Protein AF-0000000073558460 (afdb_homodimer)

Secondary structure (DSSP, 8-state):
-TTGGGSGGGGGS----B-TT---B-SHHHHHHHHHHHHHHHHHHSEEESSSEEEPP-TT--HHHHHHHHHHHHHHHHHH----TTB-HHHHHHHHH-GGG--HHHHHHHHHHHS-HHHHHHHHHHHHS---HHHHHHHHHHHHHTT--S---GGGHHHHHHHHHIIIIIITTHHHHHHHHHHHHHHHHTT--SHHHHHHHHHHHS--HHHHHHHEE----SHHHHHHHHHHHHHHHH--HHHHHHHHHHHHS-SS--SS-EEEEEE---GGG---EEETTTTEEEEES--SSHHHHHHHHHHHHHS--------/-TTGGGSGGGGGS----EESSS--BSSHHHHHHHHHHHHHHHHHHSEEESSSEEEPP-TT--HHHHHHHHHHHHHHHHHH----TTB-HHHHHHHHH-GGG--HHHHHHHHHHHS-HHHHHHHHHHHHS---HHHHHHHHHHHHHTT--S---GGGHHHHHHHHHIIIIIITTHHHHHHHHHHHHHHHHTT--SHHHHHHHHHHHS--HHHHHHHEE----SHHHHHHHHHHHHHHHH--HHHHHHHHHHHHS-SS--SS-EEEEEE---GGG---EEETTTTEEEEES--SSHHHHHHHHHHHHH-----EE--

Sequence (630 aa):
MIVQFKDPLILNYPLKYSLIDERGRDEDGVARDVYTAFWNEFLDRAAEGAELRVPCLSPKWQEEEWRAVGRILAKGFLDQGYFPLRLAPAYTTALLFGEHAVPTDMLFESLQYYLSQSERDLIATALQEDLDKDAQEDFLDMLDRLGVKAIPKRENIKATLIQVAHKQIIQEPKYALDNMSEVAAECLKTAIKTPQDLLVIYSDKKPTCRKVLKMIEASPVSPAEKQAHQYLQQYVRGLDEIGLRKFLRFITGSDIISVPRIAISFNNLEGLSRRPVAHTCGAVLELPCTYNSFPELRMEMEHVLGSSYLNMDIVMIVQFKDPLILNYPLKYSLIDERGRDEDGVARDVYTAFWNEFLDRAAEGAELRVPCLSPKWQEEEWRAVGRILAKGFLDQGYFPLRLAPAYTTALLFGEHAVPTDMLFESLQYYLSQSERDLIATALQEDLDKDAQEDFLDMLDRLGVKAIPKRENIKATLIQVAHKQIIQEPKYALDNMSEVAAECLKTAIKTPQDLLVIYSDKKPTCRKVLKMIEASPVSPAEKQAHQYLQQYVRGLDEIGLRKFLRFITGSDIISVPRIAISFNNLEGLSRRPVAHTCGAVLELPCTYNSFPELRMEMEHVLGSSYLNMDIV

Nearest PDB structures (foldseek):
  4lcd-assembly1_A  TM=6.277E-01  e=1.277E-06  Saccharomyces cerevisiae S288C
  5c7j-assembly2_B  TM=4.584E-01  e=1.394E-07  Homo sapiens
  5c7j-assembly1_A  TM=4.583E-01  e=1.466E-07  Homo sapiens
  4be8-assembly1_A  TM=4.145E-01  e=3.959E-08  Homo sapiens
  3tug-assembly1_A  TM=3.320E-01  e=9.440E-07  Homo sapiens

Solvent-accessible surface area (backbone atoms only — not comparable to full-atom values): 32946 Å² total; per-residue (Å²): 104,55,77,70,34,53,44,79,64,55,78,77,49,89,80,72,51,41,43,56,90,41,85,54,69,42,63,68,10,46,46,32,30,48,51,41,50,48,48,54,49,43,53,50,52,39,18,43,60,51,69,19,27,39,62,47,84,46,94,86,54,53,66,58,49,30,28,6,50,16,38,49,50,32,43,31,31,74,75,54,54,43,72,72,74,38,47,24,62,35,41,52,32,24,31,55,65,31,68,87,64,43,51,68,66,48,34,40,52,33,39,47,35,26,37,23,68,60,54,36,50,49,49,57,42,45,68,74,44,85,60,53,74,69,53,42,53,51,49,50,52,52,36,46,75,64,69,44,89,66,87,64,56,61,90,41,41,63,62,52,48,39,53,41,22,46,41,66,50,44,58,68,26,34,69,50,37,52,36,15,21,75,61,14,19,72,67,43,40,74,80,39,79,45,67,66,49,47,52,46,48,52,57,68,24,48,71,44,52,68,59,53,56,70,24,51,43,70,79,62,82,48,71,46,37,44,50,36,51,50,39,51,52,52,51,47,44,52,41,52,67,69,49,44,23,44,52,35,24,60,28,36,16,23,50,44,52,62,64,84,54,32,41,53,42,76,43,82,45,56,77,91,71,42,56,73,42,54,39,25,65,73,18,27,36,36,35,42,30,64,63,90,45,58,34,54,49,48,39,48,50,50,50,62,62,61,53,81,68,82,70,66,44,81,114,104,52,77,69,34,52,44,78,64,56,77,78,48,90,81,61,38,38,42,57,93,41,88,58,63,55,43,69,10,52,46,32,29,48,51,39,50,48,48,54,50,43,52,50,51,41,17,44,59,49,69,19,26,41,63,46,86,46,95,86,54,54,68,57,48,29,27,7,51,15,37,51,51,34,43,32,30,74,75,55,54,45,71,70,74,38,47,24,61,34,41,53,34,25,31,55,65,32,68,86,62,42,50,68,66,47,33,39,53,32,37,45,35,25,34,22,70,61,54,36,51,50,49,57,43,44,68,73,44,85,62,52,73,70,53,42,53,51,48,50,52,51,35,47,74,64,68,44,88,64,87,63,56,61,91,40,40,66,63,54,48,39,52,41,24,46,40,67,49,45,56,67,26,34,68,49,37,52,35,15,22,76,61,15,19,73,67,42,39,74,79,39,78,44,68,67,50,48,52,47,48,52,58,69,25,50,69,44,53,67,60,53,57,69,24,51,43,68,80,62,82,47,72,46,37,44,49,37,49,50,39,50,53,52,50,49,45,51,41,52,68,71,50,46,22,44,53,35,24,58,27,37,17,24,52,44,54,62,66,84,54,31,40,53,43,77,43,82,44,57,76,92,70,44,54,74,42,53,39,27,64,71,18,28,35,37,36,43,29,65,63,92,46,57,34,54,50,50,38,49,50,50,53,62,61,64,59,73,74,80,64,72,46,81,109

Radius of gyration: 25.77 Å; Cα contacts (8 Å, |Δi|>4): 972; chains: 2; bounding box: 66×72×57 Å

Organism: Merluccius polli (NCBI:txid89951)

Foldseek 3Di:
DLVVLLDLCVLVDDDFFDFDPPPPSDDLQRLLLVLQVVLVVCCVPQWAFAQATAGADDPVDDLSSLQSVLSSQQSCCVPQVAHDLSHQLQLVQCLQPNNVQRDLVSLLVSLLRRYDPLLNVLLVCLLPDDDPPVSVVVNVVVCVVLVNDDDDDSVCSSVVSSVSSCCRRDVRCVNSSHSSSVSRNVSVCVVVVGSVSSVVSSVQFQDDLVQQLVQEDEDDDDPLSVVQNVLVNVLSNPDDRQRQLLVQCQAAVGSTRRDRHAYEAEDADDDPRAAWHHDNNRSYIYHYSPDPDSVVNNVRSCVSSVCPDGPGDGD/DLVVLLDLCVLVDDFWFDFDPDPPTRFLQRLQLVLQVVLVVCCVPQWAFAQATAGADDPVDDLSSLQSVLSSQQSCCVPQVAHDLSHQLLLVQCLQPNNVQRDLVSLLVSLLRRYDPLLNVLLVDLLPDDDPPVSVVVNVVVCVVLVNDDDDHSVCSSVVSSVSSCCRRDVRCVNSSHSSSVSRNVSVCVVVVGSVSSVVSSVQFQDDLVQQLVQEDEDDDDPLSVVQNVLVNVLSNPDDRQRQLLVQCQAAVGSTRRDRHAYEAEDADDDPRAAWHHDNSRSYIYHYSPDPDSVVNNVRSCVSSVPPPGPTDRD

Structure (mmCIF, N/CA/C/O backbone):
data_AF-0000000073558460-model_v1
#
loop_
_entity.id
_entity.type
_entity.pdbx_description
1 polymer 'HECT domain-containing protein'
#
loop_
_atom_site.group_PDB
_atom_site.id
_atom_site.type_symbol
_atom_site.label_atom_id
_atom_site.label_alt_id
_atom_site.label_comp_id
_atom_site.label_asym_id
_atom_site.label_entity_id
_atom_site.label_seq_id
_atom_site.pdbx_PDB_ins_code
_atom_site.Cartn_x
_atom_site.Cartn_y
_atom_site.Cartn_z
_atom_site.occupancy
_atom_site.B_iso_or_equiv
_atom_site.auth_seq_id
_atom_site.auth_comp_id
_atom_site.auth_asym_id
_atom_site.auth_atom_id
_atom_site.pdbx_PDB_model_num
ATOM 1 N N . MET A 1 1 ? -3.732 -13.383 -23.609 1 88.31 1 MET A N 1
ATOM 2 C CA . MET A 1 1 ? -2.721 -14.398 -23.328 1 88.31 1 MET A CA 1
ATOM 3 C C . MET A 1 1 ? -3.359 -15.773 -23.188 1 88.31 1 MET A C 1
ATOM 5 O O . MET A 1 1 ? -2.908 -16.734 -23.812 1 88.31 1 MET A O 1
ATOM 9 N N . ILE A 1 2 ? -4.543 -15.836 -22.547 1 92.25 2 ILE A N 1
ATOM 10 C CA . ILE A 1 2 ? -5.18 -17.125 -22.297 1 92.25 2 ILE A CA 1
ATOM 11 C C . ILE A 1 2 ? -5.516 -17.812 -23.625 1 92.25 2 ILE A C 1
ATOM 13 O O . ILE A 1 2 ? -5.27 -19 -23.797 1 92.25 2 ILE A O 1
ATOM 17 N N . VAL A 1 3 ? -5.961 -17.016 -24.578 1 90.88 3 VAL A N 1
ATOM 18 C CA . VAL A 1 3 ? -6.375 -17.578 -25.875 1 90.88 3 VAL A CA 1
ATOM 19 C C . VAL A 1 3 ? -5.168 -18.188 -26.578 1 90.88 3 VAL A C 1
ATOM 21 O O . VAL A 1 3 ? -5.246 -19.297 -27.094 1 90.88 3 VAL A O 1
ATOM 24 N N . GLN A 1 4 ? -4.027 -17.547 -26.594 1 90.19 4 GLN A N 1
ATOM 25 C CA . GLN A 1 4 ? -2.824 -18 -27.281 1 90.19 4 GLN A CA 1
ATOM 26 C C . GLN A 1 4 ? -2.238 -19.234 -26.578 1 90.19 4 GLN A C 1
ATOM 28 O O . GLN A 1 4 ? -1.666 -20.109 -27.234 1 90.19 4 GLN A O 1
ATOM 33 N N . PHE A 1 5 ? -2.439 -19.375 -25.312 1 95.31 5 PHE A N 1
ATOM 34 C CA . PHE A 1 5 ? -1.797 -20.438 -24.531 1 95.31 5 PHE A CA 1
ATOM 35 C C . PHE A 1 5 ? -2.686 -21.672 -24.469 1 95.31 5 PHE A C 1
ATOM 37 O O . PHE A 1 5 ? -2.373 -22.625 -23.75 1 95.31 5 PHE A O 1
ATOM 44 N N . LYS A 1 6 ? -3.758 -21.594 -25.203 1 95.19 6 LYS A N 1
ATOM 45 C CA . LYS A 1 6 ? -4.578 -22.781 -25.328 1 95.19 6 LYS A CA 1
ATOM 46 C C . LYS A 1 6 ? -3.877 -23.844 -26.188 1 95.19 6 LYS A C 1
ATOM 48 O O . LYS A 1 6 ? -4.137 -25.031 -26.031 1 95.19 6 LYS A O 1
ATOM 53 N N . ASP A 1 7 ? -2.971 -23.422 -26.953 1 93.5 7 ASP A N 1
ATOM 54 C CA . ASP A 1 7 ? -2.182 -24.328 -27.766 1 93.5 7 ASP A CA 1
ATOM 55 C C . ASP A 1 7 ? -1.085 -25 -26.953 1 93.5 7 ASP A C 1
ATOM 57 O O . ASP A 1 7 ? -0.143 -24.344 -26.5 1 93.5 7 ASP A O 1
ATOM 61 N N . PRO A 1 8 ? -1.117 -26.328 -26.875 1 93.25 8 PRO A N 1
ATOM 62 C CA . PRO A 1 8 ? -0.113 -27.031 -26.078 1 93.25 8 PRO A CA 1
ATOM 63 C C . PRO A 1 8 ? 1.3 -26.891 -26.625 1 93.25 8 PRO A C 1
ATOM 65 O O . PRO A 1 8 ? 2.277 -26.984 -25.891 1 93.25 8 PRO A O 1
ATOM 68 N N . LEU A 1 9 ? 1.442 -26.562 -27.812 1 92.88 9 LEU A N 1
ATOM 69 C CA . LEU A 1 9 ? 2.748 -26.484 -28.453 1 92.88 9 LEU A CA 1
ATOM 70 C C . LEU A 1 9 ? 3.479 -25.203 -28.047 1 92.88 9 LEU A C 1
ATOM 72 O O . LEU A 1 9 ? 4.68 -25.078 -28.297 1 92.88 9 LEU A O 1
ATOM 76 N N . ILE A 1 10 ? 2.834 -24.344 -27.391 1 92.06 10 ILE A N 1
ATOM 77 C CA . ILE A 1 10 ? 3.385 -23.047 -27.047 1 92.06 10 ILE A CA 1
ATOM 78 C C . ILE A 1 10 ? 4.555 -23.219 -26.078 1 92.06 10 ILE A C 1
ATOM 80 O O . ILE A 1 10 ? 5.434 -22.359 -26 1 92.06 10 ILE A O 1
ATOM 84 N N . LEU A 1 11 ? 4.559 -24.328 -25.359 1 92.31 11 LEU A N 1
ATOM 85 C CA . LEU A 1 11 ? 5.617 -24.609 -24.391 1 92.31 11 LEU A CA 1
ATOM 86 C C . LEU A 1 11 ? 6.926 -24.938 -25.109 1 92.31 11 LEU A C 1
ATOM 88 O O . LEU A 1 11 ? 8 -24.844 -24.5 1 92.31 11 LEU A O 1
ATOM 92 N N . ASN A 1 12 ? 6.809 -25.219 -26.359 1 89.62 12 ASN A N 1
ATOM 93 C CA . ASN A 1 12 ? 7.98 -25.703 -27.078 1 89.62 12 ASN A CA 1
ATOM 94 C C . ASN A 1 12 ? 8.555 -24.641 -28.016 1 89.62 12 ASN A C 1
ATOM 96 O O . ASN A 1 12 ? 9.625 -24.828 -28.594 1 89.62 12 ASN A O 1
ATOM 100 N N . TYR A 1 13 ? 7.879 -23.516 -28.125 1 86.5 13 TYR A N 1
ATOM 101 C CA . TYR A 1 13 ? 8.328 -22.516 -29.078 1 86.5 13 TYR A CA 1
ATOM 102 C C . TYR A 1 13 ? 8.805 -21.266 -28.359 1 86.5 13 TYR A C 1
ATOM 104 O O . TYR A 1 13 ? 8.312 -20.922 -27.297 1 86.5 13 TYR A O 1
ATOM 112 N N . PRO A 1 14 ? 9.805 -20.672 -29.047 1 85.5 14 PRO A N 1
ATOM 113 C CA . PRO A 1 14 ? 10.148 -19.344 -28.562 1 85.5 14 PRO A CA 1
ATOM 114 C C . PRO A 1 14 ? 9.07 -18.312 -28.859 1 85.5 14 PRO A C 1
ATOM 116 O O . PRO A 1 14 ? 8.438 -18.344 -29.906 1 85.5 14 PRO A O 1
ATOM 119 N N . LEU A 1 15 ? 8.82 -17.516 -27.844 1 85.38 15 LEU A N 1
ATOM 120 C CA . LEU A 1 15 ? 7.762 -16.531 -28.016 1 85.38 15 LEU A CA 1
ATOM 121 C C . LEU A 1 15 ? 8.344 -15.125 -28.141 1 85.38 15 LEU A C 1
ATOM 123 O O . LEU A 1 15 ? 9.375 -14.812 -27.547 1 85.38 15 LEU A O 1
ATOM 127 N N . LYS A 1 16 ? 7.75 -14.375 -28.984 1 79.12 16 LYS A N 1
ATOM 128 C CA . LYS A 1 16 ? 8.039 -12.945 -29.094 1 79.12 16 LYS A CA 1
ATOM 129 C C . LYS A 1 16 ? 6.879 -12.109 -28.578 1 79.12 16 LYS A C 1
ATOM 131 O O . LYS A 1 16 ? 5.715 -12.43 -28.812 1 79.12 16 LYS A O 1
ATOM 136 N N . TYR A 1 17 ? 7.273 -11.172 -27.734 1 78.31 17 TYR A N 1
ATOM 137 C CA . TYR A 1 17 ? 6.27 -10.328 -27.094 1 78.31 17 TYR A CA 1
ATOM 138 C C . TYR A 1 17 ? 6.379 -8.883 -27.578 1 78.31 17 TYR A C 1
ATOM 140 O O . TYR A 1 17 ? 7.484 -8.375 -27.781 1 78.31 17 TYR A O 1
ATOM 148 N N . SER A 1 18 ? 5.324 -8.258 -27.938 1 68.25 18 SER A N 1
ATOM 149 C CA . SER A 1 18 ? 5.336 -6.848 -28.312 1 68.25 18 SER A CA 1
ATOM 150 C C . SER A 1 18 ? 4.234 -6.066 -27.609 1 68.25 18 SER A C 1
ATOM 152 O O . SER A 1 18 ? 3.178 -6.621 -27.297 1 68.25 18 SER A O 1
ATOM 154 N N . LEU A 1 19 ? 4.66 -4.805 -27.172 1 62.81 19 LEU A N 1
ATOM 155 C CA . LEU A 1 19 ? 3.662 -3.902 -26.594 1 62.81 19 LEU A CA 1
ATOM 156 C C . LEU A 1 19 ? 2.865 -3.215 -27.703 1 62.81 19 LEU A C 1
ATOM 158 O O . LEU A 1 19 ? 3.41 -2.898 -28.766 1 62.81 19 LEU A O 1
ATOM 162 N N . ILE A 1 20 ? 1.556 -3.133 -27.375 1 57.53 20 ILE A N 1
ATOM 163 C CA . ILE A 1 20 ? 0.719 -2.404 -28.312 1 57.53 20 ILE A CA 1
ATOM 164 C C . ILE A 1 20 ? 1.045 -0.914 -28.25 1 57.53 20 ILE A C 1
ATOM 166 O O . ILE A 1 20 ? 1.076 -0.324 -27.172 1 57.53 20 ILE A O 1
ATOM 170 N N . ASP A 1 21 ? 1.489 -0.32 -29.344 1 50.81 21 ASP A N 1
ATOM 171 C CA . ASP A 1 21 ? 1.717 1.102 -29.594 1 50.81 21 ASP A CA 1
ATOM 172 C C . ASP A 1 21 ? 3.102 1.524 -29.109 1 50.81 21 ASP A C 1
ATOM 174 O O . ASP A 1 21 ? 3.406 2.719 -29.047 1 50.81 21 ASP A O 1
ATOM 178 N N . GLU A 1 22 ? 3.645 0.793 -28.344 1 48.91 22 GLU A N 1
ATOM 179 C CA . GLU A 1 22 ? 5.031 1.165 -28.078 1 48.91 22 GLU A CA 1
ATOM 180 C C . GLU A 1 22 ? 5.996 0.291 -28.875 1 48.91 22 GLU A C 1
ATOM 182 O O . GLU A 1 22 ? 5.793 -0.92 -29 1 48.91 22 GLU A O 1
ATOM 187 N N . ARG A 1 23 ? 6.492 0.902 -29.922 1 44.5 23 ARG A N 1
ATOM 188 C CA . ARG A 1 23 ? 7.465 0.295 -30.828 1 44.5 23 ARG A CA 1
ATOM 189 C C . ARG A 1 23 ? 8.508 -0.511 -30.047 1 44.5 23 ARG A C 1
ATOM 191 O O . ARG A 1 23 ? 9.492 -0.971 -30.625 1 44.5 23 ARG A O 1
ATOM 198 N N . GLY A 1 24 ? 8.344 -0.654 -28.781 1 45.03 24 GLY A N 1
ATOM 199 C CA . GLY A 1 24 ? 9.508 -1.352 -28.234 1 45.03 24 GLY A CA 1
ATOM 200 C C . GLY A 1 24 ? 9.414 -2.859 -28.391 1 45.03 24 GLY A C 1
ATOM 201 O O . GLY A 1 24 ? 8.453 -3.479 -27.922 1 45.03 24 GLY A O 1
ATOM 202 N N . ARG A 1 25 ? 9.688 -3.447 -29.531 1 45.38 25 ARG A N 1
ATOM 203 C CA . ARG A 1 25 ? 9.828 -4.875 -29.812 1 45.38 25 ARG A CA 1
ATOM 204 C C . ARG A 1 25 ? 10.891 -5.496 -28.891 1 45.38 25 ARG A C 1
ATOM 206 O O . ARG A 1 25 ? 12.047 -5.066 -28.891 1 45.38 25 ARG A O 1
ATOM 213 N N . ASP A 1 26 ? 10.766 -5.23 -27.531 1 51.44 26 ASP A N 1
ATOM 214 C CA . ASP A 1 26 ? 12.039 -5.539 -26.891 1 51.44 26 ASP A CA 1
ATOM 215 C C . ASP A 1 26 ? 12.094 -7 -26.469 1 51.44 26 ASP A C 1
ATOM 217 O O . ASP A 1 26 ? 11.062 -7.664 -26.359 1 51.44 26 ASP A O 1
ATOM 221 N N . GLU A 1 27 ? 13.211 -7.531 -26.234 1 60.94 27 GLU A N 1
ATOM 222 C CA . GLU A 1 27 ? 13.992 -8.57 -25.562 1 60.94 27 GLU A CA 1
ATOM 223 C C . GLU A 1 27 ? 13.398 -8.93 -24.203 1 60.94 27 GLU A C 1
ATOM 225 O O . GLU A 1 27 ? 12.219 -8.688 -23.953 1 60.94 27 GLU A O 1
ATOM 230 N N . ASP A 1 28 ? 14.125 -9.359 -23.234 1 71.06 28 ASP A N 1
ATOM 231 C CA . ASP A 1 28 ? 13.922 -10 -21.938 1 71.06 28 ASP A CA 1
ATOM 232 C C . ASP A 1 28 ? 13.07 -9.133 -21.016 1 71.06 28 ASP A C 1
ATOM 234 O O . ASP A 1 28 ? 12.156 -9.625 -20.359 1 71.06 28 ASP A O 1
ATOM 238 N N . GLY A 1 29 ? 12.961 -7.867 -21.25 1 78.94 29 GLY A N 1
ATOM 239 C CA . GLY A 1 29 ? 12.227 -6.98 -20.375 1 78.94 29 GLY A CA 1
ATOM 240 C C . GLY A 1 29 ? 10.734 -6.938 -20.656 1 78.94 29 GLY A C 1
ATOM 241 O O . GLY A 1 29 ? 9.914 -6.977 -19.734 1 78.94 29 GLY A O 1
ATOM 242 N N . VAL A 1 30 ? 10.375 -6.977 -21.891 1 80.06 30 VAL A N 1
ATOM 243 C CA . VAL A 1 30 ? 8.977 -6.93 -22.312 1 80.06 30 VAL A CA 1
ATOM 244 C C . VAL A 1 30 ? 8.281 -8.234 -21.938 1 80.06 30 VAL A C 1
ATOM 246 O O . VAL A 1 30 ? 7.137 -8.234 -21.484 1 80.06 30 VAL A O 1
ATOM 249 N N . ALA A 1 31 ? 9.023 -9.273 -22.125 1 85.88 31 ALA A N 1
ATOM 250 C CA . ALA A 1 31 ? 8.461 -10.578 -21.781 1 85.88 31 ALA A CA 1
ATOM 251 C C . ALA A 1 31 ? 8.133 -10.656 -20.297 1 85.88 31 ALA A C 1
ATOM 253 O O . ALA A 1 31 ? 7.047 -11.094 -19.906 1 85.88 31 ALA A O 1
ATOM 254 N N . ARG A 1 32 ? 9.094 -10.25 -19.469 1 90.25 32 ARG A N 1
ATOM 255 C CA . ARG A 1 32 ? 8.859 -10.25 -18.031 1 90.25 32 ARG A CA 1
ATOM 256 C C . ARG A 1 32 ? 7.66 -9.383 -17.672 1 90.25 32 ARG A C 1
ATOM 258 O O . ARG A 1 32 ? 6.855 -9.766 -16.812 1 90.25 32 ARG A O 1
ATOM 265 N N . ASP A 1 33 ? 7.535 -8.32 -18.344 1 88.62 33 ASP A N 1
ATOM 266 C CA . ASP A 1 33 ? 6.434 -7.398 -18.078 1 88.62 33 ASP A CA 1
ATOM 267 C C . ASP A 1 33 ? 5.094 -8.031 -18.438 1 88.62 33 ASP A C 1
ATOM 269 O O . ASP A 1 33 ? 4.094 -7.816 -17.75 1 88.62 33 ASP A O 1
ATOM 273 N N . VAL A 1 34 ? 5.121 -8.75 -19.516 1 88.69 34 VAL A N 1
ATOM 274 C CA . VAL A 1 34 ? 3.896 -9.391 -19.969 1 88.69 34 VAL A CA 1
ATOM 275 C C . VAL A 1 34 ? 3.438 -10.43 -18.953 1 88.69 34 VAL A C 1
ATOM 277 O O . VAL A 1 34 ? 2.268 -10.453 -18.562 1 88.69 34 VAL A O 1
ATOM 280 N N . TYR A 1 35 ? 4.32 -11.266 -18.5 1 92.88 35 TYR A N 1
ATOM 281 C CA . TYR A 1 35 ? 3.965 -12.273 -17.516 1 92.88 35 TYR A CA 1
ATOM 282 C C . TYR A 1 35 ? 3.549 -11.633 -16.203 1 92.88 35 TYR A C 1
ATOM 284 O O . TYR A 1 35 ? 2.592 -12.07 -15.562 1 92.88 35 TYR A O 1
ATOM 292 N N . THR A 1 36 ? 4.285 -10.555 -15.836 1 93.19 36 THR A N 1
ATOM 293 C CA . THR A 1 36 ? 3.93 -9.82 -14.625 1 93.19 36 THR A CA 1
ATOM 294 C C . THR A 1 36 ? 2.523 -9.242 -14.742 1 93.19 36 THR A C 1
ATOM 296 O O . THR A 1 36 ? 1.712 -9.391 -13.82 1 93.19 36 THR A O 1
ATOM 299 N N . ALA A 1 37 ? 2.271 -8.641 -15.852 1 90 37 ALA A N 1
ATOM 300 C CA . ALA A 1 37 ? 0.966 -8.023 -16.078 1 90 37 ALA A CA 1
ATOM 301 C C . ALA A 1 37 ? -0.143 -9.07 -16.062 1 90 37 ALA A C 1
ATOM 303 O O . ALA A 1 37 ? -1.195 -8.859 -15.453 1 90 37 ALA A O 1
ATOM 304 N N . PHE A 1 38 ? 0.071 -10.172 -16.703 1 92.81 38 PHE A N 1
ATOM 305 C CA . PHE A 1 38 ? -0.93 -11.234 -16.75 1 92.81 38 PHE A CA 1
ATOM 306 C C . PHE A 1 38 ? -1.278 -11.703 -15.344 1 92.81 38 PHE A C 1
ATOM 308 O O . PHE A 1 38 ? -2.451 -11.742 -14.969 1 92.81 38 PHE A O 1
ATOM 315 N N . TRP A 1 39 ? -0.275 -12.055 -14.633 1 96 39 TRP A N 1
ATOM 316 C CA . TRP A 1 39 ? -0.523 -12.695 -13.344 1 96 39 TRP A CA 1
ATOM 317 C C . TRP A 1 39 ? -1.115 -11.703 -12.352 1 96 39 TRP A C 1
ATOM 319 O O . TRP A 1 39 ? -1.954 -12.07 -11.523 1 96 39 TRP A O 1
ATOM 329 N N . ASN A 1 40 ? -0.636 -10.453 -12.398 1 92.06 40 ASN A N 1
ATOM 330 C CA . ASN A 1 40 ? -1.266 -9.445 -11.547 1 92.06 40 ASN A CA 1
ATOM 331 C C . ASN A 1 40 ? -2.752 -9.297 -11.859 1 92.06 40 ASN A C 1
ATOM 333 O O . ASN A 1 40 ? -3.584 -9.289 -10.953 1 92.06 40 ASN A O 1
ATOM 337 N N . GLU A 1 41 ? -3.055 -9.273 -13.117 1 88.88 41 GLU A N 1
ATOM 338 C CA . GLU A 1 41 ? -4.453 -9.148 -13.523 1 88.88 41 GLU A CA 1
ATOM 339 C C . GLU A 1 41 ? -5.242 -10.406 -13.164 1 88.88 41 GLU A C 1
ATOM 341 O O . GLU A 1 41 ? -6.367 -10.312 -12.656 1 88.88 41 GLU A O 1
ATOM 346 N N . PHE A 1 42 ? -4.688 -11.531 -13.477 1 94.44 42 PHE A N 1
ATOM 347 C CA . PHE A 1 42 ? -5.34 -12.805 -13.188 1 94.44 42 PHE A CA 1
ATOM 348 C C . PHE A 1 42 ? -5.652 -12.93 -11.703 1 94.44 42 PHE A C 1
ATOM 350 O O . PHE A 1 42 ? -6.777 -13.258 -11.32 1 94.44 42 PHE A O 1
ATOM 357 N N . LEU A 1 43 ? -4.664 -12.633 -10.859 1 95.12 43 LEU A N 1
ATOM 358 C CA . LEU A 1 43 ? -4.816 -12.82 -9.422 1 95.12 43 LEU A CA 1
ATOM 359 C C . LEU A 1 43 ? -5.734 -11.758 -8.828 1 95.12 43 LEU A C 1
ATOM 361 O O . LEU A 1 43 ? -6.371 -11.984 -7.797 1 95.12 43 LEU A O 1
ATOM 365 N N . ASP A 1 44 ? -5.84 -10.68 -9.508 1 88.19 44 ASP A N 1
ATOM 366 C CA . ASP A 1 44 ? -6.738 -9.633 -9.023 1 88.19 44 ASP A CA 1
ATOM 367 C C . ASP A 1 44 ? -8.18 -9.914 -9.445 1 88.19 44 ASP A C 1
ATOM 369 O O . ASP A 1 44 ? -9.125 -9.57 -8.727 1 88.19 44 ASP A O 1
ATOM 373 N N . ARG A 1 45 ? -8.336 -10.641 -10.555 1 86.69 45 ARG A N 1
ATOM 374 C CA . ARG A 1 45 ? -9.664 -10.727 -11.148 1 86.69 45 ARG A CA 1
ATOM 375 C C . ARG A 1 45 ? -10.242 -12.133 -11 1 86.69 45 ARG A C 1
ATOM 377 O O . ARG A 1 45 ? -11.461 -12.312 -10.945 1 86.69 45 ARG A O 1
ATOM 384 N N . ALA A 1 46 ? -9.352 -13.047 -11.008 1 92.69 46 ALA A N 1
ATOM 385 C CA . ALA A 1 46 ? -9.828 -14.43 -11.109 1 92.69 46 ALA A CA 1
ATOM 386 C C . ALA A 1 46 ? -9.328 -15.273 -9.945 1 92.69 46 ALA A C 1
ATOM 388 O O . ALA A 1 46 ? -9.219 -16.5 -10.055 1 92.69 46 ALA A O 1
ATOM 389 N N . ALA A 1 47 ? -8.922 -14.633 -8.875 1 95.19 47 ALA A N 1
ATOM 390 C CA . ALA A 1 47 ? -8.445 -15.359 -7.703 1 95.19 47 ALA A CA 1
ATOM 391 C C . ALA A 1 47 ? -9.031 -14.781 -6.422 1 95.19 47 ALA A C 1
ATOM 393 O O . ALA A 1 47 ? -9.586 -13.68 -6.43 1 95.19 47 ALA A O 1
ATOM 394 N N . GLU A 1 48 ? -9.008 -15.562 -5.434 1 92.94 48 GLU A N 1
ATOM 395 C CA . GLU A 1 48 ? -9.492 -15.172 -4.117 1 92.94 48 GLU A CA 1
ATOM 396 C C . GLU A 1 48 ? -8.367 -15.18 -3.088 1 92.94 48 GLU A C 1
ATOM 398 O O . GLU A 1 48 ? -7.398 -15.93 -3.223 1 92.94 48 GLU A O 1
ATOM 403 N N . GLY A 1 49 ? -8.594 -14.305 -2.098 1 93.81 49 GLY A N 1
ATOM 404 C CA . GLY A 1 49 ? -7.598 -14.172 -1.049 1 93.81 49 GLY A CA 1
ATOM 405 C C . GLY A 1 49 ? -7.074 -12.758 -0.891 1 93.81 49 GLY A C 1
ATOM 406 O O . GLY A 1 49 ? -7.496 -11.852 -1.613 1 93.81 49 GLY A O 1
ATOM 407 N N . ALA A 1 50 ? -6.137 -12.594 0.059 1 92.38 50 ALA A N 1
ATOM 408 C CA . ALA A 1 50 ? -5.551 -11.289 0.347 1 92.38 50 ALA A CA 1
ATOM 409 C C . ALA A 1 50 ? -4.133 -11.188 -0.206 1 92.38 50 ALA A C 1
ATOM 411 O O . ALA A 1 50 ? -3.939 -11.016 -1.411 1 92.38 50 ALA A O 1
ATOM 412 N N . GLU A 1 51 ? -3.139 -11.438 0.616 1 93 51 GLU A N 1
ATOM 413 C CA . GLU A 1 51 ? -1.757 -11.406 0.148 1 93 51 GLU A CA 1
ATOM 414 C C . GLU A 1 51 ? -1.449 -12.609 -0.743 1 93 51 GLU A C 1
ATOM 416 O O . GLU A 1 51 ? -0.783 -12.469 -1.771 1 93 51 GLU A O 1
ATOM 421 N N . LEU A 1 52 ? -1.93 -13.734 -0.242 1 96.94 52 LEU A N 1
ATOM 422 C CA . LEU A 1 52 ? -1.862 -14.945 -1.051 1 96.94 52 LEU A CA 1
ATOM 423 C C . LEU A 1 52 ? -3.232 -15.297 -1.619 1 96.94 52 LEU A C 1
ATOM 425 O O . LEU A 1 52 ? -4.25 -15.141 -0.94 1 96.94 52 LEU A O 1
ATOM 429 N N . ARG A 1 53 ? -3.18 -15.734 -2.85 1 97.38 53 ARG A N 1
ATOM 430 C CA . ARG A 1 53 ? -4.449 -15.961 -3.527 1 97.38 53 ARG A CA 1
ATOM 431 C C . ARG A 1 53 ? -4.473 -17.328 -4.207 1 97.38 53 ARG A C 1
ATOM 433 O O . ARG A 1 53 ? -3.426 -17.953 -4.387 1 97.38 53 ARG A O 1
ATOM 440 N N . VAL A 1 54 ? -5.672 -17.812 -4.473 1 98.12 54 VAL A N 1
ATOM 441 C CA . VAL A 1 54 ? -5.902 -19.031 -5.238 1 98.12 54 VAL A CA 1
ATOM 442 C C . VAL A 1 54 ? -6.973 -18.781 -6.297 1 98.12 54 VAL A C 1
ATOM 444 O O . VAL A 1 54 ? -7.852 -17.938 -6.117 1 98.12 54 VAL A O 1
ATOM 447 N N . PRO A 1 55 ? -6.867 -19.5 -7.41 1 97.31 55 PRO A N 1
ATOM 448 C CA . PRO A 1 55 ? -7.844 -19.281 -8.477 1 97.31 55 PRO A CA 1
ATOM 449 C C . PRO A 1 55 ? -9.289 -19.438 -8 1 97.31 55 PRO A C 1
ATOM 451 O O . PRO A 1 55 ? -9.578 -20.297 -7.172 1 97.31 55 PRO A O 1
ATOM 454 N N . CYS A 1 56 ? -10.102 -18.594 -8.469 1 95 56 CYS A N 1
ATOM 455 C CA . CYS A 1 56 ? -11.547 -18.672 -8.25 1 95 56 CYS A CA 1
ATOM 456 C C . CYS A 1 56 ? -12.258 -19.219 -9.477 1 95 56 CYS A C 1
ATOM 458 O O . CYS A 1 56 ? -12.125 -18.672 -10.578 1 95 56 CYS A O 1
ATOM 460 N N . LEU A 1 57 ? -13.016 -20.281 -9.273 1 93.75 57 LEU A N 1
ATOM 461 C CA . LEU A 1 57 ? -13.688 -20.891 -10.406 1 93.75 57 LEU A CA 1
ATOM 462 C C . LEU A 1 57 ? -14.789 -19.984 -10.945 1 93.75 57 LEU A C 1
ATOM 464 O O . LEU A 1 57 ? -15.453 -19.281 -10.188 1 93.75 57 LEU A O 1
ATOM 468 N N . SER A 1 58 ? -14.836 -19.922 -12.203 1 87.62 58 SER A N 1
ATOM 469 C CA . SER A 1 58 ? -15.859 -19.156 -12.906 1 87.62 58 SER A CA 1
ATOM 470 C C . SER A 1 58 ? -16.562 -20 -13.953 1 87.62 58 SER A C 1
ATOM 472 O O . SER A 1 58 ? -15.953 -20.859 -14.578 1 87.62 58 SER A O 1
ATOM 474 N N . PRO A 1 59 ? -17.828 -19.688 -14.125 1 85.88 59 PRO A N 1
ATOM 475 C CA . PRO A 1 59 ? -18.547 -20.438 -15.172 1 85.88 59 PRO A CA 1
ATOM 476 C C . PRO A 1 59 ? -18 -20.156 -16.562 1 85.88 59 PRO A C 1
ATOM 478 O O . PRO A 1 59 ? -18.219 -20.938 -17.484 1 85.88 59 PRO A O 1
ATOM 481 N N . LYS A 1 60 ? -17.297 -19.109 -16.656 1 86.06 60 LYS A N 1
ATOM 482 C CA . LYS A 1 60 ? -16.781 -18.688 -17.953 1 86.06 60 LYS A CA 1
ATOM 483 C C . LYS A 1 60 ? -15.562 -19.5 -18.359 1 86.06 60 LYS A C 1
ATOM 485 O O . LYS A 1 60 ? -15.219 -19.562 -19.547 1 86.06 60 LYS A O 1
ATOM 490 N N . TRP A 1 61 ? -14.852 -20.047 -17.422 1 92.62 61 TRP A N 1
ATOM 491 C CA . TRP A 1 61 ? -13.617 -20.766 -17.703 1 92.62 61 TRP A CA 1
ATOM 492 C C . TRP A 1 61 ? -13.805 -22.266 -17.547 1 92.62 61 TRP A C 1
ATOM 494 O O . TRP A 1 61 ? -14.297 -22.719 -16.516 1 92.62 61 TRP A O 1
ATOM 504 N N . GLN A 1 62 ? -13.461 -22.906 -18.578 1 94.12 62 GLN A N 1
ATOM 505 C CA . GLN A 1 62 ? -13.516 -24.359 -18.578 1 94.12 62 GLN A CA 1
ATOM 506 C C . GLN A 1 62 ? -12.117 -24.953 -18.609 1 94.12 62 GLN A C 1
ATOM 508 O O . GLN A 1 62 ? -11.141 -24.312 -18.219 1 94.12 62 GLN A O 1
ATOM 513 N N . GLU A 1 63 ? -12.055 -26.125 -19.047 1 96.56 63 GLU A N 1
ATOM 514 C CA . GLU A 1 63 ? -10.82 -26.906 -19 1 96.56 63 GLU A CA 1
ATOM 515 C C . GLU A 1 63 ? -9.695 -26.203 -19.766 1 96.56 63 GLU A C 1
ATOM 517 O O . GLU A 1 63 ? -8.594 -26.047 -19.234 1 96.56 63 GLU A O 1
ATOM 522 N N . GLU A 1 64 ? -9.953 -25.719 -20.875 1 96.81 64 GLU A N 1
ATOM 523 C CA . GLU A 1 64 ? -8.906 -25.188 -21.75 1 96.81 64 GLU A CA 1
ATOM 524 C C . GLU A 1 64 ? -8.344 -23.875 -21.203 1 96.81 64 GLU A C 1
ATOM 526 O O . GLU A 1 64 ? -7.156 -23.594 -21.359 1 96.81 64 GLU A O 1
ATOM 531 N N . GLU A 1 65 ? -9.172 -23.062 -20.594 1 97 65 GLU A N 1
ATOM 532 C CA . GLU A 1 65 ? -8.688 -21.812 -19.984 1 97 65 GLU A CA 1
ATOM 533 C C . GLU A 1 65 ? -7.73 -22.094 -18.844 1 97 65 GLU A C 1
ATOM 535 O O . GLU A 1 65 ? -6.676 -21.469 -18.734 1 97 65 GLU A O 1
ATOM 540 N N . TRP A 1 66 ? -8.078 -23.062 -18.047 1 98.19 66 TRP A N 1
ATOM 541 C CA . TRP A 1 66 ? -7.238 -23.375 -16.891 1 98.19 66 TRP A CA 1
ATOM 542 C C . TRP A 1 66 ? -5.934 -24.031 -17.344 1 98.19 66 TRP A C 1
ATOM 544 O O . TRP A 1 66 ? -4.879 -23.797 -16.75 1 98.19 66 TRP A O 1
ATOM 554 N N . ARG A 1 67 ? -6.047 -24.875 -18.359 1 98.19 67 ARG A N 1
ATOM 555 C CA . ARG A 1 67 ? -4.828 -25.438 -18.938 1 98.19 67 ARG A CA 1
ATOM 556 C C . ARG A 1 67 ? -3.922 -24.344 -19.484 1 98.19 67 ARG A C 1
ATOM 558 O O . ARG A 1 67 ? -2.701 -24.406 -19.328 1 98.19 67 ARG A O 1
ATOM 565 N N . ALA A 1 68 ? -4.539 -23.375 -20.109 1 97.69 68 ALA A N 1
ATOM 566 C CA . ALA A 1 68 ? -3.779 -22.25 -20.625 1 97.69 68 ALA A CA 1
ATOM 567 C C . ALA A 1 68 ? -3.066 -21.5 -19.5 1 97.69 68 ALA A C 1
ATOM 569 O O . ALA A 1 68 ? -1.901 -21.125 -19.641 1 97.69 68 ALA A O 1
ATOM 570 N N . VAL A 1 69 ? -3.725 -21.312 -18.375 1 98.06 69 VAL A N 1
ATOM 571 C CA . VAL A 1 69 ? -3.127 -20.656 -17.219 1 98.06 69 VAL A CA 1
ATOM 572 C C . VAL A 1 69 ? -1.936 -21.453 -16.719 1 98.06 69 VAL A C 1
ATOM 574 O O . VAL A 1 69 ? -0.897 -20.891 -16.375 1 98.06 69 VAL A O 1
ATOM 577 N N . GLY A 1 70 ? -2.146 -22.781 -16.719 1 98.5 70 GLY A N 1
ATOM 578 C CA . GLY A 1 70 ? -1.035 -23.656 -16.359 1 98.5 70 GLY A CA 1
ATOM 579 C C . GLY A 1 70 ? 0.166 -23.5 -17.281 1 98.5 70 GLY A C 1
ATOM 580 O O . GLY A 1 70 ? 1.305 -23.438 -16.812 1 98.5 70 GLY A O 1
ATOM 581 N N . ARG A 1 71 ? -0.083 -23.406 -18.531 1 97.81 71 ARG A N 1
ATOM 582 C CA . ARG A 1 71 ? 1.002 -23.234 -19.5 1 97.81 71 ARG A CA 1
ATOM 583 C C . ARG A 1 71 ? 1.682 -21.875 -19.328 1 97.81 71 ARG A C 1
ATOM 585 O O . ARG A 1 71 ? 2.896 -21.766 -19.516 1 97.81 71 ARG A O 1
ATOM 592 N N . ILE A 1 72 ? 0.954 -20.828 -18.984 1 97 72 ILE A N 1
ATOM 593 C CA . ILE A 1 72 ? 1.508 -19.5 -18.75 1 97 72 ILE A CA 1
ATOM 594 C C . ILE A 1 72 ? 2.447 -19.531 -17.547 1 97 72 ILE A C 1
ATOM 596 O O . ILE A 1 72 ? 3.525 -18.922 -17.578 1 97 72 ILE A O 1
ATOM 600 N N . LEU A 1 73 ? 2.014 -20.281 -16.531 1 98.19 73 LEU A N 1
ATOM 601 C CA . LEU A 1 73 ? 2.848 -20.438 -15.352 1 98.19 73 LEU A CA 1
ATOM 602 C C . LEU A 1 73 ? 4.172 -21.109 -15.703 1 98.19 73 LEU A C 1
ATOM 604 O O . LEU A 1 73 ? 5.242 -20.609 -15.352 1 98.19 73 LEU A O 1
ATOM 608 N N . ALA A 1 74 ? 4.059 -22.203 -16.406 1 97.44 74 ALA A N 1
ATOM 609 C CA . ALA A 1 74 ? 5.238 -22.984 -16.75 1 97.44 74 ALA A CA 1
ATOM 610 C C . ALA A 1 74 ? 6.168 -22.188 -17.672 1 97.44 74 ALA A C 1
ATOM 612 O O . ALA A 1 74 ? 7.371 -22.094 -17.406 1 97.44 74 ALA A O 1
ATOM 613 N N . LYS A 1 75 ? 5.625 -21.641 -18.672 1 95.38 75 LYS A N 1
ATOM 614 C CA . LYS A 1 75 ? 6.426 -20.922 -19.672 1 95.38 75 LYS A CA 1
ATOM 615 C C . LYS A 1 75 ? 7.082 -19.688 -19.062 1 95.38 75 LYS A C 1
ATOM 617 O O . LYS A 1 75 ? 8.25 -19.391 -19.344 1 95.38 75 LYS A O 1
ATOM 622 N N . GLY A 1 76 ? 6.324 -18.938 -18.266 1 94.75 76 GLY A N 1
ATOM 623 C CA . GLY A 1 76 ? 6.871 -17.766 -17.594 1 94.75 76 GLY A CA 1
ATOM 624 C C . GLY A 1 76 ? 8.07 -18.094 -16.719 1 94.75 76 GLY A C 1
ATOM 625 O O . GLY A 1 76 ? 9.055 -17.344 -16.719 1 94.75 76 GLY A O 1
ATOM 626 N N . PHE A 1 77 ? 7.93 -19.172 -16.031 1 96.19 77 PHE A N 1
ATOM 627 C CA . PHE A 1 77 ? 9.016 -19.562 -15.133 1 96.19 77 PHE A CA 1
ATOM 628 C C . PHE A 1 77 ? 10.211 -20.078 -15.93 1 96.19 77 PHE A C 1
ATOM 630 O O . PHE A 1 77 ? 11.352 -19.672 -15.688 1 96.19 77 PHE A O 1
ATOM 637 N N . LEU A 1 78 ? 9.977 -20.906 -16.844 1 93.75 78 LEU A N 1
ATOM 638 C CA . LEU A 1 78 ? 11.055 -21.578 -17.562 1 93.75 78 LEU A CA 1
ATOM 639 C C . LEU A 1 78 ? 11.805 -20.609 -18.469 1 93.75 78 LEU A C 1
ATOM 641 O O . LEU A 1 78 ? 13.031 -20.672 -18.578 1 93.75 78 LEU A O 1
ATOM 645 N N . ASP A 1 79 ? 11.078 -19.719 -19.094 1 90.75 79 ASP A N 1
ATOM 646 C CA . ASP A 1 79 ? 11.695 -18.812 -20.078 1 90.75 79 ASP A CA 1
ATOM 647 C C . ASP A 1 79 ? 12.242 -17.562 -19.406 1 90.75 79 ASP A C 1
ATOM 649 O O . ASP A 1 79 ? 13.281 -17.031 -19.812 1 90.75 79 ASP A O 1
ATOM 653 N N . GLN A 1 80 ? 11.539 -17.031 -18.359 1 90.44 80 GLN A N 1
ATOM 654 C CA . GLN A 1 80 ? 11.859 -15.695 -17.875 1 90.44 80 GLN A CA 1
ATOM 655 C C . GLN A 1 80 ? 12.203 -15.727 -16.391 1 90.44 80 GLN A C 1
ATOM 657 O O . GLN A 1 80 ? 12.578 -14.703 -15.812 1 90.44 80 GLN A O 1
ATOM 662 N N . GLY A 1 81 ? 12.023 -16.875 -15.766 1 92.75 81 GLY A N 1
ATOM 663 C CA . GLY A 1 81 ? 12.25 -16.969 -14.328 1 92.75 81 GLY A CA 1
ATOM 664 C C . GLY A 1 81 ? 11.172 -16.281 -13.508 1 92.75 81 GLY A C 1
ATOM 665 O O . GLY A 1 81 ? 11.367 -16.016 -12.32 1 92.75 81 GLY A O 1
ATOM 666 N N . TYR A 1 82 ? 10.039 -15.984 -14.148 1 95.62 82 TYR A N 1
ATOM 667 C CA . TYR A 1 82 ? 8.953 -15.312 -13.445 1 95.62 82 TYR A CA 1
ATOM 668 C C . TYR A 1 82 ? 8.055 -16.312 -12.734 1 95.62 82 TYR A C 1
ATOM 670 O O . TYR A 1 82 ? 7.691 -17.344 -13.305 1 95.62 82 TYR A O 1
ATOM 678 N N . PHE A 1 83 ? 7.742 -16.047 -11.531 1 97.69 83 PHE A N 1
ATOM 679 C CA . PHE A 1 83 ? 6.855 -16.875 -10.719 1 97.69 83 PHE A CA 1
ATOM 680 C C . PHE A 1 83 ? 5.871 -16.016 -9.938 1 97.69 83 PHE A C 1
ATOM 682 O O . PHE A 1 83 ? 6.277 -15.062 -9.258 1 97.69 83 PHE A O 1
ATOM 689 N N . PRO A 1 84 ? 4.59 -16.219 -10.047 1 98 84 PRO A N 1
ATOM 690 C CA . PRO A 1 84 ? 3.617 -15.422 -9.305 1 98 84 PRO A CA 1
ATOM 691 C C . PRO A 1 84 ? 3.627 -15.734 -7.805 1 98 84 PRO A C 1
ATOM 693 O O . PRO A 1 84 ? 2.936 -16.656 -7.355 1 98 84 PRO A O 1
ATOM 696 N N . LEU A 1 85 ? 4.238 -14.906 -7.059 1 97.94 85 LEU A N 1
ATOM 697 C CA . LEU A 1 85 ? 4.48 -15.172 -5.645 1 97.94 85 LEU A CA 1
ATOM 698 C C . LEU A 1 85 ? 3.211 -14.969 -4.824 1 97.94 85 LEU A C 1
ATOM 700 O O . LEU A 1 85 ? 3.156 -15.352 -3.654 1 97.94 85 LEU A O 1
ATOM 704 N N . ARG A 1 86 ? 2.184 -14.422 -5.434 1 97.38 86 ARG A N 1
ATOM 705 C CA . ARG A 1 86 ? 0.929 -14.234 -4.715 1 97.38 86 ARG A CA 1
ATOM 706 C C . ARG A 1 86 ? 0.07 -15.492 -4.773 1 97.38 86 ARG A C 1
ATOM 708 O O . ARG A 1 86 ? -0.953 -15.586 -4.09 1 97.38 86 ARG A O 1
ATOM 715 N N . LEU A 1 87 ? 0.45 -16.469 -5.656 1 98.38 87 LEU A N 1
ATOM 716 C CA . LEU A 1 87 ? -0.165 -17.781 -5.566 1 98.38 87 LEU A CA 1
ATOM 717 C C . LEU A 1 87 ? 0.242 -18.484 -4.277 1 98.38 87 LEU A C 1
ATOM 719 O O . LEU A 1 87 ? 1.43 -18.562 -3.953 1 98.38 87 LEU A O 1
ATOM 723 N N . ALA A 1 88 ? -0.711 -18.953 -3.58 1 98.62 88 ALA A N 1
ATOM 724 C CA . ALA A 1 88 ? -0.419 -19.547 -2.285 1 98.62 88 ALA A CA 1
ATOM 725 C C . ALA A 1 88 ? 0.537 -20.734 -2.434 1 98.62 88 ALA A C 1
ATOM 727 O O . ALA A 1 88 ? 0.303 -21.625 -3.246 1 98.62 88 ALA A O 1
ATOM 728 N N . PRO A 1 89 ? 1.561 -20.781 -1.629 1 98.56 89 PRO A N 1
ATOM 729 C CA . PRO A 1 89 ? 2.525 -21.875 -1.718 1 98.56 89 PRO A CA 1
ATOM 730 C C . PRO A 1 89 ? 1.872 -23.25 -1.583 1 98.56 89 PRO A C 1
ATOM 732 O O . PRO A 1 89 ? 2.256 -24.188 -2.283 1 98.56 89 PRO A O 1
ATOM 735 N N . ALA A 1 90 ? 0.91 -23.359 -0.714 1 98.75 90 ALA A N 1
ATOM 736 C CA . ALA A 1 90 ? 0.215 -24.641 -0.555 1 98.75 90 ALA A CA 1
ATOM 737 C C . ALA A 1 90 ? -0.477 -25.047 -1.851 1 98.75 90 ALA A C 1
ATOM 739 O O . ALA A 1 90 ? -0.449 -26.219 -2.23 1 98.75 90 ALA A O 1
ATOM 740 N N . TYR A 1 91 ? -1.085 -24.109 -2.537 1 98.75 91 TYR A N 1
ATOM 741 C CA . TYR A 1 91 ? -1.752 -24.375 -3.809 1 98.75 91 TYR A CA 1
ATOM 742 C C . TYR A 1 91 ? -0.752 -24.828 -4.867 1 98.75 91 TYR A C 1
ATOM 744 O O . TYR A 1 91 ? -0.985 -25.812 -5.57 1 98.75 91 TYR A O 1
ATOM 752 N N . THR A 1 92 ? 0.38 -24.109 -4.949 1 98.69 92 THR A N 1
ATOM 753 C CA . THR A 1 92 ? 1.385 -24.406 -5.961 1 98.69 92 THR A CA 1
ATOM 754 C C . THR A 1 92 ? 2.055 -25.75 -5.672 1 98.69 92 THR A C 1
ATOM 756 O O . THR A 1 92 ? 2.396 -26.484 -6.598 1 98.69 92 THR A O 1
ATOM 759 N N . THR A 1 93 ? 2.236 -26.031 -4.395 1 98.75 93 THR A N 1
ATOM 760 C CA . THR A 1 93 ? 2.775 -27.328 -4.023 1 98.75 93 THR A CA 1
ATOM 761 C C . THR A 1 93 ? 1.835 -28.453 -4.465 1 98.75 93 THR A C 1
ATOM 763 O O . THR A 1 93 ? 2.277 -29.453 -5.035 1 98.75 93 THR A O 1
ATOM 766 N N . ALA A 1 94 ? 0.571 -28.25 -4.188 1 98.75 94 ALA A N 1
ATOM 767 C CA . ALA A 1 94 ? -0.42 -29.234 -4.613 1 98.75 94 ALA A CA 1
ATOM 768 C C . ALA A 1 94 ? -0.448 -29.359 -6.137 1 98.75 94 ALA A C 1
ATOM 770 O O . ALA A 1 94 ? -0.628 -30.453 -6.668 1 98.75 94 ALA A O 1
ATOM 771 N N . LEU A 1 95 ? -0.287 -28.25 -6.793 1 98.69 95 LEU A N 1
ATOM 772 C CA . LEU A 1 95 ? -0.3 -28.203 -8.25 1 98.69 95 LEU A CA 1
ATOM 773 C C . LEU A 1 95 ? 0.856 -29.016 -8.828 1 98.69 95 LEU A C 1
ATOM 775 O O . LEU A 1 95 ? 0.673 -29.766 -9.789 1 98.69 95 LEU A O 1
ATOM 779 N N . LEU A 1 96 ? 2.004 -28.938 -8.227 1 98.56 96 LEU A N 1
ATOM 780 C CA . LEU A 1 96 ? 3.211 -29.547 -8.781 1 98.56 96 LEU A CA 1
ATOM 781 C C . LEU A 1 96 ? 3.355 -30.984 -8.32 1 98.56 96 LEU A C 1
ATOM 783 O O . LEU A 1 96 ? 3.775 -31.844 -9.094 1 98.56 96 LEU A O 1
ATOM 787 N N . PHE A 1 97 ? 2.992 -31.266 -7.039 1 98.38 97 PHE A N 1
ATOM 788 C CA . PHE A 1 97 ? 3.402 -32.531 -6.445 1 98.38 97 PHE A CA 1
ATOM 789 C C . PHE A 1 97 ? 2.193 -33.312 -5.945 1 98.38 97 PHE A C 1
ATOM 791 O O . PHE A 1 97 ? 2.328 -34.438 -5.477 1 98.38 97 PHE A O 1
ATOM 798 N N . GLY A 1 98 ? 1.047 -32.719 -6.047 1 97.62 98 GLY A N 1
ATOM 799 C CA . GLY A 1 98 ? -0.153 -33.375 -5.539 1 97.62 98 GLY A CA 1
ATOM 800 C C . GLY A 1 98 ? -0.524 -32.938 -4.137 1 97.62 98 GLY A C 1
ATOM 801 O O . GLY A 1 98 ? 0.32 -32.406 -3.398 1 97.62 98 GLY A O 1
ATOM 802 N N . GLU A 1 99 ? -1.771 -33.094 -3.844 1 97.06 99 GLU A N 1
ATOM 803 C CA . GLU A 1 99 ? -2.338 -32.656 -2.572 1 97.06 99 GLU A CA 1
ATOM 804 C C . GLU A 1 99 ? -1.616 -33.312 -1.395 1 97.06 99 GLU A C 1
ATOM 806 O O . GLU A 1 99 ? -1.426 -32.688 -0.352 1 97.06 99 GLU A O 1
ATOM 811 N N . HIS A 1 100 ? -1.191 -34.5 -1.545 1 96.38 100 HIS A N 1
ATOM 812 C CA . HIS A 1 100 ? -0.571 -35.25 -0.47 1 96.38 100 HIS A CA 1
ATOM 813 C C . HIS A 1 100 ? 0.774 -34.656 -0.072 1 96.38 100 HIS A C 1
ATOM 815 O O . HIS A 1 100 ? 1.268 -34.906 1.029 1 96.38 100 HIS A O 1
ATOM 821 N N . ALA A 1 101 ? 1.337 -33.875 -0.909 1 97.31 101 ALA A N 1
ATOM 822 C CA . ALA A 1 101 ? 2.68 -33.344 -0.69 1 97.31 101 ALA A CA 1
ATOM 823 C C . ALA A 1 101 ? 2.627 -32.031 0.09 1 97.31 101 ALA A C 1
ATOM 825 O O . ALA A 1 101 ? 3.668 -31.484 0.469 1 97.31 101 ALA A O 1
ATOM 826 N N . VAL A 1 102 ? 1.458 -31.5 0.418 1 97.94 102 VAL A N 1
ATOM 827 C CA . VAL A 1 102 ? 1.314 -30.219 1.1 1 97.94 102 VAL A CA 1
ATOM 828 C C . VAL A 1 102 ? 1.44 -30.406 2.607 1 97.94 102 VAL A C 1
ATOM 830 O O . VAL A 1 102 ? 0.558 -31 3.24 1 97.94 102 VAL A O 1
ATOM 833 N N . PRO A 1 103 ? 2.521 -29.906 3.17 1 96.75 103 PRO A N 1
ATOM 834 C CA . PRO A 1 103 ? 2.625 -29.984 4.629 1 96.75 103 PRO A CA 1
ATOM 835 C C . PRO A 1 103 ? 1.548 -29.172 5.344 1 96.75 103 PRO A C 1
ATOM 837 O O . PRO A 1 103 ? 1.165 -28.094 4.875 1 96.75 103 PRO A O 1
ATOM 840 N N . THR A 1 104 ? 1.168 -29.641 6.488 1 96.38 104 THR A N 1
ATOM 841 C CA . THR A 1 104 ? 0.11 -29 7.266 1 96.38 104 THR A CA 1
ATOM 842 C C . THR A 1 104 ? 0.498 -27.578 7.645 1 96.38 104 THR A C 1
ATOM 844 O O . THR A 1 104 ? -0.341 -26.672 7.625 1 96.38 104 THR A O 1
ATOM 847 N N . ASP A 1 105 ? 1.718 -27.422 7.961 1 95.81 105 ASP A N 1
ATOM 848 C CA . ASP A 1 105 ? 2.176 -26.094 8.352 1 95.81 105 ASP A CA 1
ATOM 849 C C . ASP A 1 105 ? 2.115 -25.125 7.18 1 95.81 105 ASP A C 1
ATOM 851 O O . ASP A 1 105 ? 1.772 -23.953 7.352 1 95.81 105 ASP A O 1
ATOM 855 N N . MET A 1 106 ? 2.465 -25.594 6.055 1 96.62 106 MET A N 1
ATOM 856 C CA . MET A 1 106 ? 2.398 -24.766 4.852 1 96.62 106 MET A CA 1
ATOM 857 C C . MET A 1 106 ? 0.958 -24.375 4.535 1 96.62 106 MET A C 1
ATOM 859 O O . MET A 1 106 ? 0.689 -23.234 4.141 1 96.62 106 MET A O 1
ATOM 863 N N . LEU A 1 107 ? 0.14 -25.312 4.727 1 97.69 107 LEU A N 1
ATOM 864 C CA . LEU A 1 107 ? -1.282 -25.094 4.492 1 97.69 107 LEU A CA 1
ATOM 865 C C . LEU A 1 107 ? -1.829 -24.031 5.445 1 97.69 107 LEU A C 1
ATOM 867 O O . LEU A 1 107 ? -2.531 -23.109 5.023 1 97.69 107 LEU A O 1
ATOM 871 N N . PHE A 1 108 ? -1.481 -24.156 6.641 1 97 108 PHE A N 1
ATOM 872 C CA . PHE A 1 108 ? -1.926 -23.219 7.66 1 97 108 PHE A CA 1
ATOM 873 C C . PHE A 1 108 ? -1.377 -21.828 7.387 1 97 108 PHE A C 1
ATOM 875 O O . PHE A 1 108 ? -2.109 -20.828 7.469 1 97 108 PHE A O 1
ATOM 882 N N . GLU A 1 109 ? -0.163 -21.734 7.066 1 96.12 109 GLU A N 1
ATOM 883 C CA . GLU A 1 109 ? 0.457 -20.438 6.77 1 96.12 109 GLU A CA 1
ATOM 884 C C . GLU A 1 109 ? -0.168 -19.797 5.535 1 96.12 109 GLU A C 1
ATOM 886 O O . GLU A 1 109 ? -0.378 -18.594 5.5 1 96.12 109 GLU A O 1
ATOM 891 N N . SER A 1 110 ? -0.412 -20.594 4.535 1 97.56 110 SER A N 1
ATOM 892 C CA . SER A 1 110 ? -1.059 -20.078 3.332 1 97.56 110 SER A CA 1
ATOM 893 C C . SER A 1 110 ? -2.428 -19.484 3.648 1 97.56 110 SER A C 1
ATOM 895 O O . SER A 1 110 ? -2.814 -18.469 3.076 1 97.56 110 SER A O 1
ATOM 897 N N . LEU A 1 111 ? -3.137 -20.125 4.578 1 97.56 111 LEU A N 1
ATOM 898 C CA . LEU A 1 111 ? -4.441 -19.594 4.973 1 97.56 111 LEU A CA 1
ATOM 899 C C . LEU A 1 111 ? -4.305 -18.25 5.668 1 97.56 111 LEU A C 1
ATOM 901 O O . LEU A 1 111 ? -5.109 -17.344 5.441 1 97.56 111 LEU A O 1
ATOM 905 N N . GLN A 1 112 ? -3.326 -18.188 6.484 1 95.62 112 GLN A N 1
ATOM 906 C CA . GLN A 1 112 ? -3.117 -16.938 7.219 1 95.62 112 GLN A CA 1
ATOM 907 C C . GLN A 1 112 ? -2.949 -15.758 6.266 1 95.62 112 GLN A C 1
ATOM 909 O O . GLN A 1 112 ? -3.482 -14.672 6.512 1 95.62 112 GLN A O 1
ATOM 914 N N . TYR A 1 113 ? -2.271 -15.984 5.176 1 95.5 113 TYR A N 1
ATOM 915 C CA . TYR A 1 113 ? -2.018 -14.883 4.25 1 95.5 113 TYR A CA 1
ATOM 916 C C . TYR A 1 113 ? -3.1 -14.812 3.18 1 95.5 113 TYR A C 1
ATOM 918 O O . TYR A 1 113 ? -3.154 -13.852 2.408 1 95.5 113 TYR A O 1
ATOM 926 N N . TYR A 1 114 ? -3.885 -15.859 3.178 1 96.25 114 TYR A N 1
ATOM 927 C CA . TYR A 1 114 ? -5.105 -15.844 2.381 1 96.25 114 TYR A CA 1
ATOM 928 C C . TYR A 1 114 ? -6.152 -14.93 3.002 1 96.25 114 TYR A C 1
ATOM 930 O O . TYR A 1 114 ? -6.949 -14.312 2.289 1 96.25 114 TYR A O 1
ATOM 938 N N . LEU A 1 115 ? -6.078 -14.812 4.238 1 94.31 115 LEU A N 1
ATOM 939 C 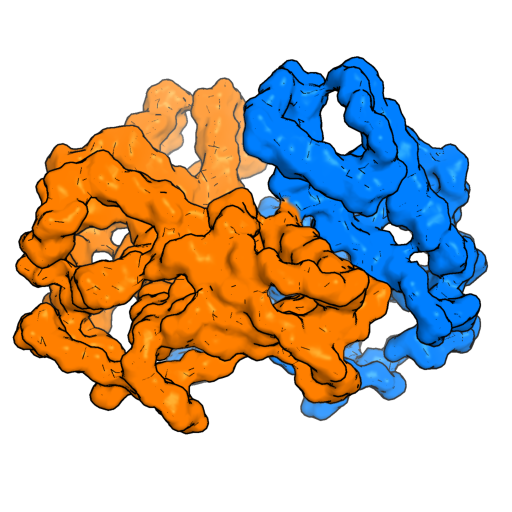CA . LEU A 1 115 ? -6.98 -13.945 4.992 1 94.31 115 LEU A CA 1
ATOM 940 C C . LEU A 1 115 ? -6.402 -12.539 5.117 1 94.31 115 LEU A C 1
ATOM 942 O O . LEU A 1 115 ? -5.211 -12.328 4.887 1 94.31 115 LEU A O 1
ATOM 946 N N . SER A 1 116 ? -7.27 -11.617 5.422 1 90.38 116 SER A N 1
ATOM 947 C CA . SER A 1 116 ? -6.82 -10.25 5.633 1 90.38 116 SER A CA 1
ATOM 948 C C . SER A 1 116 ? -5.957 -10.133 6.883 1 90.38 116 SER A C 1
ATOM 950 O O . SER A 1 116 ? -5.988 -11.008 7.746 1 90.38 116 SER A O 1
ATOM 952 N N . GLN A 1 117 ? -5.199 -9.062 6.945 1 88.5 117 GLN A N 1
ATOM 953 C CA . GLN A 1 117 ? -4.363 -8.828 8.117 1 88.5 117 GLN A CA 1
ATOM 954 C C . GLN A 1 117 ? -5.207 -8.773 9.391 1 88.5 117 GLN A C 1
ATOM 956 O O . GLN A 1 117 ? -4.805 -9.305 10.43 1 88.5 117 GLN A O 1
ATOM 961 N N . SER A 1 118 ? -6.293 -8.156 9.328 1 87.12 118 SER A N 1
ATOM 962 C CA . SER A 1 118 ? -7.184 -8.047 10.477 1 87.12 118 SER A CA 1
ATOM 963 C C . SER A 1 118 ? -7.656 -9.422 10.945 1 87.12 118 SER A C 1
ATOM 965 O O . SER A 1 118 ? -7.75 -9.68 12.148 1 87.12 118 SER A O 1
ATOM 967 N N . GLU A 1 119 ? -7.945 -10.211 10.039 1 90.69 119 GLU A N 1
ATOM 968 C CA . GLU A 1 119 ? -8.398 -11.562 10.359 1 90.69 119 GLU A CA 1
ATOM 969 C C . GLU A 1 119 ? -7.262 -12.406 10.914 1 90.69 119 GLU A C 1
ATOM 971 O O . GLU A 1 119 ? -7.465 -13.211 11.828 1 90.69 119 GLU A O 1
ATOM 976 N N . ARG A 1 120 ? -6.129 -12.211 10.352 1 92.62 120 ARG A N 1
ATOM 977 C CA . ARG A 1 120 ? -4.949 -12.898 10.867 1 92.62 120 ARG A CA 1
ATOM 978 C C . ARG A 1 120 ? -4.688 -12.523 12.32 1 92.62 120 ARG A C 1
ATOM 980 O O . ARG A 1 120 ? -4.371 -13.383 13.148 1 92.62 120 ARG A O 1
ATOM 987 N N . ASP A 1 121 ? -4.797 -11.25 12.609 1 90.25 121 ASP A N 1
ATOM 988 C CA . ASP A 1 121 ? -4.613 -10.766 13.969 1 90.25 121 ASP A CA 1
ATOM 989 C C . ASP A 1 121 ? -5.656 -11.359 14.914 1 90.25 121 ASP A C 1
ATOM 991 O O . ASP A 1 121 ? -5.352 -11.688 16.062 1 90.25 121 ASP A O 1
ATOM 995 N N . LEU A 1 122 ? -6.828 -11.422 14.406 1 90.19 122 LEU A N 1
ATOM 996 C CA . LEU A 1 122 ? -7.914 -12.016 15.188 1 90.19 122 LEU A CA 1
ATOM 997 C C . LEU A 1 122 ? -7.602 -13.469 15.531 1 90.19 122 LEU A C 1
ATOM 999 O O . LEU A 1 122 ? -7.816 -13.898 16.672 1 90.19 122 LEU A O 1
ATOM 1003 N N . ILE A 1 123 ? -7.141 -14.172 14.594 1 92.5 123 ILE A N 1
ATOM 1004 C CA . ILE A 1 123 ? -6.789 -15.578 14.789 1 92.5 123 ILE A CA 1
ATOM 1005 C C . ILE A 1 123 ? -5.645 -15.688 15.797 1 92.5 123 ILE A C 1
ATOM 1007 O O . ILE A 1 123 ? -5.691 -16.516 16.703 1 92.5 123 ILE A O 1
ATOM 1011 N N . ALA A 1 124 ? -4.629 -14.875 15.602 1 92.31 124 ALA A N 1
ATOM 1012 C CA . ALA A 1 124 ? -3.48 -14.891 16.5 1 92.31 124 ALA A CA 1
ATOM 1013 C C . ALA A 1 124 ? -3.91 -14.641 17.938 1 92.31 124 ALA A C 1
ATOM 1015 O O . ALA A 1 124 ? -3.424 -15.297 18.859 1 92.31 124 ALA A O 1
ATOM 1016 N N . THR A 1 125 ? -4.793 -13.688 18.078 1 92.38 125 THR A N 1
ATOM 1017 C CA . THR A 1 125 ? -5.297 -13.367 19.406 1 92.38 125 THR A CA 1
ATOM 1018 C C . THR A 1 125 ? -6.137 -14.516 19.953 1 92.38 125 THR A C 1
ATOM 1020 O O . THR A 1 125 ? -5.992 -14.898 21.125 1 92.38 125 THR A O 1
ATOM 1023 N N . ALA A 1 126 ? -6.973 -15.07 19.141 1 90.81 126 ALA A N 1
ATOM 1024 C CA . ALA A 1 126 ? -7.875 -16.141 19.547 1 90.81 126 ALA A CA 1
ATOM 1025 C C . ALA A 1 126 ? -7.098 -17.391 19.969 1 90.81 126 ALA A C 1
ATOM 1027 O O . ALA A 1 126 ? -7.562 -18.172 20.797 1 90.81 126 ALA A O 1
ATOM 1028 N N . LEU A 1 127 ? -5.949 -17.578 19.375 1 91.38 127 LEU A N 1
ATOM 1029 C CA . LEU A 1 127 ? -5.117 -18.734 19.688 1 91.38 127 LEU A CA 1
ATOM 1030 C C . LEU A 1 127 ? -4.43 -18.562 21.031 1 91.38 127 LEU A C 1
ATOM 1032 O O . LEU A 1 127 ? -4.027 -19.531 21.672 1 91.38 127 LEU A O 1
ATOM 1036 N N . GLN A 1 128 ? -4.32 -17.297 21.5 1 90.56 128 GLN A N 1
ATOM 1037 C CA . GLN A 1 128 ? -3.533 -17.031 22.703 1 90.56 128 GLN A CA 1
ATOM 1038 C C . GLN A 1 128 ? -4.43 -16.672 23.875 1 90.56 128 GLN A C 1
ATOM 1040 O O . GLN A 1 128 ? -4.137 -17.031 25.016 1 90.56 128 GLN A O 1
ATOM 1045 N N . GLU A 1 129 ? -5.461 -15.828 23.594 1 89.88 129 GLU A N 1
ATOM 1046 C CA . GLU A 1 129 ? -6.309 -15.336 24.688 1 89.88 129 GLU A CA 1
ATOM 1047 C C . GLU A 1 129 ? -7.762 -15.203 24.234 1 89.88 129 GLU A C 1
ATOM 1049 O O . GLU A 1 129 ? -8.07 -15.391 23.047 1 89.88 129 GLU A O 1
ATOM 1054 N N . ASP A 1 130 ? -8.57 -14.906 25.25 1 87.62 130 ASP A N 1
ATOM 1055 C CA . ASP A 1 130 ? -9.984 -14.68 24.969 1 87.62 130 ASP A CA 1
ATOM 1056 C C . ASP 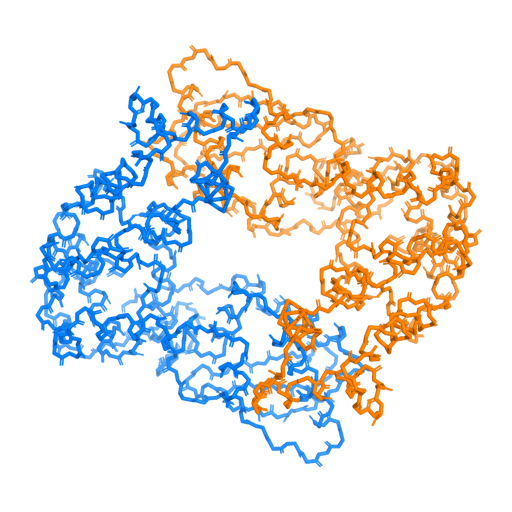A 1 130 ? -10.195 -13.359 24.234 1 87.62 130 ASP A C 1
ATOM 1058 O O . ASP A 1 130 ? -9.547 -12.359 24.547 1 87.62 130 ASP A O 1
ATOM 1062 N N . LEU A 1 131 ? -11.023 -13.492 23.234 1 88 131 LEU A N 1
ATOM 1063 C CA . LEU A 1 131 ? -11.359 -12.297 22.469 1 88 131 LEU A CA 1
ATOM 1064 C C . LEU A 1 131 ? -12.352 -11.422 23.219 1 88 131 LEU A C 1
ATOM 1066 O O . LEU A 1 131 ? -13.203 -11.93 23.969 1 88 131 LEU A O 1
ATOM 1070 N N . ASP A 1 132 ? -12.156 -10.156 23.109 1 88.5 132 ASP A N 1
ATOM 1071 C CA . ASP A 1 132 ? -13.195 -9.281 23.641 1 88.5 132 ASP A CA 1
ATOM 1072 C C . ASP A 1 132 ? -14.477 -9.391 22.812 1 88.5 132 ASP A C 1
ATOM 1074 O O . ASP A 1 132 ? -14.523 -10.125 21.828 1 88.5 132 ASP A O 1
ATOM 1078 N N . LYS A 1 133 ? -15.492 -8.727 23.297 1 86.44 133 LYS A N 1
ATOM 1079 C CA . LYS A 1 133 ? -16.812 -8.891 22.703 1 86.44 133 LYS A CA 1
ATOM 1080 C C . LYS A 1 133 ? -16.812 -8.523 21.234 1 86.44 133 LYS A C 1
ATOM 1082 O O . LYS A 1 133 ? -17.328 -9.266 20.391 1 86.44 133 LYS A O 1
ATOM 1087 N N . ASP A 1 134 ? -16.219 -7.449 20.891 1 84.12 134 ASP A N 1
ATOM 1088 C CA . ASP A 1 134 ? -16.188 -6.98 19.5 1 84.12 134 ASP A CA 1
ATOM 1089 C C . ASP A 1 134 ? -15.367 -7.922 18.625 1 84.12 134 ASP A C 1
ATOM 1091 O O . ASP A 1 134 ? -15.766 -8.242 17.5 1 84.12 134 ASP A O 1
ATOM 1095 N N . ALA A 1 135 ? -14.258 -8.336 19.156 1 86.44 135 ALA A N 1
ATOM 1096 C CA . ALA A 1 135 ? -13.375 -9.25 18.438 1 86.44 135 ALA A CA 1
ATOM 1097 C C . ALA A 1 135 ? -14.031 -10.609 18.234 1 86.44 135 ALA A C 1
ATOM 1099 O O . ALA A 1 135 ? -13.828 -11.266 17.219 1 86.44 135 ALA A O 1
ATOM 1100 N N . GLN A 1 136 ? -14.805 -10.977 19.219 1 87.94 136 GLN A N 1
ATOM 1101 C CA . GLN A 1 136 ? -15.508 -12.258 19.125 1 87.94 136 GLN A CA 1
ATOM 1102 C C . GLN A 1 136 ? -16.531 -12.234 17.984 1 87.94 136 GLN A C 1
ATOM 1104 O O . GLN A 1 136 ? -16.688 -13.219 17.266 1 87.94 136 GLN A O 1
ATOM 1109 N N . GLU A 1 137 ? -17.203 -11.156 17.891 1 85.25 137 GLU A N 1
ATOM 1110 C CA . GLU A 1 137 ? -18.172 -11.016 16.812 1 85.25 137 GLU A CA 1
ATOM 1111 C C . GLU A 1 137 ? -17.5 -11.07 15.445 1 85.25 137 GLU A C 1
ATOM 1113 O O . GLU A 1 137 ? -18 -11.727 14.531 1 85.25 137 GLU A O 1
ATOM 1118 N N . ASP A 1 138 ? -16.406 -10.422 15.375 1 84.94 138 ASP A N 1
ATOM 1119 C CA . ASP A 1 138 ? -15.648 -10.422 14.125 1 84.94 138 ASP A CA 1
ATOM 1120 C C . ASP A 1 138 ? -15.148 -11.828 13.789 1 84.94 138 ASP A C 1
ATOM 1122 O O . ASP A 1 138 ? -15.148 -12.227 12.617 1 84.94 138 ASP A O 1
ATOM 1126 N N . PHE A 1 139 ? -14.734 -12.43 14.812 1 88.88 139 PHE A N 1
ATOM 1127 C CA . PHE A 1 139 ? -14.211 -13.781 14.641 1 88.88 139 PHE A CA 1
ATOM 1128 C C . PHE A 1 139 ? -15.297 -14.727 14.164 1 88.88 139 PHE A C 1
ATOM 1130 O O . PHE A 1 139 ? -15.07 -15.523 13.25 1 88.88 139 PHE A O 1
ATOM 1137 N N . LEU A 1 140 ? -16.453 -14.586 14.703 1 87.88 140 LEU A N 1
ATOM 1138 C CA . LEU A 1 140 ? -17.594 -15.422 14.32 1 87.88 140 LEU A CA 1
ATOM 1139 C C . LEU A 1 140 ? -18 -15.148 12.875 1 87.88 140 LEU A C 1
ATOM 1141 O O . LEU A 1 140 ? -18.328 -16.078 12.133 1 87.88 140 LEU A O 1
ATOM 1145 N N . ASP A 1 141 ? -17.969 -13.945 12.523 1 84.44 141 ASP A N 1
ATOM 1146 C CA . ASP A 1 141 ? -18.281 -13.57 11.148 1 84.44 141 ASP A CA 1
ATOM 1147 C C . ASP A 1 141 ? -17.297 -14.188 10.164 1 84.44 141 ASP A C 1
ATOM 1149 O O . ASP A 1 141 ? -17.688 -14.648 9.086 1 84.44 141 ASP A O 1
ATOM 1153 N N . MET A 1 142 ? -16.078 -14.109 10.539 1 88.88 142 MET A N 1
ATOM 1154 C CA . MET A 1 142 ? -15.031 -14.688 9.703 1 88.88 142 MET A CA 1
ATOM 1155 C C . MET A 1 142 ? -15.234 -16.188 9.539 1 88.88 142 MET A C 1
ATOM 1157 O O . MET A 1 142 ? -15.164 -16.703 8.422 1 88.88 142 MET A O 1
ATOM 1161 N N . LEU A 1 143 ? -15.516 -16.859 10.641 1 90.69 143 LEU A N 1
ATOM 1162 C CA . LEU A 1 143 ? -15.711 -18.312 10.602 1 90.69 143 LEU A CA 1
ATOM 1163 C C . LEU A 1 143 ? -16.938 -18.672 9.758 1 90.69 143 LEU A C 1
ATOM 1165 O O . LEU A 1 143 ? -16.891 -19.625 8.977 1 90.69 143 LEU A O 1
ATOM 1169 N N . ASP A 1 144 ? -17.891 -17.875 9.898 1 87.75 144 ASP A N 1
ATOM 1170 C CA . ASP A 1 144 ? -19.109 -18.109 9.125 1 87.75 144 ASP A CA 1
ATOM 1171 C C . ASP A 1 144 ? -18.828 -17.969 7.629 1 87.75 144 ASP A C 1
ATOM 1173 O O . ASP A 1 144 ? -19.281 -18.797 6.828 1 87.75 144 ASP A O 1
ATOM 1177 N N . ARG A 1 145 ? -18.141 -16.984 7.277 1 85.5 145 ARG A N 1
ATOM 1178 C CA . ARG A 1 145 ? -17.797 -16.75 5.879 1 85.5 145 ARG A CA 1
ATOM 1179 C C . ARG A 1 145 ? -16.938 -17.891 5.328 1 85.5 145 ARG A C 1
ATOM 1181 O O . ARG A 1 145 ? -17.062 -18.25 4.152 1 85.5 145 ARG A O 1
ATOM 1188 N N . LEU A 1 146 ? -16.172 -18.469 6.219 1 89.62 146 LEU A N 1
ATOM 1189 C CA . LEU A 1 146 ? -15.266 -19.547 5.812 1 89.62 146 LEU A CA 1
ATOM 1190 C C . LEU A 1 146 ? -15.969 -20.891 5.848 1 89.62 146 LEU A C 1
ATOM 1192 O O . LEU A 1 146 ? -15.352 -21.922 5.59 1 89.62 146 LEU A O 1
ATOM 1196 N N . GLY A 1 147 ? -17.234 -20.891 6.258 1 87.56 147 GLY A N 1
ATOM 1197 C CA . GLY A 1 147 ? -18.047 -22.094 6.227 1 87.56 147 GLY A CA 1
ATOM 1198 C C . GLY A 1 147 ? -17.953 -22.906 7.504 1 87.56 147 GLY A C 1
ATOM 1199 O O . GLY A 1 147 ? -18.266 -24.094 7.516 1 87.56 147 GLY A O 1
ATOM 1200 N N . VAL A 1 148 ? -17.422 -22.203 8.516 1 90.19 148 VAL A N 1
ATOM 1201 C CA . VAL A 1 148 ? -17.344 -22.906 9.797 1 90.19 148 VAL A CA 1
ATOM 1202 C C . VAL A 1 148 ? -18.625 -22.672 10.594 1 90.19 148 VAL A C 1
ATOM 1204 O O . VAL A 1 148 ? -18.969 -21.531 10.914 1 90.19 148 VAL A O 1
ATOM 1207 N N . LYS A 1 149 ? -19.312 -23.625 10.938 1 81.25 149 LYS A N 1
ATOM 1208 C CA . LYS A 1 149 ? -20.656 -23.531 11.5 1 81.25 149 LYS A CA 1
ATOM 1209 C C . LYS A 1 149 ? -20.594 -23.469 13.023 1 81.25 149 LYS A C 1
ATOM 1211 O O . LYS A 1 149 ? -21.547 -22.984 13.656 1 81.25 149 LYS A O 1
ATOM 1216 N N . ALA A 1 150 ? -19.531 -24.016 13.672 1 79.69 150 ALA A N 1
ATOM 1217 C CA . ALA A 1 150 ? -19.469 -24 15.125 1 79.69 150 ALA A CA 1
ATOM 1218 C C . ALA A 1 150 ? -18.188 -23.297 15.602 1 79.69 150 ALA A C 1
ATOM 1220 O O . ALA A 1 150 ? -17.141 -23.438 14.977 1 79.69 150 ALA A O 1
ATOM 1221 N N . ILE A 1 151 ? -18.453 -22.516 16.625 1 78.12 151 ILE A N 1
ATOM 1222 C CA . ILE A 1 151 ? -17.281 -21.859 17.219 1 78.12 151 ILE A CA 1
ATOM 1223 C C . ILE A 1 151 ? -16.406 -22.891 17.922 1 78.12 151 ILE A C 1
ATOM 1225 O O . ILE A 1 151 ? -16.844 -23.5 18.906 1 78.12 151 ILE A O 1
ATOM 1229 N N . PRO A 1 152 ? -15.266 -23.016 17.406 1 85 152 PRO A N 1
ATOM 1230 C CA . PRO A 1 152 ? -14.391 -23.984 18.062 1 85 152 PRO A CA 1
ATOM 1231 C C . PRO A 1 152 ? -13.867 -23.5 19.406 1 85 152 PRO A C 1
ATOM 1233 O O . PRO A 1 152 ? -13.82 -22.281 19.656 1 85 152 PRO A O 1
ATOM 1236 N N . LYS A 1 153 ? -13.586 -24.516 20.344 1 84.94 153 LYS A N 1
ATOM 1237 C CA . LYS A 1 153 ? -12.828 -24.172 21.547 1 84.94 153 LYS A CA 1
ATOM 1238 C C . LYS A 1 153 ? -11.414 -23.719 21.188 1 84.94 153 LYS A C 1
ATOM 1240 O O . LYS A 1 153 ? -10.922 -24 20.094 1 84.94 153 LYS A O 1
ATOM 1245 N N . ARG A 1 154 ? -10.781 -23.047 21.969 1 85.81 154 ARG A N 1
ATOM 1246 C CA . ARG A 1 154 ? -9.461 -22.469 21.734 1 85.81 154 ARG A CA 1
ATOM 1247 C C . ARG A 1 154 ? -8.477 -23.547 21.281 1 85.81 154 ARG A C 1
ATOM 1249 O O . ARG A 1 154 ? -7.676 -23.328 20.375 1 85.81 154 ARG A O 1
ATOM 1256 N N . GLU A 1 155 ? -8.586 -24.719 21.938 1 88.19 155 GLU A N 1
ATOM 1257 C CA . GLU A 1 155 ? -7.637 -25.797 21.656 1 88.19 155 GLU A CA 1
ATOM 1258 C C . GLU A 1 155 ? -7.859 -26.375 20.266 1 88.19 155 GLU A C 1
ATOM 1260 O O . GLU A 1 155 ? -6.961 -27 19.703 1 88.19 155 GLU A O 1
ATOM 1265 N N . ASN A 1 156 ? -8.969 -26.078 19.719 1 91.25 156 ASN A N 1
ATOM 1266 C CA . ASN A 1 156 ? -9.32 -26.688 18.438 1 91.25 156 ASN A CA 1
ATOM 1267 C C . ASN A 1 156 ? -9.312 -25.672 17.312 1 91.25 156 ASN A C 1
ATOM 1269 O O . ASN A 1 156 ? -9.609 -26 16.156 1 91.25 156 ASN A O 1
ATOM 1273 N N . ILE A 1 157 ? -8.969 -24.469 17.609 1 92.5 157 ILE A N 1
ATOM 1274 C CA . ILE A 1 157 ? -9.016 -23.391 16.625 1 92.5 157 ILE A CA 1
ATOM 1275 C C . ILE A 1 157 ? -8.055 -23.719 15.477 1 92.5 157 ILE A C 1
ATOM 1277 O O . ILE A 1 157 ? -8.43 -23.641 14.305 1 92.5 157 ILE A O 1
ATOM 1281 N N . LYS A 1 158 ? -6.891 -24.141 15.797 1 93.12 158 LYS A N 1
ATOM 1282 C CA . LYS A 1 158 ? -5.887 -24.391 14.773 1 93.12 158 LYS A CA 1
ATOM 1283 C C . LYS A 1 158 ? -6.312 -25.547 13.859 1 93.12 158 LYS A C 1
ATOM 1285 O O . LYS A 1 158 ? -6.195 -25.453 12.641 1 93.12 158 LYS A O 1
ATOM 1290 N N . ALA A 1 159 ? -6.789 -26.609 14.461 1 93.94 159 ALA A N 1
ATOM 1291 C CA . ALA A 1 159 ? -7.242 -27.766 13.688 1 93.94 159 ALA A CA 1
ATOM 1292 C C . ALA A 1 159 ? -8.391 -27.375 12.758 1 93.94 159 ALA A C 1
ATOM 1294 O O . ALA A 1 159 ? -8.438 -27.797 11.602 1 93.94 159 ALA A O 1
ATOM 1295 N N . THR A 1 160 ? -9.297 -26.609 13.289 1 94.75 160 THR A N 1
ATOM 1296 C CA . THR A 1 160 ? -10.422 -26.141 12.492 1 94.75 160 THR A CA 1
ATOM 1297 C C . THR A 1 160 ? -9.945 -25.281 11.32 1 94.75 160 THR A C 1
ATOM 1299 O O . THR A 1 160 ? -10.422 -25.438 10.195 1 94.75 160 THR A O 1
ATOM 1302 N N . LEU A 1 161 ? -8.992 -24.453 11.586 1 95 161 LEU A N 1
ATOM 1303 C CA . LEU A 1 161 ? -8.484 -23.547 10.555 1 95 161 LEU A CA 1
ATOM 1304 C C . LEU A 1 161 ? -7.715 -24.328 9.484 1 95 161 LEU A C 1
ATOM 1306 O O . LEU A 1 161 ? -7.727 -23.938 8.312 1 95 161 LEU A O 1
ATOM 1310 N N . ILE A 1 162 ? -7.094 -25.391 9.867 1 96.12 162 ILE A N 1
ATOM 1311 C CA . ILE A 1 162 ? -6.398 -26.234 8.906 1 96.12 162 ILE A CA 1
ATOM 1312 C C . ILE A 1 162 ? -7.414 -26.891 7.969 1 96.12 162 ILE A C 1
ATOM 1314 O O . ILE A 1 162 ? -7.176 -27 6.762 1 96.12 162 ILE A O 1
ATOM 1318 N N . GLN A 1 163 ? -8.523 -27.25 8.5 1 95.38 163 GLN A N 1
ATOM 1319 C CA . GLN A 1 163 ? -9.586 -27.797 7.672 1 95.38 163 GLN A CA 1
ATOM 1320 C C . GLN A 1 163 ? -10.125 -26.734 6.703 1 95.38 163 GLN A C 1
ATOM 1322 O O . GLN A 1 163 ? -10.383 -27.031 5.535 1 95.38 163 GLN A O 1
ATOM 1327 N N . VAL A 1 164 ? -10.25 -25.594 7.23 1 95.94 164 VAL A N 1
ATOM 1328 C CA . VAL A 1 164 ? -10.688 -24.469 6.402 1 95.94 164 VAL A CA 1
ATOM 1329 C C . VAL A 1 164 ? -9.664 -24.219 5.293 1 95.94 164 VAL A C 1
ATOM 1331 O O . VAL A 1 164 ? -10.039 -23.984 4.141 1 95.94 164 VAL A O 1
ATOM 1334 N N . ALA A 1 165 ? -8.414 -24.266 5.66 1 97.5 165 ALA A N 1
ATOM 1335 C CA . ALA A 1 165 ? -7.332 -24.047 4.703 1 97.5 165 ALA A CA 1
ATOM 1336 C C . ALA A 1 165 ? -7.395 -25.078 3.568 1 97.5 165 ALA A C 1
ATOM 1338 O O . ALA A 1 165 ? -7.25 -24.719 2.396 1 97.5 165 ALA A O 1
ATOM 1339 N N . HIS A 1 166 ? -7.594 -26.281 3.965 1 97.88 166 HIS A N 1
ATOM 1340 C CA . HIS A 1 166 ? -7.68 -27.359 2.973 1 97.88 166 HIS A CA 1
ATOM 1341 C C . HIS A 1 166 ? -8.844 -27.125 2.016 1 97.88 166 HIS A C 1
ATOM 1343 O O . HIS A 1 166 ? -8.695 -27.297 0.802 1 97.88 166 HIS A O 1
ATOM 1349 N N . LYS A 1 167 ? -9.898 -26.734 2.533 1 96.75 167 LYS A N 1
ATOM 1350 C CA . LYS A 1 167 ? -11.094 -26.5 1.73 1 96.75 167 LYS A CA 1
ATOM 1351 C C . LYS A 1 167 ? -10.891 -25.312 0.794 1 96.75 167 LYS A C 1
ATOM 1353 O O . LYS A 1 167 ? -11.117 -25.422 -0.413 1 96.75 167 LYS A O 1
ATOM 1358 N N . GLN A 1 168 ? -10.438 -24.156 1.327 1 96.44 168 GLN A N 1
ATOM 1359 C CA . GLN A 1 168 ? -10.359 -22.891 0.593 1 96.44 168 GLN A CA 1
ATOM 1360 C C . GLN A 1 168 ? -9.219 -22.922 -0.424 1 96.44 168 GLN A C 1
ATOM 1362 O O . GLN A 1 168 ? -9.344 -22.359 -1.516 1 96.44 168 GLN A O 1
ATOM 1367 N N . ILE A 1 169 ? -8.102 -23.609 -0.073 1 98.19 169 ILE A N 1
ATOM 1368 C CA . ILE A 1 169 ? -6.875 -23.453 -0.843 1 98.19 169 ILE A CA 1
ATOM 1369 C C . ILE A 1 169 ? -6.734 -24.625 -1.821 1 98.19 169 ILE A C 1
ATOM 1371 O O . ILE A 1 169 ? -6.148 -24.469 -2.895 1 98.19 169 ILE A O 1
ATOM 1375 N N . ILE A 1 170 ? -7.332 -25.75 -1.453 1 98 170 ILE A N 1
ATOM 1376 C CA . ILE A 1 170 ? -7.094 -26.953 -2.254 1 98 170 ILE A CA 1
ATOM 1377 C C . ILE A 1 170 ? -8.398 -27.422 -2.887 1 98 170 ILE A C 1
ATOM 1379 O O . ILE A 1 170 ? -8.5 -27.531 -4.109 1 98 170 ILE A O 1
ATOM 1383 N N . GLN A 1 171 ? -9.469 -27.578 -2.141 1 97.12 171 GLN A N 1
ATOM 1384 C CA . GLN A 1 171 ? -10.688 -28.234 -2.617 1 97.12 171 GLN A CA 1
ATOM 1385 C C . GLN A 1 171 ? -11.484 -27.312 -3.535 1 97.12 171 GLN A C 1
ATOM 1387 O O . GLN A 1 171 ? -11.891 -27.719 -4.625 1 97.12 171 GLN A O 1
ATOM 1392 N N . GLU A 1 172 ? -11.68 -26.156 -3.113 1 95.94 172 GLU A N 1
ATOM 1393 C CA . GLU A 1 172 ? -12.516 -25.234 -3.881 1 95.94 172 GLU A CA 1
ATOM 1394 C C . GLU A 1 172 ? -11.898 -24.938 -5.242 1 95.94 172 GLU A C 1
ATOM 1396 O O . GLU A 1 172 ? -12.586 -24.953 -6.262 1 95.94 172 GLU A O 1
ATOM 1401 N N . PRO A 1 173 ? -10.594 -24.703 -5.301 1 97.62 173 PRO A N 1
ATOM 1402 C CA . PRO A 1 173 ? -10 -24.438 -6.613 1 97.62 173 PRO A CA 1
ATOM 1403 C C . PRO A 1 173 ? -9.469 -25.688 -7.289 1 97.62 173 PRO A C 1
ATOM 1405 O O . PRO A 1 173 ? -8.602 -25.609 -8.172 1 97.62 173 PRO A O 1
ATOM 1408 N N . LYS A 1 174 ? -9.961 -26.859 -6.922 1 97.94 174 LYS A N 1
ATOM 1409 C CA . LYS A 1 174 ? -9.398 -28.141 -7.332 1 97.94 174 LYS A CA 1
ATOM 1410 C C . LYS A 1 174 ? -9.469 -28.312 -8.852 1 97.94 174 LYS A C 1
ATOM 1412 O O . LYS A 1 174 ? -8.531 -28.844 -9.461 1 97.94 174 LYS A O 1
ATOM 1417 N N . TYR A 1 175 ? -10.594 -27.891 -9.438 1 97.94 175 TYR A N 1
ATOM 1418 C CA . TYR A 1 175 ? -10.75 -28.031 -10.875 1 97.94 175 TYR A CA 1
ATOM 1419 C C . TYR A 1 175 ? -9.664 -27.266 -11.625 1 97.94 175 TYR A C 1
ATOM 1421 O O . TYR A 1 175 ? -9.055 -27.797 -12.562 1 97.94 175 TYR A O 1
ATOM 1429 N N . ALA A 1 176 ? -9.43 -26.047 -11.227 1 98.25 176 ALA A N 1
ATOM 1430 C CA . ALA A 1 176 ? -8.344 -25.25 -11.805 1 98.25 176 ALA A CA 1
ATOM 1431 C C . ALA A 1 176 ? -6.988 -25.875 -11.516 1 98.25 176 ALA A C 1
ATOM 1433 O O . ALA A 1 176 ? -6.148 -25.984 -12.414 1 98.25 176 ALA A O 1
ATOM 1434 N N . LEU A 1 177 ? -6.816 -26.312 -10.32 1 98.62 177 LEU A N 1
ATOM 1435 C CA . LEU A 1 177 ? -5.578 -26.938 -9.875 1 98.62 177 LEU A CA 1
ATOM 1436 C C . LEU A 1 177 ? -5.23 -28.141 -10.742 1 98.62 177 LEU A C 1
ATOM 1438 O O . LEU A 1 177 ? -4.109 -28.234 -11.25 1 98.62 177 LEU A O 1
ATOM 1442 N N . ASP A 1 178 ? -6.16 -29.016 -10.953 1 98.5 178 ASP A N 1
ATOM 1443 C CA . ASP A 1 178 ? -5.938 -30.25 -11.695 1 98.5 178 ASP A CA 1
ATOM 1444 C C . ASP A 1 178 ? -5.613 -29.953 -13.156 1 98.5 178 ASP A C 1
ATOM 1446 O O . ASP A 1 178 ? -4.703 -30.562 -13.727 1 98.5 178 ASP A O 1
ATOM 1450 N N . ASN A 1 179 ? -6.375 -29.078 -13.695 1 98.38 179 ASN A N 1
ATOM 1451 C CA . ASN A 1 179 ? -6.16 -28.75 -15.102 1 98.38 179 ASN A CA 1
ATOM 1452 C C . ASN A 1 179 ? -4.824 -28.047 -15.32 1 98.38 179 ASN A C 1
ATOM 1454 O O . ASN A 1 179 ? -4.133 -28.312 -16.312 1 98.38 179 ASN A O 1
ATOM 1458 N N . MET A 1 180 ? -4.41 -27.156 -14.469 1 98.62 180 MET A N 1
ATOM 1459 C CA . MET A 1 180 ? -3.109 -26.5 -14.555 1 98.62 180 MET A CA 1
ATOM 1460 C C . MET A 1 180 ? -1.98 -27.5 -14.359 1 98.62 180 MET A C 1
ATOM 1462 O O . MET A 1 180 ? -0.978 -27.469 -15.07 1 98.62 180 MET A O 1
ATOM 1466 N N . SER A 1 181 ? -2.209 -28.375 -13.422 1 98.62 181 SER A N 1
ATOM 1467 C CA . SER A 1 181 ? -1.204 -29.375 -13.086 1 98.62 181 SER A CA 1
ATOM 1468 C C . SER A 1 181 ? -0.903 -30.281 -14.273 1 98.62 181 SER A C 1
ATOM 1470 O O . SER A 1 181 ? 0.256 -30.609 -14.531 1 98.62 181 SER A O 1
ATOM 1472 N N . GLU A 1 182 ? -1.86 -30.672 -14.922 1 98 182 GLU A N 1
ATOM 1473 C CA . GLU A 1 182 ? -1.741 -31.609 -16.031 1 98 182 GLU A CA 1
ATOM 1474 C C . GLU A 1 182 ? -0.751 -31.109 -17.078 1 98 182 GLU A C 1
ATOM 1476 O O . GLU A 1 182 ? -0.044 -31.891 -17.703 1 98 182 GLU A O 1
ATOM 1481 N N . VAL A 1 183 ? -0.669 -29.797 -17.219 1 97.62 183 VAL A N 1
ATOM 1482 C CA . VAL A 1 183 ? 0.113 -29.281 -18.328 1 97.62 183 VAL A CA 1
ATOM 1483 C C . VAL A 1 183 ? 1.382 -28.609 -17.812 1 97.62 183 VAL A C 1
ATOM 1485 O O . VAL A 1 183 ? 2.334 -28.391 -18.562 1 97.62 183 VAL A O 1
ATOM 1488 N N . ALA A 1 184 ? 1.461 -28.25 -16.547 1 97.75 184 ALA A N 1
ATOM 1489 C CA . ALA A 1 184 ? 2.553 -27.406 -16.047 1 97.75 184 ALA A CA 1
ATOM 1490 C C . ALA A 1 184 ? 3.49 -28.219 -15.148 1 97.75 184 ALA A C 1
ATOM 1492 O O . ALA A 1 184 ? 4.691 -27.938 -15.086 1 97.75 184 ALA A O 1
ATOM 1493 N N . ALA A 1 185 ? 2.955 -29.203 -14.453 1 97.75 185 ALA A N 1
ATOM 1494 C CA . ALA A 1 185 ? 3.676 -29.859 -13.359 1 97.75 185 ALA A CA 1
ATOM 1495 C C . ALA A 1 185 ? 4.965 -30.5 -13.859 1 97.75 185 ALA A C 1
ATOM 1497 O O . ALA A 1 185 ? 6.043 -30.266 -13.312 1 97.75 185 ALA A O 1
ATOM 1498 N N . GLU A 1 186 ? 4.855 -31.281 -14.867 1 95.88 186 GLU A N 1
ATOM 1499 C CA . GLU A 1 186 ? 6.02 -32 -15.367 1 95.88 186 GLU A CA 1
ATOM 1500 C C . GLU A 1 186 ? 7.125 -31.047 -15.805 1 95.88 186 GLU A C 1
ATOM 1502 O O . GLU A 1 186 ? 8.297 -31.266 -15.508 1 95.88 186 GLU A O 1
ATOM 1507 N N . CYS A 1 187 ? 6.773 -30 -16.484 1 95.06 187 CYS A N 1
ATOM 1508 C CA . CYS A 1 187 ? 7.73 -29 -16.953 1 95.06 187 CYS A CA 1
ATOM 1509 C C . CYS A 1 187 ? 8.406 -28.297 -15.789 1 95.06 187 CYS A C 1
ATOM 1511 O O . CYS A 1 187 ? 9.625 -28.141 -15.773 1 95.06 187 CYS A O 1
ATOM 1513 N N . LEU A 1 188 ? 7.637 -27.938 -14.82 1 97.25 188 LEU A N 1
ATOM 1514 C CA . LEU A 1 188 ? 8.148 -27.141 -13.695 1 97.25 188 LEU A CA 1
ATOM 1515 C C . LEU A 1 188 ? 9 -28 -12.773 1 97.25 188 LEU A C 1
ATOM 1517 O O . LEU A 1 188 ? 9.953 -27.516 -12.164 1 97.25 188 LEU A O 1
ATOM 1521 N N . LYS A 1 189 ? 8.703 -29.297 -12.734 1 96.62 189 LYS A N 1
ATOM 1522 C CA . LYS A 1 189 ? 9.438 -30.219 -11.867 1 96.62 189 LYS A CA 1
ATOM 1523 C C . LYS A 1 189 ? 10.852 -30.438 -12.383 1 96.62 189 LYS A C 1
ATOM 1525 O O . LYS A 1 189 ? 11.703 -30.953 -11.656 1 96.62 189 LYS A O 1
ATOM 1530 N N . THR A 1 190 ? 11.07 -30.062 -13.547 1 94.81 190 THR A N 1
ATOM 1531 C CA . THR A 1 190 ? 12.445 -30.125 -14.047 1 94.81 190 THR A CA 1
ATOM 1532 C C . THR A 1 190 ? 13.336 -29.156 -13.281 1 94.81 190 THR A C 1
ATOM 1534 O O . THR A 1 190 ? 14.531 -29.406 -13.117 1 94.81 190 THR A O 1
ATOM 1537 N N . ALA A 1 191 ? 12.789 -28.094 -12.766 1 94.06 191 ALA A N 1
ATOM 1538 C CA . ALA A 1 191 ? 13.547 -27.078 -12.047 1 94.06 191 ALA A CA 1
ATOM 1539 C C . ALA A 1 191 ? 13.211 -27.078 -10.562 1 94.06 191 ALA A C 1
ATOM 1541 O O . ALA A 1 191 ? 14.031 -26.672 -9.734 1 94.06 191 ALA A O 1
ATOM 1542 N N . ILE A 1 192 ? 12 -27.484 -10.266 1 97.31 192 ILE A N 1
ATOM 1543 C CA . ILE A 1 192 ? 11.523 -27.547 -8.891 1 97.31 192 ILE A CA 1
ATOM 1544 C C . ILE A 1 192 ? 11.297 -29 -8.477 1 97.31 192 ILE A C 1
ATOM 1546 O O . ILE A 1 192 ? 10.242 -29.578 -8.758 1 97.31 192 ILE A O 1
ATOM 1550 N N . LYS A 1 193 ? 12.102 -29.516 -7.742 1 97 193 LYS A N 1
ATOM 1551 C CA . LYS A 1 193 ? 12.109 -30.969 -7.547 1 97 193 LYS A CA 1
ATOM 1552 C C . LYS A 1 193 ? 11.359 -31.359 -6.277 1 97 193 LYS A C 1
ATOM 1554 O O . LYS A 1 193 ? 10.836 -32.469 -6.172 1 97 193 LYS A O 1
ATOM 1559 N N . THR A 1 194 ? 11.383 -30.438 -5.301 1 96.69 194 THR A N 1
ATOM 1560 C CA . THR A 1 194 ? 10.727 -30.734 -4.035 1 96.69 194 THR A CA 1
ATOM 1561 C C . THR A 1 194 ? 9.906 -29.531 -3.562 1 96.69 194 THR A C 1
ATOM 1563 O O . THR A 1 194 ? 10.125 -28.406 -4.012 1 96.69 194 THR A O 1
ATOM 1566 N N . PRO A 1 195 ? 8.953 -29.75 -2.695 1 96.38 195 PRO A N 1
ATOM 1567 C CA . PRO A 1 195 ? 8.227 -28.625 -2.098 1 96.38 195 PRO A CA 1
ATOM 1568 C C . PRO A 1 195 ? 9.156 -27.609 -1.445 1 96.38 195 PRO A C 1
ATOM 1570 O O . PRO A 1 195 ? 8.867 -26.406 -1.45 1 96.38 195 PRO A O 1
ATOM 1573 N N . GLN A 1 196 ? 10.242 -28.094 -0.928 1 96.25 196 GLN A N 1
ATOM 1574 C CA . GLN A 1 196 ? 11.211 -27.188 -0.306 1 96.25 196 GLN A CA 1
ATOM 1575 C C . GLN A 1 196 ? 11.859 -26.281 -1.342 1 96.25 196 GLN A C 1
ATOM 1577 O O . GLN A 1 196 ? 12.117 -25.109 -1.067 1 96.25 196 GLN A O 1
ATOM 1582 N N . ASP A 1 197 ? 12.141 -26.844 -2.533 1 97 197 ASP A N 1
ATOM 1583 C CA . ASP A 1 197 ? 12.664 -26.016 -3.623 1 97 197 ASP A CA 1
ATOM 1584 C C . ASP A 1 197 ? 11.711 -24.875 -3.959 1 97 197 ASP A C 1
ATOM 1586 O O . ASP A 1 197 ? 12.148 -23.766 -4.254 1 97 197 ASP A O 1
ATOM 1590 N N . LEU A 1 198 ? 10.461 -25.203 -3.914 1 97.19 198 LEU A N 1
ATOM 1591 C CA . LEU A 1 198 ? 9.438 -24.203 -4.219 1 97.19 198 LEU A CA 1
ATOM 1592 C C . LEU A 1 198 ? 9.453 -23.078 -3.197 1 97.19 198 LEU A C 1
ATOM 1594 O O . LEU A 1 198 ? 9.375 -21.906 -3.564 1 97.19 198 LEU A O 1
ATOM 1598 N N . LEU A 1 199 ? 9.547 -23.422 -1.937 1 97.25 199 LEU A N 1
ATOM 1599 C CA . LEU A 1 199 ? 9.586 -22.406 -0.88 1 97.25 199 LEU A CA 1
ATOM 1600 C C . LEU A 1 199 ? 10.812 -21.516 -1.021 1 97.25 199 LEU A C 1
ATOM 1602 O O . LEU A 1 199 ? 10.758 -20.328 -0.714 1 97.25 199 LEU A O 1
ATOM 1606 N N . VAL A 1 200 ? 11.852 -22.109 -1.48 1 96.88 200 VAL A N 1
ATOM 1607 C CA . VAL A 1 200 ? 13.07 -21.344 -1.717 1 96.88 200 VAL A CA 1
ATOM 1608 C C . VAL A 1 200 ? 12.836 -20.328 -2.83 1 96.88 200 VAL A C 1
ATOM 1610 O O . VAL A 1 200 ? 13.297 -19.188 -2.742 1 96.88 200 VAL A O 1
ATOM 1613 N N . ILE A 1 201 ? 12.133 -20.734 -3.822 1 96.88 201 ILE A N 1
ATOM 1614 C CA . ILE A 1 201 ? 11.805 -19.828 -4.918 1 96.88 201 ILE A CA 1
ATOM 1615 C C . ILE A 1 201 ? 10.969 -18.656 -4.395 1 96.88 201 ILE A C 1
ATOM 1617 O O . ILE A 1 201 ? 11.25 -17.5 -4.691 1 96.88 201 ILE A O 1
ATOM 1621 N N . TYR A 1 202 ? 9.953 -18.938 -3.545 1 97.62 202 TYR A N 1
ATOM 1622 C CA . TYR A 1 202 ? 9.125 -17.906 -2.949 1 97.62 202 TYR A CA 1
ATOM 1623 C C . TYR A 1 202 ? 9.977 -16.922 -2.141 1 97.62 202 TYR A C 1
ATOM 1625 O O . TYR A 1 202 ? 9.773 -15.711 -2.209 1 97.62 202 TYR A O 1
ATOM 1633 N N . SER A 1 203 ? 10.898 -17.5 -1.421 1 96.62 203 SER A N 1
ATOM 1634 C CA . SER A 1 203 ? 11.742 -16.672 -0.559 1 96.62 203 SER A CA 1
ATOM 1635 C C . SER A 1 203 ? 12.758 -15.875 -1.373 1 96.62 203 SER A C 1
ATOM 1637 O O . SER A 1 203 ? 12.922 -14.672 -1.165 1 96.62 203 SER A O 1
ATOM 1639 N N . ASP A 1 204 ? 13.391 -16.531 -2.305 1 96.12 204 ASP A N 1
ATOM 1640 C CA . ASP A 1 204 ? 14.477 -15.93 -3.066 1 96.12 204 ASP A CA 1
ATOM 1641 C C . ASP A 1 204 ? 13.961 -14.836 -4 1 96.12 204 ASP A C 1
ATOM 1643 O O . ASP A 1 204 ? 14.625 -13.82 -4.207 1 96.12 204 ASP A O 1
ATOM 1647 N N . LYS A 1 205 ? 12.828 -15.023 -4.516 1 97.62 205 LYS A N 1
ATOM 1648 C CA . LYS A 1 205 ? 12.344 -14.117 -5.555 1 97.62 205 LYS A CA 1
ATOM 1649 C C . LYS A 1 205 ? 11.523 -12.984 -4.953 1 97.62 205 LYS A C 1
ATOM 1651 O O . LYS A 1 205 ? 11.211 -12.008 -5.637 1 97.62 205 LYS A O 1
ATOM 1656 N N . LYS A 1 206 ? 11.172 -13.109 -3.678 1 97.19 206 LYS A N 1
ATOM 1657 C CA . LYS A 1 206 ? 10.453 -12.039 -2.992 1 97.19 206 LYS A CA 1
ATOM 1658 C C . LYS A 1 206 ? 11.359 -10.836 -2.744 1 97.19 206 LYS A C 1
ATOM 1660 O O . LYS A 1 206 ? 12.406 -10.969 -2.105 1 97.19 206 LYS A O 1
ATOM 1665 N N . PRO A 1 207 ? 10.977 -9.695 -3.225 1 96.25 207 PRO A N 1
ATOM 1666 C CA . PRO A 1 207 ? 11.828 -8.531 -2.992 1 96.25 207 PRO A CA 1
ATOM 1667 C C . PRO A 1 207 ? 11.773 -8.039 -1.547 1 96.25 207 PRO A C 1
ATOM 1669 O O . PRO A 1 207 ? 10.703 -8.008 -0.941 1 96.25 207 PRO A O 1
ATOM 1672 N N . THR A 1 208 ? 12.852 -7.805 -0.958 1 92.81 208 THR A N 1
ATOM 1673 C CA . THR A 1 208 ? 13.031 -7.043 0.274 1 92.81 208 THR A CA 1
ATOM 1674 C C . THR A 1 208 ? 13.945 -5.844 0.039 1 92.81 208 THR A C 1
ATOM 1676 O O . THR A 1 208 ? 14.688 -5.801 -0.947 1 92.81 208 THR A O 1
ATOM 1679 N N . CYS A 1 209 ? 13.859 -4.938 0.865 1 90.38 209 CYS A N 1
ATOM 1680 C CA . CYS A 1 209 ? 14.703 -3.754 0.728 1 90.38 209 CYS A CA 1
ATOM 1681 C C . CYS A 1 209 ? 16.172 -4.137 0.642 1 90.38 209 CYS A C 1
ATOM 1683 O O . CYS A 1 209 ? 16.906 -3.639 -0.219 1 90.38 209 CYS A O 1
ATOM 1685 N N . ARG A 1 210 ? 16.562 -5.039 1.467 1 88.44 210 ARG A N 1
ATOM 1686 C CA . ARG A 1 210 ? 17.953 -5.469 1.525 1 88.44 210 ARG A CA 1
ATOM 1687 C C . ARG A 1 210 ? 18.375 -6.129 0.219 1 88.44 210 ARG A C 1
ATOM 1689 O O . ARG A 1 210 ? 19.438 -5.824 -0.32 1 88.44 210 ARG A O 1
ATOM 1696 N N . LYS A 1 211 ? 17.609 -7.035 -0.285 1 93.81 211 LYS A N 1
ATOM 1697 C CA . LYS A 1 211 ? 17.922 -7.73 -1.525 1 93.81 211 LYS A CA 1
ATOM 1698 C C . LYS A 1 211 ? 18.031 -6.758 -2.695 1 93.81 211 LYS A C 1
ATOM 1700 O O . LYS A 1 211 ? 18.969 -6.832 -3.494 1 93.81 211 LYS A O 1
ATOM 1705 N N . VAL A 1 212 ? 17.047 -5.82 -2.777 1 96.12 212 VAL A N 1
ATOM 1706 C CA . VAL A 1 212 ? 17 -4.875 -3.889 1 96.12 212 VAL A CA 1
ATOM 1707 C C . VAL A 1 212 ? 18.203 -3.943 -3.83 1 96.12 212 VAL A C 1
ATOM 1709 O O . VAL A 1 212 ? 18.828 -3.662 -4.855 1 96.12 212 VAL A O 1
ATOM 1712 N N . LEU A 1 213 ? 18.578 -3.49 -2.652 1 93.81 213 LEU A N 1
ATOM 1713 C CA . LEU A 1 213 ? 19.734 -2.621 -2.498 1 93.81 213 LEU A CA 1
ATOM 1714 C C . LEU A 1 213 ? 21.016 -3.338 -2.918 1 93.81 213 LEU A C 1
ATOM 1716 O O . LEU A 1 213 ? 21.906 -2.736 -3.531 1 93.81 213 LEU A O 1
ATOM 1720 N N . LYS A 1 214 ? 21.094 -4.609 -2.59 1 93.62 214 LYS A N 1
ATOM 1721 C CA . LYS A 1 214 ? 22.266 -5.398 -2.955 1 93.62 214 LYS A CA 1
ATOM 1722 C C . LYS A 1 214 ? 22.359 -5.582 -4.465 1 93.62 214 LYS A C 1
ATOM 1724 O O . LYS A 1 214 ? 23.453 -5.727 -5.016 1 93.62 214 LYS A O 1
ATOM 1729 N N . MET A 1 215 ? 21.234 -5.594 -5.102 1 96.62 215 MET A N 1
ATOM 1730 C CA . MET A 1 215 ? 21.188 -5.77 -6.551 1 96.62 215 MET A CA 1
ATOM 1731 C C . MET A 1 215 ? 21.656 -4.512 -7.27 1 96.62 215 MET A C 1
ATOM 1733 O O . MET A 1 215 ? 22.078 -4.574 -8.43 1 96.62 215 MET A O 1
ATOM 1737 N N . ILE A 1 216 ? 21.547 -3.332 -6.605 1 97 216 ILE A N 1
ATOM 1738 C CA . ILE A 1 216 ? 21.844 -2.055 -7.246 1 97 216 ILE A CA 1
ATOM 1739 C C . ILE A 1 216 ? 23.359 -1.877 -7.371 1 97 216 ILE A C 1
ATOM 1741 O O . ILE A 1 216 ? 24.078 -1.911 -6.367 1 97 216 ILE A O 1
ATOM 1745 N N . GLU A 1 217 ? 23.766 -1.802 -8.539 1 96.94 217 GLU A N 1
ATOM 1746 C CA . GLU A 1 217 ? 25.172 -1.516 -8.852 1 96.94 217 GLU A CA 1
ATOM 1747 C C . GLU A 1 217 ? 25.328 -0.107 -9.422 1 96.94 217 GLU A C 1
ATOM 1749 O O . GLU A 1 217 ? 24.781 0.207 -10.477 1 96.94 217 GLU A O 1
ATOM 1754 N N . ALA A 1 218 ? 26.016 0.691 -8.742 1 96.06 218 ALA A N 1
ATOM 1755 C CA . ALA A 1 218 ? 26.281 2.07 -9.148 1 96.06 218 ALA A CA 1
ATOM 1756 C C . ALA A 1 218 ? 27.734 2.439 -8.914 1 96.06 218 ALA A C 1
ATOM 1758 O O . ALA A 1 218 ? 28.375 1.933 -7.992 1 96.06 218 ALA A O 1
ATOM 1759 N N . SER A 1 219 ? 28.328 3.225 -9.812 1 95.69 219 SER A N 1
ATOM 1760 C CA . SER A 1 219 ? 29.688 3.762 -9.68 1 95.69 219 SER A CA 1
ATOM 1761 C C . SER A 1 219 ? 29.688 5.281 -9.812 1 95.69 219 SER A C 1
ATOM 1763 O O . SER A 1 219 ? 30.234 5.82 -10.781 1 95.69 219 SER A O 1
ATOM 1765 N N . PRO A 1 220 ? 29.109 5.887 -8.82 1 95.94 220 PRO A N 1
ATOM 1766 C CA . PRO A 1 220 ? 29.094 7.352 -8.891 1 95.94 220 PRO A CA 1
ATOM 1767 C C . PRO A 1 220 ? 30.484 7.965 -8.828 1 95.94 220 PRO A C 1
ATOM 1769 O O . PRO A 1 220 ? 31.312 7.547 -8.023 1 95.94 220 PRO A O 1
ATOM 1772 N N . VAL A 1 221 ? 30.75 8.922 -9.648 1 95.06 221 VAL A N 1
ATOM 1773 C CA . VAL A 1 221 ? 32.062 9.531 -9.742 1 95.06 221 VAL A CA 1
ATOM 1774 C C . VAL A 1 221 ? 32.031 10.953 -9.195 1 95.06 221 VAL A C 1
ATOM 1776 O O . VAL A 1 221 ? 32.969 11.406 -8.555 1 95.06 221 VAL A O 1
ATOM 1779 N N . SER A 1 222 ? 31 11.672 -9.359 1 96 222 SER A N 1
ATOM 1780 C CA . SER A 1 222 ? 30.859 13.047 -8.898 1 96 222 SER A CA 1
ATOM 1781 C C . SER A 1 222 ? 30.062 13.109 -7.598 1 96 222 SER A C 1
ATOM 1783 O O . SER A 1 222 ? 29.344 12.164 -7.254 1 96 222 SER A O 1
ATOM 1785 N N . PRO A 1 223 ? 30.203 14.203 -6.91 1 95.44 223 PRO A N 1
ATOM 1786 C CA . PRO A 1 223 ? 29.406 14.391 -5.699 1 95.44 223 PRO A CA 1
ATOM 1787 C C . PRO A 1 223 ? 27.906 14.352 -5.98 1 95.44 223 PRO A C 1
ATOM 1789 O O . PRO A 1 223 ? 27.125 13.82 -5.18 1 95.44 223 PRO A O 1
ATOM 1792 N N . ALA A 1 224 ? 27.531 14.891 -7.074 1 95.31 224 ALA A N 1
ATOM 1793 C CA . ALA A 1 224 ? 26.125 14.906 -7.453 1 95.31 224 ALA A CA 1
ATOM 1794 C C . ALA A 1 224 ? 25.609 13.484 -7.68 1 95.31 224 ALA A C 1
ATOM 1796 O O . ALA A 1 224 ? 24.5 13.148 -7.254 1 95.31 224 ALA A O 1
ATOM 1797 N N . GLU A 1 225 ? 26.438 12.688 -8.328 1 96.56 225 GLU A N 1
ATOM 1798 C CA . GLU A 1 225 ? 26.078 11.289 -8.562 1 96.56 225 GLU A CA 1
ATOM 1799 C C . GLU A 1 225 ? 25.984 10.516 -7.258 1 96.56 225 GLU A C 1
ATOM 1801 O O . GLU A 1 225 ? 25.078 9.703 -7.07 1 96.56 225 GLU A O 1
ATOM 1806 N N . LYS A 1 226 ? 26.906 10.82 -6.414 1 95.5 226 LYS A N 1
ATOM 1807 C CA . LYS A 1 226 ? 26.906 10.164 -5.109 1 95.5 226 LYS A CA 1
ATOM 1808 C C . LYS A 1 226 ? 25.641 10.508 -4.316 1 95.5 226 LYS A C 1
ATOM 1810 O O . LYS A 1 226 ? 25.031 9.633 -3.701 1 95.5 226 LYS A O 1
ATOM 1815 N N . GLN A 1 227 ? 25.281 11.758 -4.395 1 94.38 227 GLN A N 1
ATOM 1816 C CA . GLN A 1 227 ? 24.094 12.211 -3.682 1 94.38 227 GLN A CA 1
ATOM 1817 C C . GLN A 1 227 ? 22.828 11.57 -4.254 1 94.38 227 GLN A C 1
ATOM 1819 O O . GLN A 1 227 ? 21.969 11.109 -3.508 1 94.38 227 GLN A O 1
ATOM 1824 N N . ALA A 1 228 ? 22.703 11.539 -5.543 1 95.75 228 ALA A N 1
ATOM 1825 C CA . ALA A 1 228 ? 21.547 10.922 -6.195 1 95.75 228 ALA A CA 1
ATOM 1826 C C . ALA A 1 228 ? 21.453 9.438 -5.844 1 95.75 228 ALA A C 1
ATOM 1828 O O . ALA A 1 228 ? 20.359 8.914 -5.625 1 95.75 228 ALA A O 1
ATOM 1829 N N . HIS A 1 229 ? 22.609 8.805 -5.809 1 96 229 HIS A N 1
ATOM 1830 C CA . HIS A 1 229 ? 22.641 7.395 -5.441 1 96 229 HIS A CA 1
ATOM 1831 C C . HIS A 1 229 ? 22.172 7.18 -4.008 1 96 229 HIS A C 1
ATOM 1833 O O . HIS A 1 229 ? 21.422 6.242 -3.73 1 96 229 HIS A O 1
ATOM 1839 N N . GLN A 1 230 ? 22.594 8.07 -3.16 1 91.94 230 GLN A N 1
ATOM 1840 C CA . GLN A 1 230 ? 22.156 7.996 -1.768 1 91.94 230 GLN A CA 1
ATOM 1841 C C . GLN A 1 230 ? 20.656 8.195 -1.648 1 91.94 230 GLN A C 1
ATOM 1843 O O . GLN A 1 230 ? 19.984 7.512 -0.867 1 91.94 230 GLN A O 1
ATOM 1848 N N . TYR A 1 231 ? 20.125 9.156 -2.402 1 93.44 231 TYR A N 1
ATOM 1849 C CA . TYR A 1 231 ? 18.688 9.383 -2.4 1 93.44 231 TYR A CA 1
ATOM 1850 C C . TYR A 1 231 ? 17.938 8.148 -2.887 1 93.44 231 TYR A C 1
ATOM 1852 O O . TYR A 1 231 ? 16.891 7.789 -2.336 1 93.44 231 TYR A O 1
ATOM 1860 N N . LEU A 1 232 ? 18.469 7.5 -3.887 1 96 232 LEU A N 1
ATOM 1861 C CA . LEU A 1 232 ? 17.828 6.301 -4.418 1 96 232 LEU A CA 1
ATOM 1862 C C . LEU A 1 232 ? 17.797 5.191 -3.373 1 96 232 LEU A C 1
ATOM 1864 O O . LEU A 1 232 ? 16.781 4.512 -3.209 1 96 232 LEU A O 1
ATOM 1868 N N . GLN A 1 233 ? 18.922 5.043 -2.703 1 92.88 233 GLN A N 1
ATOM 1869 C CA . GLN A 1 233 ? 18.984 4.031 -1.653 1 92.88 233 GLN A CA 1
ATOM 1870 C C . GLN A 1 233 ? 17.984 4.332 -0.536 1 92.88 233 GLN A C 1
ATOM 1872 O O . GLN A 1 233 ? 17.312 3.43 -0.039 1 92.88 233 GLN A O 1
ATOM 1877 N N . GLN A 1 234 ? 17.922 5.586 -0.195 1 90.12 234 GLN A N 1
ATOM 1878 C CA . GLN A 1 234 ? 16.969 6.012 0.819 1 90.12 234 GLN A CA 1
ATOM 1879 C C . GLN A 1 234 ? 15.531 5.723 0.378 1 90.12 234 GLN A C 1
ATOM 1881 O O . GLN A 1 234 ? 14.703 5.293 1.183 1 90.12 234 GLN A O 1
ATOM 1886 N N . TYR A 1 235 ? 15.281 5.984 -0.88 1 94 235 TYR A N 1
ATOM 1887 C CA . TYR A 1 235 ? 13.953 5.73 -1.432 1 94 235 TYR A CA 1
ATOM 1888 C C . TYR A 1 235 ? 13.594 4.25 -1.34 1 94 235 TYR A C 1
ATOM 1890 O O . TYR A 1 235 ? 12.508 3.895 -0.885 1 94 235 TYR A O 1
ATOM 1898 N N . VAL A 1 236 ? 14.5 3.418 -1.705 1 94.88 236 VAL A N 1
ATOM 1899 C CA . VAL A 1 236 ? 14.273 1.976 -1.702 1 94.88 236 VAL A CA 1
ATOM 1900 C C . VAL A 1 236 ? 14.055 1.489 -0.271 1 94.88 236 VAL A C 1
ATOM 1902 O O . VAL A 1 236 ? 13.18 0.662 -0.017 1 94.88 236 VAL A O 1
ATOM 1905 N N . ARG A 1 237 ? 14.773 2.047 0.639 1 89.75 237 ARG A N 1
ATOM 1906 C CA . ARG A 1 237 ? 14.633 1.669 2.043 1 89.75 237 ARG A CA 1
ATOM 1907 C C . ARG A 1 237 ? 13.25 2.031 2.576 1 89.75 237 ARG A C 1
ATOM 1909 O O . ARG A 1 237 ? 12.75 1.391 3.502 1 89.75 237 ARG A O 1
ATOM 1916 N N . GLY A 1 238 ? 12.719 3.008 1.973 1 88.69 238 GLY A N 1
ATOM 1917 C CA . GLY A 1 238 ? 11.43 3.496 2.455 1 88.69 238 GLY A CA 1
ATOM 1918 C C . GLY A 1 238 ? 10.25 2.771 1.841 1 88.69 238 GLY A C 1
ATOM 1919 O O . GLY A 1 238 ? 9.109 2.951 2.275 1 88.69 238 GLY A O 1
ATOM 1920 N N . LEU A 1 239 ? 10.492 1.904 0.899 1 90.94 239 LEU A N 1
ATOM 1921 C CA . LEU A 1 239 ? 9.406 1.229 0.191 1 90.94 239 LEU A CA 1
ATOM 1922 C C . LEU A 1 239 ? 8.883 0.047 1.001 1 90.94 239 LEU A C 1
ATOM 1924 O O . LEU A 1 239 ? 9.664 -0.679 1.623 1 90.94 239 LEU A O 1
ATOM 1928 N N . ASP A 1 240 ? 7.566 -0.085 1.011 1 86.88 240 ASP A N 1
ATOM 1929 C CA . ASP A 1 240 ? 6.98 -1.316 1.529 1 86.88 240 ASP A CA 1
ATOM 1930 C C . ASP A 1 240 ? 6.988 -2.416 0.47 1 86.88 240 ASP A C 1
ATOM 1932 O O . ASP A 1 240 ? 7.602 -2.262 -0.588 1 86.88 240 ASP A O 1
ATOM 1936 N N . GLU A 1 241 ? 6.332 -3.441 0.755 1 88.25 241 GLU A N 1
ATOM 1937 C CA . GLU A 1 241 ? 6.348 -4.586 -0.15 1 88.25 241 GLU A CA 1
ATOM 1938 C C . GLU A 1 241 ? 5.766 -4.223 -1.512 1 88.25 241 GLU A C 1
ATOM 1940 O O . GLU A 1 241 ? 6.332 -4.57 -2.549 1 88.25 241 GLU A O 1
ATOM 1945 N N . ILE A 1 242 ? 4.637 -3.543 -1.519 1 88.12 242 ILE A N 1
ATOM 1946 C CA . ILE A 1 242 ? 3.98 -3.156 -2.762 1 88.12 242 ILE A CA 1
ATOM 1947 C C . ILE A 1 242 ? 4.867 -2.178 -3.531 1 88.12 242 ILE A C 1
ATOM 1949 O O . ILE A 1 242 ? 5.016 -2.289 -4.75 1 88.12 242 ILE A O 1
ATOM 1953 N N . GLY A 1 243 ? 5.484 -1.267 -2.834 1 90.69 243 GLY A N 1
ATOM 1954 C CA . GLY A 1 243 ? 6.387 -0.313 -3.455 1 90.69 243 GLY A CA 1
ATOM 1955 C C . GLY A 1 243 ? 7.598 -0.969 -4.094 1 90.69 243 GLY A C 1
ATOM 1956 O O . GLY A 1 243 ? 8.016 -0.582 -5.188 1 90.69 243 GLY A O 1
ATOM 1957 N N . LEU A 1 244 ? 8.109 -1.94 -3.432 1 94.69 244 LEU A N 1
ATOM 1958 C CA . LEU A 1 244 ? 9.266 -2.658 -3.955 1 94.69 244 LEU A CA 1
ATOM 1959 C C . LEU A 1 244 ? 8.906 -3.406 -5.234 1 94.69 244 LEU A C 1
ATOM 1961 O O . LEU A 1 244 ? 9.695 -3.432 -6.184 1 94.69 244 LEU A O 1
ATOM 1965 N N . ARG A 1 245 ? 7.738 -3.99 -5.188 1 94.81 245 ARG A N 1
ATOM 1966 C CA . ARG A 1 245 ? 7.281 -4.707 -6.371 1 94.81 245 ARG A CA 1
ATOM 1967 C C . ARG A 1 245 ? 7.129 -3.766 -7.559 1 94.81 245 ARG A C 1
ATOM 1969 O O . ARG A 1 245 ? 7.551 -4.09 -8.672 1 94.81 245 ARG A O 1
ATOM 1976 N N . LYS A 1 246 ? 6.578 -2.615 -7.355 1 92.31 246 LYS A N 1
ATOM 1977 C CA . LYS A 1 246 ? 6.406 -1.616 -8.406 1 92.31 246 LYS A CA 1
ATOM 1978 C C . LYS A 1 246 ? 7.758 -1.114 -8.906 1 92.31 246 LYS A C 1
ATOM 1980 O O . LYS A 1 246 ? 7.945 -0.928 -10.109 1 92.31 246 LYS A O 1
ATOM 1985 N N . PHE A 1 247 ? 8.641 -0.894 -7.969 1 95.38 247 PHE A N 1
ATOM 1986 C CA . PHE A 1 247 ? 9.984 -0.417 -8.289 1 95.38 247 PHE A CA 1
ATOM 1987 C C . PHE A 1 247 ? 10.711 -1.41 -9.18 1 95.38 247 PHE A C 1
ATOM 1989 O O . PHE A 1 247 ? 11.273 -1.029 -10.211 1 95.38 247 PHE A O 1
ATOM 1996 N N . LEU A 1 248 ? 10.602 -2.689 -8.844 1 96.12 248 LEU A N 1
ATOM 1997 C CA . LEU A 1 248 ? 11.266 -3.73 -9.625 1 96.12 248 LEU A CA 1
ATOM 1998 C C . LEU A 1 248 ? 10.633 -3.865 -11.008 1 96.12 248 LEU A C 1
ATOM 2000 O O . LEU A 1 248 ? 11.344 -4.043 -12 1 96.12 248 LEU A O 1
ATOM 2004 N N . ARG A 1 249 ? 9.344 -3.779 -10.977 1 93.81 249 ARG A N 1
ATOM 2005 C CA . ARG A 1 249 ? 8.672 -3.916 -12.266 1 93.81 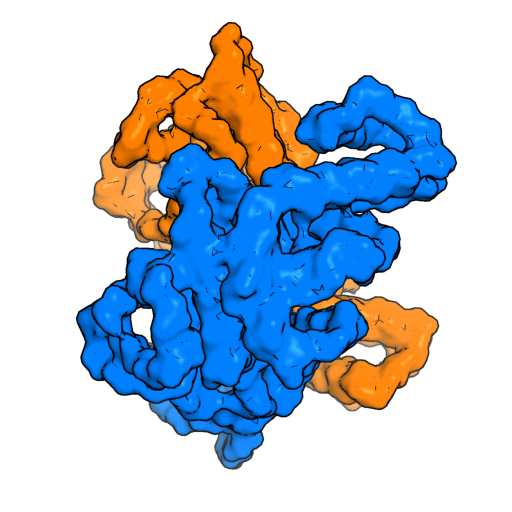249 ARG A CA 1
ATOM 2006 C C . ARG A 1 249 ? 9.062 -2.785 -13.211 1 93.81 249 ARG A C 1
ATOM 2008 O O . ARG A 1 249 ? 9.266 -3.008 -14.406 1 93.81 249 ARG A O 1
ATOM 2015 N N . PHE A 1 250 ? 9.164 -1.6 -12.664 1 92.56 250 PHE A N 1
ATOM 2016 C CA . PHE A 1 250 ? 9.539 -0.431 -13.445 1 92.56 250 PHE A CA 1
ATOM 2017 C C . PHE A 1 250 ? 10.914 -0.622 -14.07 1 92.56 250 PHE A C 1
ATOM 2019 O O . PHE A 1 250 ? 11.125 -0.278 -15.234 1 92.56 250 PHE A O 1
ATOM 2026 N N . ILE A 1 251 ? 11.828 -1.26 -13.336 1 93.69 251 ILE A N 1
ATOM 2027 C CA . ILE A 1 251 ? 13.219 -1.29 -13.758 1 93.69 251 ILE A CA 1
ATOM 2028 C C . ILE A 1 251 ? 13.492 -2.572 -14.539 1 93.69 251 ILE A C 1
ATOM 2030 O O . ILE A 1 251 ? 14.312 -2.584 -15.461 1 93.69 251 ILE A O 1
ATOM 2034 N N . THR A 1 252 ? 12.789 -3.682 -14.203 1 93.25 252 THR A N 1
ATOM 2035 C CA . THR A 1 252 ? 13.195 -4.969 -14.766 1 93.25 252 THR A CA 1
ATOM 2036 C C . THR A 1 252 ? 12.055 -5.59 -15.562 1 93.25 252 THR A C 1
ATOM 2038 O O . THR A 1 252 ? 12.234 -6.609 -16.234 1 93.25 252 THR A O 1
ATOM 2041 N N . GLY A 1 253 ? 10.867 -5.059 -15.445 1 90.56 253 GLY A N 1
ATOM 2042 C CA . GLY A 1 253 ? 9.695 -5.656 -16.078 1 90.56 253 GLY A CA 1
ATOM 2043 C C . GLY A 1 253 ? 9.023 -6.699 -15.195 1 90.56 253 GLY A C 1
ATOM 2044 O O . GLY A 1 253 ? 7.973 -7.234 -15.562 1 90.56 253 GLY A O 1
ATOM 2045 N N . SER A 1 254 ? 9.641 -6.992 -14.031 1 94.81 254 SER A N 1
ATOM 2046 C CA . SER A 1 254 ? 9.125 -8 -13.109 1 94.81 254 SER A CA 1
ATOM 2047 C C . SER A 1 254 ? 8.93 -7.434 -11.711 1 94.81 254 SER A C 1
ATOM 2049 O O . SER A 1 254 ? 9.75 -6.645 -11.234 1 94.81 254 SER A O 1
ATOM 2051 N N . ASP A 1 255 ? 7.836 -7.801 -11.07 1 96.25 255 ASP A N 1
ATOM 2052 C CA . ASP A 1 255 ? 7.586 -7.324 -9.719 1 96.25 255 ASP A CA 1
ATOM 2053 C C . ASP A 1 255 ? 8.234 -8.25 -8.688 1 96.25 255 ASP A C 1
ATOM 2055 O O . ASP A 1 255 ? 8.016 -8.086 -7.48 1 96.25 255 ASP A O 1
ATOM 2059 N N . ILE A 1 256 ? 8.953 -9.273 -9.148 1 97.75 256 ILE A N 1
ATOM 2060 C CA . ILE A 1 256 ? 9.758 -10.148 -8.312 1 97.75 256 ILE A CA 1
ATOM 2061 C C . ILE A 1 256 ? 11.211 -10.109 -8.773 1 97.75 256 ILE A C 1
ATOM 2063 O O . ILE A 1 256 ? 11.523 -9.531 -9.812 1 97.75 256 ILE A O 1
ATOM 2067 N N . ILE A 1 257 ? 12.055 -10.664 -8 1 96.94 257 ILE A N 1
ATOM 2068 C CA . ILE A 1 257 ? 13.469 -10.703 -8.375 1 96.94 257 ILE A CA 1
ATOM 2069 C C . ILE A 1 257 ? 13.68 -11.711 -9.5 1 96.94 257 ILE A C 1
ATOM 2071 O O . ILE A 1 257 ? 13.5 -12.914 -9.305 1 96.94 257 ILE A O 1
ATOM 2075 N N . SER A 1 258 ? 14.016 -11.195 -10.648 1 94.12 258 SER A N 1
ATOM 2076 C CA . SER A 1 258 ? 14.203 -12.047 -11.82 1 94.12 258 SER A CA 1
ATOM 2077 C C . SER A 1 258 ? 15.531 -11.75 -12.516 1 94.12 258 SER A C 1
ATOM 2079 O O . SER A 1 258 ? 15.867 -12.383 -13.516 1 94.12 258 SER A O 1
ATOM 2081 N N . VAL A 1 259 ? 16.25 -10.773 -12.023 1 93.5 259 VAL A N 1
ATOM 2082 C CA . VAL A 1 259 ? 17.562 -10.414 -12.562 1 93.5 259 VAL A CA 1
ATOM 2083 C C . VAL A 1 259 ? 18.578 -10.359 -11.422 1 93.5 259 VAL A C 1
ATOM 2085 O O . VAL A 1 259 ? 18.219 -10.125 -10.266 1 93.5 259 VAL A O 1
ATOM 2088 N N . PRO A 1 260 ? 19.797 -10.555 -11.789 1 93.56 260 PRO A N 1
ATOM 2089 C CA . PRO A 1 260 ? 20.812 -10.609 -10.734 1 93.56 260 PRO A CA 1
ATOM 2090 C C . PRO A 1 260 ? 21.25 -9.219 -10.273 1 93.56 260 PRO A C 1
ATOM 2092 O O . PRO A 1 260 ? 21.719 -9.062 -9.148 1 93.56 260 PRO A O 1
ATOM 2095 N N . ARG A 1 261 ? 21.109 -8.273 -11.219 1 96.31 261 ARG A N 1
ATOM 2096 C CA . ARG A 1 261 ? 21.609 -6.941 -10.875 1 96.31 261 ARG A CA 1
ATOM 2097 C C . ARG A 1 261 ? 20.812 -5.855 -11.586 1 96.31 261 ARG A C 1
ATOM 2099 O O . ARG A 1 261 ? 20.172 -6.113 -12.609 1 96.31 261 ARG A O 1
ATOM 2106 N N . ILE A 1 262 ? 20.859 -4.656 -10.984 1 96.81 262 ILE A N 1
ATOM 2107 C CA . ILE A 1 262 ? 20.297 -3.43 -11.539 1 96.81 262 ILE A CA 1
ATOM 2108 C C . ILE A 1 262 ? 21.375 -2.369 -11.672 1 96.81 262 ILE A C 1
ATOM 2110 O O . ILE A 1 262 ? 21.984 -1.97 -10.672 1 96.81 262 ILE A O 1
ATOM 2114 N N . ALA A 1 263 ? 21.609 -1.977 -12.844 1 97.62 263 ALA A N 1
ATOM 2115 C CA . ALA A 1 263 ? 22.656 -0.971 -13.078 1 97.62 263 ALA A CA 1
ATOM 2116 C C . ALA A 1 263 ? 22.062 0.438 -13.039 1 97.62 263 ALA A C 1
ATOM 2118 O O . ALA A 1 263 ? 20.984 0.681 -13.562 1 97.62 263 ALA A O 1
ATOM 2119 N N . ILE A 1 264 ? 22.781 1.365 -12.359 1 97.81 264 ILE A N 1
ATOM 2120 C CA . ILE A 1 264 ? 22.375 2.766 -12.32 1 97.81 264 ILE A CA 1
ATOM 2121 C C . ILE A 1 264 ? 23.266 3.588 -13.242 1 97.81 264 ILE A C 1
ATOM 2123 O O . ILE A 1 264 ? 24.5 3.523 -13.141 1 97.81 264 ILE A O 1
ATOM 2127 N N . SER A 1 265 ? 22.688 4.211 -14.203 1 96.81 265 SER A N 1
ATOM 2128 C CA . SER A 1 265 ? 23.375 5.195 -15.039 1 96.81 265 SER A CA 1
ATOM 2129 C C . SER A 1 265 ? 22.922 6.613 -14.711 1 96.81 265 SER A C 1
ATOM 2131 O O . SER A 1 265 ? 21.719 6.902 -14.711 1 96.81 265 SER A O 1
ATOM 2133 N N . PHE A 1 266 ? 23.875 7.473 -14.469 1 97.19 266 PHE A N 1
ATOM 2134 C CA . PHE A 1 266 ? 23.547 8.828 -14.062 1 97.19 266 PHE A CA 1
ATOM 2135 C C . PHE A 1 266 ? 23.5 9.766 -15.266 1 97.19 266 PHE A C 1
ATOM 2137 O O . PHE A 1 266 ? 24.25 9.57 -16.234 1 97.19 266 PHE A O 1
ATOM 2144 N N . ASN A 1 267 ? 22.625 10.656 -15.25 1 94.56 267 ASN A N 1
ATOM 2145 C CA . ASN A 1 267 ? 22.578 11.711 -16.266 1 94.56 267 ASN A CA 1
ATOM 2146 C C . ASN A 1 267 ? 22.312 13.078 -15.641 1 94.56 267 ASN A C 1
ATOM 2148 O O . ASN A 1 267 ? 22.062 13.18 -14.438 1 94.56 267 ASN A O 1
ATOM 2152 N N . ASN A 1 268 ? 22.406 14.18 -16.453 1 93.19 268 ASN A N 1
ATOM 2153 C CA . ASN A 1 268 ? 22.297 15.539 -15.938 1 93.19 268 ASN A CA 1
ATOM 2154 C C . ASN A 1 268 ? 21.016 16.219 -16.422 1 93.19 268 ASN A C 1
ATOM 2156 O O . ASN A 1 268 ? 21 17.438 -16.625 1 93.19 268 ASN A O 1
ATOM 2160 N N . LEU A 1 269 ? 20 15.406 -16.625 1 89.38 269 LEU A N 1
ATOM 2161 C CA . LEU A 1 269 ? 18.75 15.992 -17.094 1 89.38 269 LEU A CA 1
ATOM 2162 C C . LEU A 1 269 ? 18.141 16.875 -16 1 89.38 269 LEU A C 1
ATOM 2164 O O . LEU A 1 269 ? 18.25 16.578 -14.812 1 89.38 269 LEU A O 1
ATOM 2168 N N . GLU A 1 270 ? 17.531 18.031 -16.438 1 86.88 270 GLU A N 1
ATOM 2169 C CA . GLU A 1 270 ? 16.922 19 -15.531 1 86.88 270 GLU A CA 1
ATOM 2170 C C . GLU A 1 270 ? 15.547 19.422 -16.016 1 86.88 270 GLU A C 1
ATOM 2172 O O . GLU A 1 270 ? 15.172 19.141 -17.156 1 86.88 270 GLU A O 1
ATOM 2177 N N . GLY A 1 271 ? 14.812 20.016 -15.156 1 79.31 271 GLY A N 1
ATOM 2178 C CA . GLY A 1 271 ? 13.531 20.578 -15.547 1 79.31 271 GLY A CA 1
ATOM 2179 C C . GLY A 1 271 ? 12.516 19.516 -15.938 1 79.31 271 GLY A C 1
ATOM 2180 O O . GLY A 1 271 ? 12.367 18.5 -15.258 1 79.31 271 GLY A O 1
ATOM 2181 N N . LEU A 1 272 ? 11.805 19.688 -16.984 1 77.31 272 LEU A N 1
ATOM 2182 C CA . LEU A 1 272 ? 10.688 18.859 -17.422 1 77.31 272 LEU A CA 1
ATOM 2183 C C . LEU A 1 272 ? 11.188 17.516 -17.953 1 77.31 272 LEU A C 1
ATOM 2185 O O . LEU A 1 272 ? 10.438 16.531 -17.969 1 77.31 272 LEU A O 1
ATOM 2189 N N . SER A 1 273 ? 12.43 17.609 -18.344 1 79.62 273 SER A N 1
ATOM 2190 C CA . SER A 1 273 ? 12.992 16.391 -18.922 1 79.62 273 SER A CA 1
ATOM 2191 C C . SER A 1 273 ? 13.539 15.461 -17.844 1 79.62 273 SER A C 1
ATOM 2193 O O . SER A 1 273 ? 13.836 14.297 -18.125 1 79.62 273 SER A O 1
ATOM 2195 N N . ARG A 1 274 ? 13.602 16.016 -16.609 1 86.12 274 ARG A N 1
ATOM 2196 C CA . ARG A 1 274 ? 14.195 15.227 -15.547 1 86.12 274 ARG A CA 1
ATOM 2197 C C . ARG A 1 274 ? 13.234 14.156 -15.047 1 86.12 274 ARG A C 1
ATOM 2199 O O . ARG A 1 274 ? 12.195 14.477 -14.453 1 86.12 274 ARG A O 1
ATOM 2206 N N . ARG A 1 275 ? 13.586 12.969 -15.359 1 87.5 275 ARG A N 1
ATOM 2207 C CA . ARG A 1 275 ? 12.828 11.836 -14.836 1 87.5 275 ARG A CA 1
ATOM 2208 C C . ARG A 1 275 ? 13.664 10.555 -14.883 1 87.5 275 ARG A C 1
ATOM 2210 O O . ARG A 1 275 ? 14.477 10.375 -15.789 1 87.5 275 ARG A O 1
ATOM 2217 N N . PRO A 1 276 ? 13.469 9.734 -13.898 1 91.44 276 PRO A N 1
ATOM 2218 C CA . PRO A 1 276 ? 14.102 8.422 -14.023 1 91.44 276 PRO A CA 1
ATOM 2219 C C . PRO A 1 276 ? 13.562 7.617 -15.203 1 91.44 276 PRO A C 1
ATOM 2221 O O . PRO A 1 276 ? 12.367 7.66 -15.484 1 91.44 276 PRO A O 1
ATOM 2224 N N . VAL A 1 277 ? 14.453 7.027 -15.945 1 89.12 277 VAL A N 1
ATOM 2225 C CA . VAL A 1 277 ? 14.078 6.195 -17.078 1 89.12 277 VAL A CA 1
ATOM 2226 C C . VAL A 1 277 ? 14.648 4.789 -16.906 1 89.12 277 VAL A C 1
ATOM 2228 O O . VAL A 1 277 ? 15.82 4.629 -16.547 1 89.12 277 VAL A O 1
ATOM 2231 N N . ALA A 1 278 ? 13.789 3.854 -17.109 1 90.38 278 ALA A N 1
ATOM 2232 C CA . ALA A 1 278 ? 14.234 2.471 -16.953 1 90.38 278 ALA A CA 1
ATOM 2233 C C . ALA A 1 278 ? 14.32 1.766 -18.312 1 90.38 278 ALA A C 1
ATOM 2235 O O . ALA A 1 278 ? 13.508 2.014 -19.188 1 90.38 278 ALA A O 1
ATOM 2236 N N . HIS A 1 279 ? 15.297 1.019 -18.453 1 88.06 279 HIS A N 1
ATOM 2237 C CA . HIS A 1 279 ? 15.461 0.089 -19.562 1 88.06 279 HIS A CA 1
ATOM 2238 C C . HIS A 1 279 ? 15.383 -1.357 -19.094 1 88.06 279 HIS A C 1
ATOM 2240 O O . HIS A 1 279 ? 16.375 -1.931 -18.641 1 88.06 279 HIS A O 1
ATOM 2246 N N . THR A 1 280 ? 14.289 -1.934 -19.234 1 85.44 280 THR A N 1
ATOM 2247 C CA . THR A 1 280 ? 13.969 -3.207 -18.594 1 85.44 280 THR A CA 1
ATOM 2248 C C . THR A 1 280 ? 14.797 -4.34 -19.203 1 85.44 280 THR A C 1
ATOM 2250 O O . THR A 1 280 ? 15.07 -5.336 -18.531 1 85.44 280 THR A O 1
ATOM 2253 N N . CYS A 1 281 ? 15.133 -4.219 -20.453 1 83.75 281 CYS A N 1
ATOM 2254 C CA . CYS A 1 281 ? 15.906 -5.27 -21.109 1 83.75 281 CYS A CA 1
ATOM 2255 C C . CYS A 1 281 ? 17.25 -5.469 -20.422 1 83.75 281 CYS A C 1
ATOM 2257 O O . CYS A 1 281 ? 17.672 -6.605 -20.172 1 83.75 281 CYS A O 1
ATOM 2259 N N . GLY A 1 282 ? 17.844 -4.367 -20.062 1 87.12 282 GLY A N 1
ATOM 2260 C CA . GLY A 1 282 ? 19.156 -4.434 -19.422 1 87.12 282 GLY A CA 1
ATOM 2261 C C . GLY A 1 282 ? 19.078 -4.18 -17.922 1 87.12 282 GLY A C 1
ATOM 2262 O O . GLY A 1 282 ? 20.109 -4.18 -17.234 1 87.12 282 GLY A O 1
ATOM 2263 N N . ALA A 1 283 ? 17.875 -4.051 -17.422 1 91.38 283 ALA A N 1
ATOM 2264 C CA . ALA A 1 283 ? 17.688 -3.705 -16.016 1 91.38 283 ALA A CA 1
ATOM 2265 C C . ALA A 1 283 ? 18.562 -2.518 -15.609 1 91.38 283 ALA A C 1
ATOM 2267 O O . ALA A 1 283 ? 19.359 -2.617 -14.688 1 91.38 283 ALA A O 1
ATOM 2268 N N . VAL A 1 284 ? 18.422 -1.433 -16.359 1 93.88 284 VAL A N 1
ATOM 2269 C CA . VAL A 1 284 ? 19.188 -0.212 -16.141 1 93.88 284 VAL A CA 1
ATOM 2270 C C . VAL A 1 284 ? 18.25 0.931 -15.758 1 93.88 284 VAL A C 1
ATOM 2272 O O . VAL A 1 284 ? 17.203 1.114 -16.375 1 93.88 284 VAL A O 1
ATOM 2275 N N . LEU A 1 285 ? 18.594 1.608 -14.727 1 95.88 285 LEU A N 1
ATOM 2276 C CA . LEU A 1 285 ? 17.891 2.824 -14.336 1 95.88 285 LEU A CA 1
ATOM 2277 C C . LEU A 1 285 ? 18.734 4.059 -14.617 1 95.88 285 LEU A C 1
ATOM 2279 O O . LEU A 1 285 ? 19.844 4.195 -14.078 1 95.88 285 LEU A O 1
ATOM 2283 N N . GLU A 1 286 ? 18.266 4.887 -15.531 1 95.25 286 GLU A N 1
ATOM 2284 C CA . GLU A 1 286 ? 18.859 6.207 -15.711 1 95.25 286 GLU A CA 1
ATOM 2285 C C . GLU A 1 286 ? 18.344 7.184 -14.648 1 95.25 286 GLU A C 1
ATOM 2287 O O . GLU A 1 286 ? 17.156 7.473 -14.586 1 95.25 286 GLU A O 1
ATOM 2292 N N . LEU A 1 287 ? 19.234 7.645 -13.875 1 96.88 287 LEU A N 1
ATOM 2293 C CA . LEU A 1 287 ? 18.891 8.469 -12.727 1 96.88 287 LEU A CA 1
ATOM 2294 C C . LEU A 1 287 ? 19.5 9.867 -12.852 1 96.88 287 LEU A C 1
ATOM 2296 O O . LEU A 1 287 ? 20.719 10.016 -12.875 1 96.88 287 LEU A O 1
ATOM 2300 N N . PRO A 1 288 ? 18.703 10.852 -12.992 1 95.5 288 PRO A N 1
ATOM 2301 C CA . PRO A 1 288 ? 19.25 12.203 -12.938 1 95.5 288 PRO A CA 1
ATOM 2302 C C . PRO A 1 288 ? 19.969 12.492 -11.625 1 95.5 288 PRO A C 1
ATOM 2304 O O . PRO A 1 288 ? 19.547 12.031 -10.562 1 95.5 288 PRO A O 1
ATOM 2307 N N . CYS A 1 289 ? 21.062 13.195 -11.703 1 96.12 289 CYS A N 1
ATOM 2308 C CA . CYS A 1 289 ? 21.812 13.516 -10.492 1 96.12 289 CYS A CA 1
ATOM 2309 C C . CYS A 1 289 ? 21.656 14.984 -10.125 1 96.12 289 CYS A C 1
ATOM 2311 O O . CYS A 1 289 ? 22.5 15.555 -9.438 1 96.12 289 CYS A O 1
ATOM 2313 N N . THR A 1 290 ? 20.531 15.57 -10.5 1 94.25 290 THR A N 1
ATOM 2314 C CA . THR A 1 290 ? 20.328 17 -10.32 1 94.25 290 THR A CA 1
ATOM 2315 C C . THR A 1 290 ? 19.266 17.266 -9.258 1 94.25 290 THR A C 1
ATOM 2317 O O . THR A 1 290 ? 18.641 18.344 -9.25 1 94.25 290 THR A O 1
ATOM 2320 N N . TYR A 1 291 ? 18.984 16.281 -8.484 1 91.31 291 TYR A N 1
ATOM 2321 C CA . TYR A 1 291 ? 18.031 16.484 -7.395 1 91.31 291 TYR A CA 1
ATOM 2322 C C . TYR A 1 291 ? 18.641 17.344 -6.293 1 91.31 291 TYR A C 1
ATOM 2324 O O . TYR A 1 291 ? 19.75 17.062 -5.812 1 91.31 291 TYR A O 1
ATOM 2332 N N . ASN A 1 292 ? 17.875 18.312 -5.871 1 86.12 292 ASN A N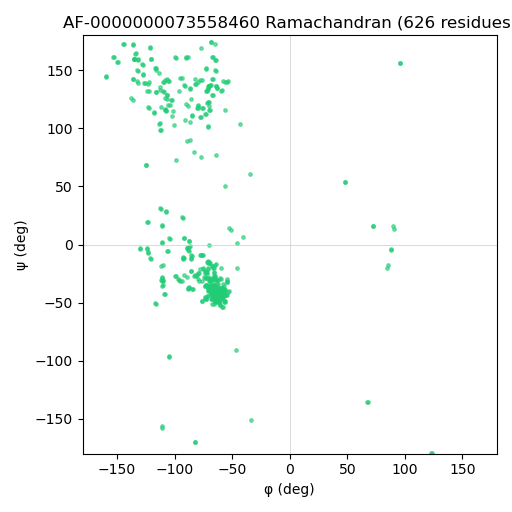 1
ATOM 2333 C CA . ASN A 1 292 ? 18.344 19.188 -4.797 1 86.12 292 ASN A CA 1
ATOM 2334 C C . ASN A 1 292 ? 18.047 18.594 -3.424 1 86.12 292 ASN A C 1
ATOM 2336 O O . ASN A 1 292 ? 18.656 18.984 -2.428 1 86.12 292 ASN A O 1
ATOM 2340 N N . SER A 1 293 ? 17.078 17.734 -3.395 1 88.56 293 SER A N 1
ATOM 2341 C CA . SER A 1 293 ? 16.656 17.141 -2.135 1 88.56 293 SER A CA 1
ATOM 2342 C C . SER A 1 293 ? 16.047 15.758 -2.352 1 88.56 293 SER A C 1
ATOM 2344 O O . SER A 1 293 ? 15.664 15.406 -3.473 1 88.56 293 SER A O 1
ATOM 2346 N N . PHE A 1 294 ? 15.961 14.93 -1.329 1 90.44 294 PHE A N 1
ATOM 2347 C CA . PHE A 1 294 ? 15.367 13.602 -1.388 1 90.44 294 PHE A CA 1
ATOM 2348 C C . PHE A 1 294 ? 13.898 13.68 -1.784 1 90.44 294 PHE A C 1
ATOM 2350 O O . PHE A 1 294 ? 13.43 12.898 -2.613 1 90.44 294 PHE A O 1
ATOM 2357 N N . PRO A 1 295 ? 13.094 14.672 -1.271 1 89.88 295 PRO A N 1
ATOM 2358 C CA . PRO A 1 295 ? 11.688 14.742 -1.667 1 89.88 295 PRO A CA 1
ATOM 2359 C C . PRO A 1 295 ? 11.508 14.93 -3.172 1 89.88 295 PRO A C 1
ATOM 2361 O O . PRO A 1 295 ? 10.531 14.438 -3.744 1 89.88 295 PRO A O 1
ATOM 2364 N N . GLU A 1 296 ? 12.469 15.578 -3.777 1 89.06 296 GLU A N 1
ATOM 2365 C CA . GLU A 1 296 ? 12.375 15.758 -5.223 1 89.06 296 GLU A CA 1
ATOM 2366 C C . GLU A 1 296 ? 12.492 14.422 -5.957 1 89.06 296 GLU A C 1
ATOM 2368 O O . GLU A 1 296 ? 11.727 14.148 -6.875 1 89.06 296 GLU A O 1
ATOM 2373 N N . LEU A 1 297 ? 13.492 13.648 -5.539 1 93.38 297 LEU A N 1
ATOM 2374 C CA . LEU A 1 297 ? 13.641 12.328 -6.145 1 93.38 297 LEU A CA 1
ATOM 2375 C C . LEU A 1 297 ? 12.43 11.453 -5.855 1 93.38 297 LEU A C 1
ATOM 2377 O O . LEU A 1 297 ? 11.922 10.773 -6.75 1 93.38 297 LEU A O 1
ATOM 2381 N N . ARG A 1 298 ? 12 11.477 -4.633 1 92.88 298 ARG A N 1
ATOM 2382 C CA . ARG A 1 298 ? 10.852 10.672 -4.234 1 92.88 298 ARG A CA 1
ATOM 2383 C C . ARG A 1 298 ? 9.625 11.008 -5.082 1 92.88 298 ARG A C 1
ATOM 2385 O O . ARG A 1 298 ? 8.914 10.109 -5.539 1 92.88 298 ARG A O 1
ATOM 2392 N N . MET A 1 299 ? 9.414 12.242 -5.281 1 87.25 299 MET A N 1
ATOM 2393 C CA . MET A 1 299 ? 8.266 12.68 -6.066 1 87.25 299 MET A CA 1
ATOM 2394 C C . MET A 1 299 ? 8.352 12.148 -7.496 1 87.25 299 MET A C 1
ATOM 2396 O O . MET A 1 299 ? 7.359 11.664 -8.039 1 87.25 299 MET A O 1
ATOM 2400 N N . GLU A 1 300 ? 9.469 12.273 -8.047 1 89 300 GLU A N 1
ATOM 2401 C CA . GLU A 1 300 ? 9.625 11.812 -9.422 1 89 300 GLU A CA 1
ATOM 2402 C C . GLU A 1 300 ? 9.484 10.297 -9.523 1 89 300 GLU A C 1
ATOM 2404 O O . GLU A 1 300 ? 8.859 9.789 -10.461 1 89 300 GLU A O 1
ATOM 2409 N N . MET A 1 301 ? 10.055 9.617 -8.547 1 92.25 301 MET A N 1
ATOM 2410 C CA . MET A 1 301 ? 9.938 8.164 -8.531 1 92.25 301 MET A CA 1
ATOM 2411 C C . MET A 1 301 ? 8.484 7.738 -8.359 1 92.25 301 MET A C 1
ATOM 2413 O O . MET A 1 301 ? 8 6.855 -9.07 1 92.25 301 MET A O 1
ATOM 2417 N N . GLU A 1 302 ? 7.793 8.406 -7.434 1 87.88 302 GLU A N 1
ATOM 2418 C CA . GLU A 1 302 ? 6.395 8.07 -7.184 1 87.88 302 GLU A CA 1
ATOM 2419 C C . GLU A 1 302 ? 5.531 8.367 -8.406 1 87.88 302 GLU A C 1
ATOM 2421 O O . GLU A 1 302 ? 4.562 7.645 -8.672 1 87.88 302 GLU A O 1
ATOM 2426 N N . HIS A 1 303 ? 5.848 9.383 -9.078 1 83.56 303 HIS A N 1
ATOM 2427 C CA . HIS A 1 303 ? 5.121 9.719 -10.297 1 83.56 303 HIS A CA 1
ATOM 2428 C C . HIS A 1 303 ? 5.293 8.641 -11.359 1 83.56 303 HIS A C 1
ATOM 2430 O O . HIS A 1 303 ? 4.32 8.227 -11.992 1 83.56 303 HIS A O 1
ATOM 2436 N N . VAL A 1 304 ? 6.469 8.188 -11.469 1 85.94 304 VAL A N 1
ATOM 2437 C CA . VAL A 1 304 ? 6.754 7.199 -12.5 1 85.94 304 VAL A CA 1
ATOM 2438 C C . VAL A 1 304 ? 6.156 5.852 -12.109 1 85.94 304 VAL A C 1
ATOM 2440 O O . VAL A 1 304 ? 5.633 5.125 -12.953 1 85.94 304 VAL A O 1
ATOM 2443 N N . LEU A 1 305 ? 6.18 5.578 -10.859 1 86.56 305 LEU A N 1
ATOM 2444 C CA . LEU A 1 305 ? 5.688 4.289 -10.391 1 86.56 305 LEU A CA 1
ATOM 2445 C C . LEU A 1 305 ? 4.164 4.273 -10.336 1 86.56 305 LEU A C 1
ATOM 2447 O O . LEU A 1 305 ? 3.547 3.209 -10.383 1 86.56 305 LEU A O 1
ATOM 2451 N N . GLY A 1 306 ? 3.521 5.41 -10.062 1 75.44 306 GLY A N 1
ATOM 2452 C CA . GLY A 1 306 ? 2.072 5.52 -9.992 1 75.44 306 GLY A CA 1
ATOM 2453 C C . GLY A 1 306 ? 1.41 5.535 -11.352 1 75.44 306 GLY A C 1
ATOM 2454 O O . GLY A 1 306 ? 0.205 5.301 -11.469 1 75.44 306 GLY A O 1
ATOM 2455 N N . SER A 1 307 ? 1.961 6.035 -12.422 1 58.75 307 SER A N 1
ATOM 2456 C CA . SER A 1 307 ? 1.392 6.145 -13.758 1 58.75 307 SER A CA 1
ATOM 2457 C C . SER A 1 307 ? 1.115 4.766 -14.352 1 58.75 307 SER A C 1
ATOM 2459 O O . SER A 1 307 ? 1.944 3.861 -14.25 1 58.75 307 SER A O 1
ATOM 2461 N N . SER A 1 308 ? -0.05 4.07 -13.891 1 51.75 308 SER A N 1
ATOM 2462 C CA . SER A 1 308 ? -0.487 2.807 -14.469 1 51.75 308 SER A CA 1
ATOM 2463 C C . SER A 1 308 ? -0.199 2.752 -15.969 1 51.75 308 SER A C 1
ATOM 2465 O O . SER A 1 308 ? -0.861 3.43 -16.75 1 51.75 308 SER A O 1
ATOM 2467 N N . TYR A 1 309 ? 0.75 2.816 -16.453 1 40.91 309 TYR A N 1
ATOM 2468 C CA . TYR A 1 309 ? 1.102 2.838 -17.875 1 40.91 309 TYR A CA 1
ATOM 2469 C C . TYR A 1 309 ? 0.353 1.753 -18.641 1 40.91 309 TYR A C 1
ATOM 2471 O O . TYR A 1 309 ? -0.344 2.041 -19.609 1 40.91 309 TYR A O 1
ATOM 2479 N N . LEU A 1 310 ? 0.892 0.406 -18.828 1 37.41 310 LEU A N 1
ATOM 2480 C CA . LEU A 1 310 ? 1.172 -0.304 -20.078 1 37.41 310 LEU A CA 1
ATOM 2481 C C . LEU A 1 310 ? 0.038 -1.265 -20.422 1 37.41 310 LEU A C 1
ATOM 2483 O O . LEU A 1 310 ? -0.24 -2.199 -19.656 1 37.41 310 LEU A O 1
ATOM 2487 N N . ASN A 1 311 ? -1.015 -0.648 -20.828 1 35.59 311 ASN A N 1
ATOM 2488 C CA . ASN A 1 311 ? -1.846 -1.578 -21.594 1 35.59 311 ASN A CA 1
ATOM 2489 C C . ASN A 1 311 ? -1.01 -2.426 -22.547 1 35.59 311 ASN A C 1
ATOM 2491 O O . ASN A 1 311 ? -0.208 -1.893 -23.312 1 35.59 311 ASN A O 1
ATOM 2495 N N . MET A 1 312 ? -0.76 -3.602 -22.266 1 30.59 312 MET A N 1
ATOM 2496 C CA . MET A 1 312 ? 0.044 -4.477 -23.109 1 30.59 312 MET A CA 1
ATOM 2497 C C . MET A 1 312 ? -0.841 -5.434 -23.906 1 30.59 312 MET A C 1
ATOM 2499 O O . MET A 1 312 ? -1.921 -5.812 -23.438 1 30.59 312 MET A O 1
ATOM 2503 N N . ASP A 1 313 ? -0.928 -5.246 -25.234 1 27.98 313 ASP A N 1
ATOM 2504 C CA . ASP A 1 313 ? -1.565 -6.242 -26.094 1 27.98 313 ASP A CA 1
ATOM 2505 C C . ASP A 1 313 ? -0.572 -7.324 -26.516 1 27.98 313 ASP A C 1
ATOM 2507 O O . ASP A 1 313 ? 0.624 -7.055 -26.641 1 27.98 313 ASP A O 1
ATOM 2511 N N . ILE A 1 314 ? -0.798 -8.578 -26.312 1 27.73 314 ILE A N 1
ATOM 2512 C CA . ILE A 1 314 ? -0.064 -9.742 -26.797 1 27.73 314 ILE A CA 1
ATOM 2513 C C . ILE A 1 314 ? -0.586 -10.148 -28.172 1 27.73 314 ILE A C 1
ATOM 2515 O O . ILE A 1 314 ? -1.798 -10.258 -28.375 1 27.73 314 ILE A O 1
ATOM 2519 N N . VAL A 1 315 ? 0.193 -9.875 -29.375 1 25.28 315 VAL A N 1
ATOM 2520 C CA . VAL A 1 315 ? -0.122 -10.461 -30.672 1 25.28 315 VAL A CA 1
ATOM 2521 C C . VAL A 1 315 ? 0.626 -11.781 -30.844 1 25.28 315 VAL A C 1
ATOM 2523 O O . VAL A 1 315 ? 1.79 -11.891 -30.453 1 25.28 315 VAL A O 1
ATOM 2526 N N . MET B 1 1 ? -3.812 26.438 -4.074 1 88.19 1 MET B N 1
ATOM 2527 C CA . MET B 1 1 ? -4.332 26.641 -2.729 1 88.19 1 MET B CA 1
ATOM 2528 C C . MET B 1 1 ? -3.406 27.562 -1.928 1 88.19 1 MET B C 1
ATOM 2530 O O . MET B 1 1 ? -3.855 28.547 -1.336 1 88.19 1 MET B O 1
ATOM 2534 N N . ILE B 1 2 ? -2.084 27.391 -2.078 1 91.94 2 ILE B N 1
ATOM 2535 C CA . ILE B 1 2 ? -1.133 28.156 -1.282 1 91.94 2 ILE B CA 1
ATOM 2536 C C . ILE B 1 2 ? -1.275 29.641 -1.604 1 91.94 2 ILE B C 1
ATOM 2538 O O . ILE B 1 2 ? -1.311 30.484 -0.699 1 91.94 2 ILE B O 1
ATOM 2542 N N . VAL B 1 3 ? -1.475 29.953 -2.863 1 90.88 3 VAL B N 1
ATOM 2543 C CA . VAL B 1 3 ? -1.56 31.344 -3.291 1 90.88 3 VAL B CA 1
ATOM 2544 C C . VAL B 1 3 ? -2.795 32 -2.676 1 90.88 3 VAL B C 1
ATOM 2546 O O . VAL B 1 3 ? -2.719 33.125 -2.152 1 90.88 3 VAL B O 1
ATOM 2549 N N . GLN B 1 4 ? -3.936 31.344 -2.65 1 90 4 GLN B N 1
ATOM 2550 C CA . GLN B 1 4 ? -5.184 31.891 -2.121 1 90 4 GLN B CA 1
ATOM 2551 C C . GLN B 1 4 ? -5.121 32.031 -0.604 1 90 4 GLN B C 1
ATOM 2553 O O . GLN B 1 4 ? -5.711 32.938 -0.036 1 90 4 GLN B O 1
ATOM 2558 N N . PHE B 1 5 ? -4.363 31.219 0.064 1 95.19 5 PHE B N 1
ATOM 2559 C CA . PHE B 1 5 ? -4.352 31.188 1.521 1 95.19 5 PHE B CA 1
ATOM 2560 C C . PHE B 1 5 ? -3.281 32.125 2.078 1 95.19 5 PHE B C 1
ATOM 2562 O O . PHE B 1 5 ? -3.031 32.125 3.285 1 95.19 5 PHE B O 1
ATOM 2569 N N . LYS B 1 6 ? -2.689 32.844 1.169 1 95.06 6 LYS B N 1
ATOM 2570 C CA . LYS B 1 6 ? -1.774 33.875 1.624 1 95.06 6 LYS B CA 1
ATOM 2571 C C . LYS B 1 6 ? -2.533 35.031 2.275 1 95.06 6 LYS B C 1
ATOM 2573 O O . LYS B 1 6 ? -1.983 35.75 3.113 1 95.06 6 LYS B O 1
ATOM 2578 N N . ASP B 1 7 ? -3.75 35.125 1.976 1 93.5 7 ASP B N 1
ATOM 2579 C CA . ASP B 1 7 ? -4.602 36.156 2.576 1 93.5 7 ASP B CA 1
ATOM 2580 C C . ASP B 1 7 ? -5.055 35.75 3.975 1 93.5 7 ASP B C 1
ATOM 2582 O O . ASP B 1 7 ? -5.828 34.781 4.129 1 93.5 7 ASP B O 1
ATOM 2586 N N . PRO B 1 8 ? -4.707 36.531 4.977 1 93.12 8 PRO B N 1
ATOM 2587 C CA . PRO B 1 8 ? -5.074 36.156 6.344 1 93.12 8 PRO B CA 1
ATOM 2588 C C . PRO B 1 8 ? -6.586 36.188 6.574 1 93.12 8 PRO B C 1
ATOM 2590 O O . PRO B 1 8 ? -7.086 35.5 7.457 1 93.12 8 PRO B O 1
ATOM 2593 N N . LEU B 1 9 ? -7.293 36.844 5.809 1 92.81 9 LEU B N 1
ATOM 2594 C CA . LEU B 1 9 ? -8.734 37 5.992 1 92.81 9 LEU B CA 1
ATOM 2595 C C . LEU B 1 9 ? -9.469 35.719 5.582 1 92.81 9 LEU B C 1
ATOM 2597 O O . LEU B 1 9 ? -10.648 35.531 5.895 1 92.81 9 LEU B O 1
ATOM 2601 N N . ILE B 1 10 ? -8.805 34.812 4.996 1 91.94 10 ILE B N 1
ATOM 2602 C CA . ILE B 1 10 ? -9.414 33.594 4.453 1 91.94 10 ILE B CA 1
ATOM 2603 C C . ILE B 1 10 ? -9.961 32.75 5.59 1 91.94 10 ILE B C 1
ATOM 2605 O O . ILE B 1 10 ? -10.883 31.938 5.383 1 91.94 10 ILE B O 1
ATOM 2609 N N . LEU B 1 11 ? -9.406 32.938 6.766 1 92.12 11 LEU B N 1
ATOM 2610 C CA . LEU B 1 11 ? -9.844 32.156 7.926 1 92.12 11 LEU B CA 1
ATOM 2611 C C . LEU B 1 11 ? -11.227 32.594 8.391 1 92.12 11 LEU B C 1
ATOM 2613 O O . LEU B 1 11 ? -11.914 31.875 9.102 1 92.12 11 LEU B O 1
ATOM 2617 N N . ASN B 1 12 ? -11.633 33.75 7.906 1 89.56 12 ASN B N 1
ATOM 2618 C CA . ASN B 1 12 ? -12.852 34.344 8.43 1 89.56 12 ASN B CA 1
ATOM 2619 C C . ASN B 1 12 ? -14.008 34.219 7.438 1 89.56 12 ASN B C 1
ATOM 2621 O O . ASN B 1 12 ? -15.141 34.562 7.758 1 89.56 12 ASN B O 1
ATOM 2625 N N . TYR B 1 13 ? -13.711 33.719 6.254 1 86.62 13 TYR B N 1
ATOM 2626 C CA . TYR B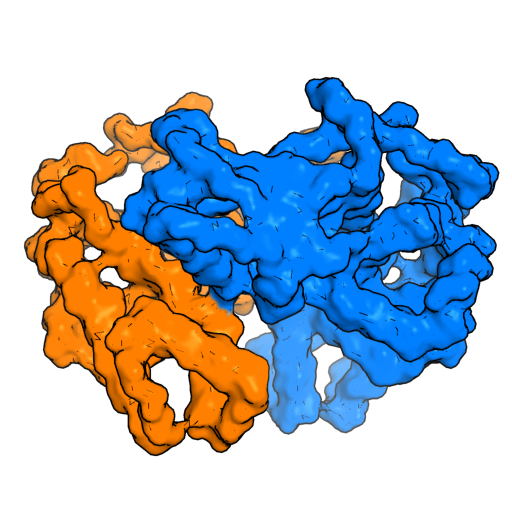 1 13 ? -14.766 33.688 5.238 1 86.62 13 TYR B CA 1
ATOM 2627 C C . TYR B 1 13 ? -15.109 32.25 4.859 1 86.62 13 TYR B C 1
ATOM 2629 O O . TYR B 1 13 ? -14.258 31.359 4.918 1 86.62 13 TYR B O 1
ATOM 2637 N N . PRO B 1 14 ? -16.406 32.156 4.492 1 85.75 14 PRO B N 1
ATOM 2638 C CA . PRO B 1 14 ? -16.766 30.875 3.9 1 85.75 14 PRO B CA 1
ATOM 2639 C C . PRO B 1 14 ? -16.156 30.656 2.514 1 85.75 14 PRO B C 1
ATOM 2641 O O . PRO B 1 14 ? -16.078 31.609 1.726 1 85.75 14 PRO B O 1
ATOM 2644 N N . LEU B 1 15 ? -15.664 29.469 2.334 1 85.75 15 LEU B N 1
ATOM 2645 C CA . LEU B 1 15 ? -15.023 29.188 1.056 1 85.75 15 LEU B CA 1
ATOM 2646 C C . LEU B 1 15 ? -15.891 28.281 0.199 1 85.75 15 LEU B C 1
ATOM 2648 O O . LEU B 1 15 ? -16.594 27.406 0.724 1 85.75 15 LEU B O 1
ATOM 2652 N N . LYS B 1 16 ? -15.875 28.562 -1.039 1 79.56 16 LYS B N 1
ATOM 2653 C CA . LYS B 1 16 ? -16.484 27.672 -2.025 1 79.56 16 LYS B CA 1
ATOM 2654 C C . LYS B 1 16 ? -15.43 27 -2.889 1 79.56 16 LYS B C 1
ATOM 2656 O O . LYS B 1 16 ? -14.445 27.625 -3.285 1 79.56 16 LYS B O 1
ATOM 2661 N N . TYR B 1 17 ? -15.625 25.672 -2.996 1 78.44 17 TYR B N 1
ATOM 2662 C CA . TYR B 1 17 ? -14.664 24.875 -3.748 1 78.44 17 TYR B CA 1
ATOM 2663 C C . TYR B 1 17 ? -15.289 24.312 -5.012 1 78.44 17 TYR B C 1
ATOM 2665 O O . TYR B 1 17 ? -16.453 23.906 -5.004 1 78.44 17 TYR B O 1
ATOM 2673 N N . SER B 1 18 ? -14.625 24.359 -6.125 1 69.31 18 SER B N 1
ATOM 2674 C CA . SER B 1 18 ? -15.109 23.734 -7.355 1 69.31 18 SER B CA 1
ATOM 2675 C C . SER B 1 18 ? -14.016 22.922 -8.039 1 69.31 18 SER B C 1
ATOM 2677 O O . SER B 1 18 ? -12.828 23.25 -7.918 1 69.31 18 SER B O 1
ATOM 2679 N N . LEU B 1 19 ? -14.469 21.703 -8.609 1 63.59 19 LEU B N 1
ATOM 2680 C CA . LEU B 1 19 ? -13.555 20.906 -9.414 1 63.59 19 LEU B CA 1
ATOM 2681 C C . LEU B 1 19 ? -13.484 21.422 -10.852 1 63.59 19 LEU B C 1
ATOM 2683 O O . LEU B 1 19 ? -14.492 21.906 -11.383 1 63.59 19 LEU B O 1
ATOM 2687 N N . ILE B 1 20 ? -12.219 21.312 -11.281 1 59.31 20 ILE B N 1
ATOM 2688 C CA . ILE B 1 20 ? -12.062 21.688 -12.688 1 59.31 20 ILE B CA 1
ATOM 2689 C C . ILE B 1 20 ? -12.688 20.625 -13.578 1 59.31 20 ILE B C 1
ATOM 2691 O O . ILE B 1 20 ? -12.422 19.422 -13.406 1 59.31 20 ILE B O 1
ATOM 2695 N N . ASP B 1 21 ? -13.648 20.938 -14.43 1 52.5 21 ASP B N 1
ATOM 2696 C CA . ASP B 1 21 ? -14.266 20.141 -15.477 1 52.5 21 ASP B CA 1
ATOM 2697 C C . ASP B 1 21 ? -15.383 19.266 -14.906 1 52.5 21 ASP B C 1
ATOM 2699 O O . ASP B 1 21 ? -15.914 18.391 -15.594 1 52.5 21 ASP B O 1
ATOM 2703 N N . GLU B 1 22 ? -15.383 19.031 -13.68 1 50.94 22 GLU B N 1
ATOM 2704 C CA . GLU B 1 22 ? -16.562 18.359 -13.18 1 50.94 22 GLU B CA 1
ATOM 2705 C C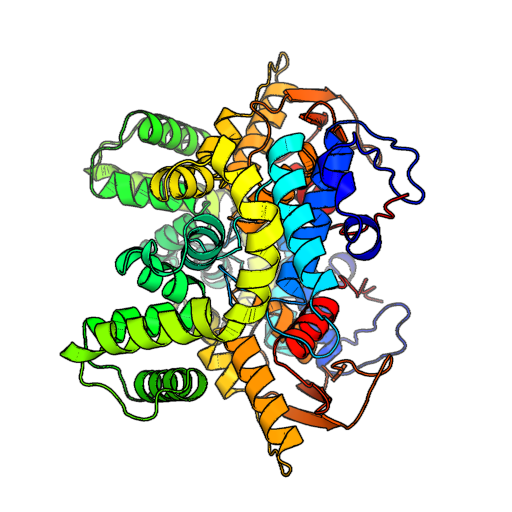 . GLU B 1 22 ? -17.516 19.328 -12.484 1 50.94 22 GLU B C 1
ATOM 2707 O O . GLU B 1 22 ? -17.078 20.25 -11.812 1 50.94 22 GLU B O 1
ATOM 2712 N N . ARG B 1 23 ? -18.609 19.5 -12.992 1 48.53 23 ARG B N 1
ATOM 2713 C CA . ARG B 1 23 ? -19.688 20.359 -12.531 1 48.53 23 ARG B CA 1
ATOM 2714 C C . ARG B 1 23 ? -20 20.109 -11.055 1 48.53 23 ARG B C 1
ATOM 2716 O O . ARG B 1 23 ? -20.984 20.625 -10.531 1 48.53 23 ARG B O 1
ATOM 2723 N N . GLY B 1 24 ? -19.109 19.375 -10.391 1 47.12 24 GLY B N 1
ATOM 2724 C CA . GLY B 1 24 ? -19.609 19.203 -9.031 1 47.12 24 GLY B CA 1
ATOM 2725 C C . GLY B 1 24 ? -19.219 20.328 -8.102 1 47.12 24 GLY B C 1
ATOM 2726 O O . GLY B 1 24 ? -18.047 20.719 -8.031 1 47.12 24 GLY B O 1
ATOM 2727 N N . ARG B 1 25 ? -20.031 21.359 -8.016 1 46.75 25 ARG B N 1
ATOM 2728 C CA . ARG B 1 25 ? -19.875 22.5 -7.109 1 46.75 25 ARG B CA 1
ATOM 2729 C C . ARG B 1 25 ? -20 22.062 -5.656 1 46.75 25 ARG B C 1
ATOM 2731 O O . ARG B 1 25 ? -20.594 21.016 -5.367 1 46.75 25 ARG B O 1
ATOM 2738 N N . ASP B 1 26 ? -19.766 22.812 -4.551 1 55.12 26 ASP B N 1
ATOM 2739 C CA . ASP B 1 26 ? -19.359 23.234 -3.217 1 55.12 26 ASP B CA 1
ATOM 2740 C C . ASP B 1 26 ? -19.969 22.328 -2.143 1 55.12 26 ASP B C 1
ATOM 2742 O O . ASP B 1 26 ? -20.109 22.75 -0.991 1 55.12 26 ASP B O 1
ATOM 2746 N N . GLU B 1 27 ? -20.5 21.219 -2.379 1 62.31 27 GLU B N 1
ATOM 2747 C CA . GLU B 1 27 ? -20.984 20.656 -1.124 1 62.31 27 GLU B CA 1
ATOM 2748 C C . GLU B 1 27 ? -19.828 20.062 -0.307 1 62.31 27 GLU B C 1
ATOM 2750 O O . GLU B 1 27 ? -18.672 20.188 -0.69 1 62.31 27 GLU B O 1
ATOM 2755 N N . ASP B 1 28 ? -20.016 19.703 0.915 1 75.62 28 ASP B N 1
ATOM 2756 C CA . ASP B 1 28 ? -19.125 19.219 1.973 1 75.62 28 ASP B CA 1
ATOM 2757 C C . ASP B 1 28 ? -18.172 18.156 1.447 1 75.62 28 ASP B C 1
ATOM 2759 O O . ASP B 1 28 ? -17 18.156 1.782 1 75.62 28 ASP B O 1
ATOM 2763 N N . GLY B 1 29 ? -18.469 17.562 0.415 1 79.81 29 GLY B N 1
ATOM 2764 C CA . GLY B 1 29 ? -17.641 16.484 -0.116 1 79.81 29 GLY B CA 1
ATOM 2765 C C . GLY B 1 29 ? -16.484 17 -0.951 1 79.81 29 GLY B C 1
ATOM 2766 O O . GLY B 1 29 ? -15.359 16.516 -0.815 1 79.81 29 GLY B O 1
ATOM 2767 N N . VAL B 1 30 ? -16.719 18.016 -1.694 1 81.12 30 VAL B N 1
ATOM 2768 C CA . VAL B 1 30 ? -15.695 18.594 -2.561 1 81.12 30 VAL B CA 1
ATOM 2769 C C . VAL B 1 30 ? -14.648 19.297 -1.715 1 81.12 30 VAL B C 1
ATOM 2771 O O . VAL B 1 30 ? -13.445 19.203 -1.989 1 81.12 30 VAL B O 1
ATOM 2774 N N . ALA B 1 31 ? -15.133 19.953 -0.717 1 86.25 31 ALA B N 1
ATOM 2775 C CA . ALA B 1 31 ? -14.203 20.656 0.172 1 86.25 31 ALA B CA 1
ATOM 2776 C C . ALA B 1 31 ? -13.25 19.672 0.847 1 86.25 31 ALA B C 1
ATOM 2778 O O . ALA B 1 31 ? -12.039 19.906 0.879 1 86.25 31 ALA B O 1
ATOM 2779 N N . ARG B 1 32 ? -13.812 18.594 1.379 1 90.38 32 ARG B N 1
ATOM 2780 C CA . ARG B 1 32 ? -12.977 17.578 2.016 1 90.38 32 ARG B CA 1
ATOM 2781 C C . ARG B 1 32 ? -11.961 17.016 1.032 1 90.38 32 ARG B C 1
ATOM 2783 O O . ARG B 1 32 ? -10.797 16.797 1.389 1 90.38 32 ARG B O 1
ATOM 2790 N N . ASP B 1 33 ? -12.383 16.859 -0.145 1 88.81 33 ASP B N 1
ATOM 2791 C CA . ASP B 1 33 ? -11.508 16.312 -1.175 1 88.81 33 ASP B CA 1
ATOM 2792 C C . ASP B 1 33 ? -10.359 17.266 -1.486 1 88.81 33 ASP B C 1
ATOM 2794 O O . ASP B 1 33 ? -9.234 16.828 -1.733 1 88.81 33 ASP B O 1
ATOM 2798 N N . VAL B 1 34 ? -10.695 18.516 -1.499 1 88.5 34 VAL B N 1
ATOM 2799 C CA . VAL B 1 34 ? -9.688 19.531 -1.798 1 88.5 34 VAL B CA 1
ATOM 2800 C C . VAL B 1 34 ? -8.617 19.531 -0.713 1 88.5 34 VAL B C 1
ATOM 2802 O O . VAL B 1 34 ? -7.422 19.516 -1.015 1 88.5 34 VAL B O 1
ATOM 2805 N N . TYR B 1 35 ? -9.016 19.562 0.524 1 92.75 35 TYR B N 1
ATOM 2806 C CA . TYR B 1 35 ? -8.055 19.547 1.619 1 92.75 35 TYR B CA 1
ATOM 2807 C C . TYR B 1 35 ? -7.25 18.25 1.629 1 92.75 35 TYR B C 1
ATOM 2809 O O . TYR B 1 35 ? -6.039 18.266 1.857 1 92.75 35 TYR B O 1
ATOM 2817 N N . THR B 1 36 ? -7.949 17.141 1.343 1 93 36 THR B N 1
ATOM 2818 C CA . THR B 1 36 ? -7.27 15.852 1.26 1 93 36 THR B CA 1
ATOM 2819 C C . THR B 1 36 ? -6.219 15.867 0.154 1 93 36 THR B C 1
ATOM 2821 O O . THR B 1 36 ? -5.078 15.453 0.369 1 93 36 THR B O 1
ATOM 2824 N N . ALA B 1 37 ? -6.629 16.359 -0.972 1 89.75 37 ALA B N 1
ATOM 2825 C CA . ALA B 1 37 ? -5.723 16.406 -2.119 1 89.75 37 ALA B CA 1
ATOM 2826 C C . ALA B 1 37 ? -4.52 17.297 -1.826 1 89.75 37 ALA B C 1
ATOM 2828 O O . ALA B 1 37 ? -3.383 16.938 -2.143 1 89.75 37 ALA B O 1
ATOM 2829 N N . PHE B 1 38 ? -4.758 18.438 -1.256 1 92.56 38 PHE B N 1
ATOM 2830 C CA . PHE B 1 38 ? -3.674 19.359 -0.938 1 92.56 38 PHE B CA 1
ATOM 2831 C C . PHE B 1 38 ? -2.648 18.703 -0.025 1 92.56 38 PHE B C 1
ATOM 2833 O O . PHE B 1 38 ? -1.452 18.703 -0.321 1 92.56 38 PHE B O 1
ATOM 2840 N N . TRP B 1 39 ? -3.135 18.188 1.045 1 95.81 39 TRP B N 1
ATOM 2841 C CA . TRP B 1 39 ? -2.213 17.703 2.066 1 95.81 39 TRP B CA 1
ATOM 2842 C C . TRP B 1 39 ? -1.472 16.453 1.583 1 95.81 39 TRP B C 1
ATOM 2844 O O . TRP B 1 39 ? -0.297 16.266 1.904 1 95.81 39 TRP B O 1
ATOM 2854 N N . ASN B 1 40 ? -2.18 15.594 0.849 1 91.81 40 ASN B N 1
ATOM 2855 C CA . ASN B 1 40 ? -1.47 14.453 0.27 1 91.81 40 ASN B CA 1
ATOM 2856 C C . ASN B 1 40 ? -0.347 14.914 -0.658 1 91.81 40 ASN B C 1
ATOM 2858 O O . ASN B 1 40 ? 0.776 14.414 -0.572 1 91.81 40 ASN B O 1
ATOM 2862 N N . GLU B 1 41 ? -0.643 15.891 -1.46 1 88.75 41 GLU B N 1
ATOM 2863 C CA . GLU B 1 41 ? 0.371 16.406 -2.375 1 88.75 41 GLU B CA 1
ATOM 2864 C C . GLU B 1 41 ? 1.489 17.109 -1.614 1 88.75 41 GLU B C 1
ATOM 2866 O O . GLU B 1 41 ? 2.67 16.922 -1.917 1 88.75 41 GLU B O 1
ATOM 2871 N N . PHE B 1 42 ? 1.109 17.953 -0.7 1 94.12 42 PHE B N 1
ATOM 2872 C CA . PHE B 1 42 ? 2.078 18.688 0.1 1 94.12 42 PHE B CA 1
ATOM 2873 C C . PHE B 1 42 ? 3.031 17.734 0.813 1 94.12 42 PHE B C 1
ATOM 2875 O O . PHE B 1 42 ? 4.25 17.906 0.753 1 94.12 42 PHE B O 1
ATOM 2882 N N . LEU B 1 43 ? 2.484 16.719 1.469 1 95 43 LEU B N 1
ATOM 2883 C CA . LEU B 1 43 ? 3.293 15.805 2.275 1 95 43 LEU B CA 1
ATOM 2884 C C . LEU B 1 43 ? 4.121 14.883 1.389 1 95 43 LEU B C 1
ATOM 2886 O O . LEU B 1 43 ? 5.184 14.414 1.799 1 95 43 LEU B O 1
ATOM 2890 N N . ASP B 1 44 ? 3.67 14.711 0.209 1 87.81 44 ASP B N 1
ATOM 2891 C CA . ASP B 1 44 ? 4.438 13.875 -0.713 1 87.81 44 ASP B CA 1
ATOM 2892 C C . ASP B 1 44 ? 5.562 14.68 -1.364 1 87.81 44 ASP B C 1
ATOM 2894 O O . ASP B 1 44 ? 6.625 14.133 -1.668 1 87.81 44 ASP B O 1
ATOM 2898 N N . ARG B 1 45 ? 5.383 16 -1.462 1 86.12 45 ARG B N 1
ATOM 2899 C CA . ARG B 1 45 ? 6.301 16.781 -2.291 1 86.12 45 ARG B CA 1
ATOM 2900 C C . ARG B 1 45 ? 7.168 17.703 -1.436 1 86.12 45 ARG B C 1
ATOM 2902 O O . ARG B 1 45 ? 8.289 18.031 -1.814 1 86.12 45 ARG B O 1
ATOM 2909 N N . ALA B 1 46 ? 6.598 18.094 -0.366 1 92.44 46 ALA B N 1
ATOM 2910 C CA . ALA B 1 46 ? 7.262 19.156 0.386 1 92.44 46 ALA B CA 1
ATOM 2911 C C . ALA B 1 46 ? 7.523 18.719 1.827 1 92.44 46 ALA B C 1
ATOM 2913 O O . ALA B 1 46 ? 7.648 19.562 2.719 1 92.44 46 ALA B O 1
ATOM 2914 N N . ALA B 1 47 ? 7.5 17.438 2.074 1 95.06 47 ALA B N 1
ATOM 2915 C CA . ALA B 1 47 ? 7.762 16.938 3.422 1 95.06 47 ALA B CA 1
ATOM 2916 C C . ALA B 1 47 ? 8.711 15.742 3.387 1 95.06 47 ALA B C 1
ATOM 2918 O O . ALA B 1 47 ? 8.953 15.164 2.324 1 95.06 47 ALA B O 1
ATOM 2919 N N . GLU B 1 48 ? 9.289 15.516 4.48 1 92.81 48 GLU B N 1
ATOM 2920 C CA . GLU B 1 48 ? 10.211 14.391 4.641 1 92.81 48 GLU B CA 1
ATOM 2921 C C . GLU B 1 48 ? 9.688 13.398 5.672 1 92.81 48 GLU B C 1
ATOM 2923 O O . GLU B 1 48 ? 8.953 13.766 6.586 1 92.81 48 GLU B O 1
ATOM 2928 N N . GLY B 1 49 ? 10.125 12.148 5.418 1 93.75 49 GLY B N 1
ATOM 2929 C CA . GLY B 1 49 ? 9.695 11.07 6.305 1 93.75 49 GLY B CA 1
ATOM 2930 C C . GLY B 1 49 ? 9 9.938 5.574 1 93.75 49 GLY B C 1
ATOM 2931 O O . GLY B 1 49 ? 8.859 9.977 4.348 1 93.75 49 GLY B O 1
ATOM 2932 N N . ALA B 1 50 ? 8.57 8.93 6.348 1 92.25 50 ALA B N 1
ATOM 2933 C CA . ALA B 1 50 ? 7.902 7.758 5.793 1 92.25 50 ALA B CA 1
ATOM 2934 C C . ALA B 1 50 ? 6.402 7.801 6.066 1 92.25 50 ALA B C 1
ATOM 2936 O O . ALA B 1 50 ? 5.664 8.531 5.402 1 92.25 50 ALA B O 1
ATOM 2937 N N . GLU B 1 51 ? 5.953 7.133 7.105 1 93 51 GLU B N 1
ATOM 2938 C CA . GLU B 1 51 ? 4.535 7.164 7.457 1 93 51 GLU B CA 1
ATOM 2939 C C . GLU B 1 51 ? 4.133 8.523 8.023 1 93 51 GLU B C 1
ATOM 2941 O O . GLU B 1 51 ? 3.07 9.047 7.688 1 93 51 GLU B O 1
ATOM 2946 N N . LEU B 1 52 ? 5.016 8.977 8.891 1 96.94 52 LEU B N 1
ATOM 2947 C CA . LEU B 1 52 ? 4.863 10.336 9.398 1 96.94 52 LEU B CA 1
ATOM 2948 C C . LEU B 1 52 ? 5.887 11.273 8.766 1 96.94 52 LEU B C 1
ATOM 2950 O O . LEU B 1 52 ? 7.035 10.891 8.547 1 96.94 52 LEU B O 1
ATOM 2954 N N . ARG B 1 53 ? 5.391 12.445 8.484 1 97.31 53 ARG B N 1
ATOM 2955 C CA . ARG B 1 53 ? 6.254 13.359 7.746 1 97.31 53 ARG B CA 1
ATOM 2956 C C . ARG B 1 53 ? 6.266 14.742 8.398 1 97.31 53 ARG B C 1
ATOM 2958 O O . ARG B 1 53 ? 5.402 15.047 9.227 1 97.31 53 ARG B O 1
ATOM 2965 N N . VAL B 1 54 ? 7.301 15.508 8.102 1 98.06 54 VAL B N 1
ATOM 2966 C CA . VAL B 1 54 ? 7.43 16.906 8.508 1 98.06 54 VAL B CA 1
ATOM 2967 C C . VAL B 1 54 ? 7.84 17.766 7.316 1 98.06 54 VAL B C 1
ATOM 2969 O O . VAL B 1 54 ? 8.5 17.281 6.395 1 98.06 54 VAL B O 1
ATOM 2972 N N . PRO B 1 55 ? 7.41 19.016 7.309 1 97.25 55 PRO B N 1
ATOM 2973 C CA . PRO B 1 55 ? 7.742 19.875 6.176 1 97.25 55 PRO B CA 1
ATOM 2974 C C . PRO B 1 55 ? 9.242 19.922 5.898 1 97.25 55 PRO B C 1
ATOM 2976 O O . PRO B 1 55 ? 10.047 19.938 6.832 1 97.25 55 PRO B O 1
ATOM 2979 N N . CYS B 1 56 ? 9.57 19.922 4.695 1 94.94 56 CYS B N 1
ATOM 2980 C CA . CYS B 1 56 ? 10.938 20.109 4.227 1 94.94 56 CYS B CA 1
ATOM 2981 C C . CYS B 1 56 ? 11.133 21.516 3.688 1 94.94 56 CYS B C 1
ATOM 2983 O O . CYS B 1 56 ? 10.422 21.953 2.781 1 94.94 56 CYS B O 1
ATOM 2985 N N . LEU B 1 57 ? 12.117 22.219 4.234 1 93.62 57 LEU B N 1
ATOM 2986 C CA . LEU B 1 57 ? 12.344 23.594 3.814 1 93.62 57 LEU B CA 1
ATOM 2987 C C . LEU B 1 57 ? 12.852 23.641 2.379 1 93.62 57 LEU B C 1
ATOM 2989 O O . LEU B 1 57 ? 13.609 22.766 1.952 1 93.62 57 LEU B O 1
ATOM 2993 N N . SER B 1 58 ? 12.336 24.531 1.67 1 87.44 58 SER B N 1
ATOM 2994 C CA . SER B 1 58 ? 12.734 24.781 0.288 1 87.44 58 SER B CA 1
ATOM 2995 C C . SER B 1 58 ? 13.078 26.25 0.06 1 87.44 58 SER B C 1
ATOM 2997 O O . SER B 1 58 ? 12.453 27.141 0.645 1 87.44 58 SER B O 1
ATOM 2999 N N . PRO B 1 59 ? 14.047 26.453 -0.809 1 85.81 59 PRO B N 1
ATOM 3000 C CA . PRO B 1 59 ? 14.367 27.844 -1.118 1 85.81 59 PRO B CA 1
ATOM 3001 C C . PRO B 1 59 ? 13.211 28.578 -1.805 1 85.81 59 PRO B C 1
ATOM 3003 O O . PRO B 1 59 ? 13.172 29.812 -1.797 1 85.81 59 PRO B O 1
ATOM 3006 N N . LYS B 1 60 ? 12.312 27.828 -2.299 1 86.06 60 LYS B N 1
ATOM 3007 C CA . LYS B 1 60 ? 11.203 28.406 -3.053 1 86.06 60 LYS B CA 1
ATOM 3008 C C . LYS B 1 60 ? 10.141 28.969 -2.119 1 86.06 60 LYS B C 1
ATOM 3010 O O . LYS B 1 60 ? 9.32 29.797 -2.525 1 86.06 60 LYS B O 1
ATOM 3015 N N . TRP B 1 61 ? 10.07 28.484 -0.927 1 92.62 61 TRP B N 1
ATOM 3016 C CA . TRP B 1 61 ? 9.023 28.891 0.005 1 92.62 61 TRP B CA 1
ATOM 3017 C C . TRP B 1 61 ? 9.594 29.766 1.118 1 92.62 61 TRP B C 1
ATOM 3019 O O . TRP B 1 61 ? 10.578 29.391 1.764 1 92.62 61 TRP B O 1
ATOM 3029 N N . GLN B 1 62 ? 8.992 30.859 1.223 1 94.06 62 GLN B N 1
ATOM 3030 C CA . GLN B 1 62 ? 9.359 31.797 2.277 1 94.06 62 GLN B CA 1
ATOM 3031 C C . GLN B 1 62 ? 8.258 31.906 3.326 1 94.06 62 GLN B C 1
ATOM 3033 O O . GLN B 1 62 ? 7.445 31 3.48 1 94.06 62 GLN B O 1
ATOM 3038 N N . GLU B 1 63 ? 8.25 32.969 3.986 1 96.5 63 GLU B N 1
ATOM 3039 C CA . GLU B 1 63 ? 7.371 33.156 5.133 1 96.5 63 GLU B CA 1
ATOM 3040 C C . GLU B 1 63 ? 5.906 33.031 4.734 1 96.5 63 GLU B C 1
ATOM 3042 O O . GLU B 1 63 ? 5.152 32.281 5.371 1 96.5 63 GLU B O 1
ATOM 3047 N N . GLU B 1 64 ? 5.516 33.594 3.697 1 96.75 64 GLU B N 1
ATOM 3048 C CA . GLU B 1 64 ? 4.105 33.688 3.336 1 96.75 64 GLU B CA 1
ATOM 3049 C C . GLU B 1 64 ? 3.57 32.312 2.885 1 96.75 64 GLU B C 1
ATOM 3051 O O . GLU B 1 64 ? 2.404 32 3.119 1 96.75 64 GLU B O 1
ATOM 3056 N N . GLU B 1 65 ? 4.387 31.531 2.223 1 96.94 65 GLU B N 1
ATOM 3057 C CA . GLU B 1 65 ? 3.963 30.188 1.817 1 96.94 65 GLU B CA 1
ATOM 3058 C C . GLU B 1 65 ? 3.693 29.312 3.031 1 96.94 65 GLU B C 1
ATOM 3060 O O . GLU B 1 65 ? 2.684 28.609 3.082 1 96.94 65 GLU B O 1
ATOM 3065 N N . TRP B 1 66 ? 4.555 29.406 3.998 1 98.12 66 TRP B N 1
ATOM 3066 C CA . TRP B 1 66 ? 4.395 28.578 5.188 1 98.12 66 TRP B CA 1
ATOM 3067 C C . TRP B 1 66 ? 3.207 29.047 6.023 1 98.12 66 TRP B C 1
ATOM 3069 O O . TRP B 1 66 ? 2.49 28.219 6.602 1 98.12 66 TRP B O 1
ATOM 3079 N N . ARG B 1 67 ? 3.033 30.359 6.066 1 98.19 67 ARG B N 1
ATOM 3080 C CA . ARG B 1 67 ? 1.846 30.875 6.738 1 98.19 67 ARG B CA 1
ATOM 3081 C C . ARG B 1 67 ? 0.574 30.391 6.047 1 98.19 67 ARG B C 1
ATOM 3083 O O . ARG B 1 67 ? -0.409 30.062 6.707 1 98.19 67 ARG B O 1
ATOM 3090 N N . ALA B 1 68 ? 0.628 30.375 4.742 1 97.62 68 ALA B N 1
ATOM 3091 C CA . ALA B 1 68 ? -0.509 29.859 3.975 1 97.62 68 ALA B CA 1
ATOM 3092 C C . ALA B 1 68 ? -0.797 28.406 4.312 1 97.62 68 ALA B C 1
ATOM 3094 O O . ALA B 1 68 ? -1.957 28.016 4.469 1 97.62 68 ALA B O 1
ATOM 3095 N N . VAL B 1 69 ? 0.233 27.609 4.449 1 98 69 VAL B N 1
ATOM 3096 C CA . VAL B 1 69 ? 0.075 26.203 4.809 1 98 69 VAL B CA 1
ATOM 3097 C C . VAL B 1 69 ? -0.564 26.078 6.191 1 98 69 VAL B C 1
ATOM 3099 O O . VAL B 1 69 ? -1.434 25.234 6.41 1 98 69 VAL B O 1
ATOM 3102 N N . GLY B 1 70 ? -0.097 26.984 7.07 1 98.5 70 GLY B N 1
ATOM 3103 C CA . GLY B 1 70 ? -0.717 27.031 8.383 1 98.5 70 GLY B CA 1
ATOM 3104 C C . GLY B 1 70 ? -2.199 27.344 8.336 1 98.5 70 GLY B C 1
ATOM 3105 O O . GLY B 1 70 ? -2.998 26.719 9.031 1 98.5 70 GLY B O 1
ATOM 3106 N N . ARG B 1 71 ? -2.564 28.281 7.512 1 97.81 71 ARG B N 1
ATOM 3107 C CA . ARG B 1 71 ? -3.969 28.656 7.379 1 97.81 71 ARG B CA 1
ATOM 3108 C C . ARG B 1 71 ? -4.781 27.516 6.762 1 97.81 71 ARG B C 1
ATOM 3110 O O . ARG B 1 71 ? -5.941 27.312 7.125 1 97.81 71 ARG B O 1
ATOM 3117 N N . ILE B 1 72 ? -4.215 26.734 5.848 1 96.94 72 ILE B N 1
ATOM 3118 C CA . ILE B 1 72 ? -4.883 25.594 5.227 1 96.94 72 ILE B CA 1
ATOM 3119 C C . ILE B 1 72 ? -5.168 24.531 6.285 1 96.94 72 ILE B C 1
ATOM 3121 O O . ILE B 1 72 ? -6.25 23.938 6.301 1 96.94 72 ILE B O 1
ATOM 3125 N N . LEU B 1 73 ? -4.172 24.359 7.164 1 98.12 73 LEU B N 1
ATOM 3126 C CA . LEU B 1 73 ? -4.344 23.406 8.258 1 98.12 73 LEU B CA 1
ATOM 3127 C C . LEU B 1 73 ? -5.508 23.812 9.156 1 98.12 73 LEU B C 1
ATOM 3129 O O . LEU B 1 73 ? -6.391 23 9.438 1 98.12 73 LEU B O 1
ATOM 3133 N N . ALA B 1 74 ? -5.488 25.047 9.547 1 97.44 74 ALA B N 1
ATOM 3134 C CA . ALA B 1 74 ? -6.504 25.562 10.469 1 97.44 74 ALA B CA 1
ATOM 3135 C C . ALA B 1 74 ? -7.891 25.531 9.828 1 97.44 74 ALA B C 1
ATOM 3137 O O . ALA B 1 74 ? -8.844 25.016 10.414 1 97.44 74 ALA B O 1
ATOM 3138 N N . LYS B 1 75 ? -7.969 26.031 8.656 1 95.44 75 LYS B N 1
ATOM 3139 C CA . LYS B 1 75 ? -9.258 26.125 7.98 1 95.44 75 LYS B CA 1
ATOM 3140 C C . LYS B 1 75 ? -9.828 24.75 7.668 1 95.44 75 LYS B C 1
ATOM 3142 O O . LYS B 1 75 ? -11.031 24.516 7.816 1 95.44 75 LYS B O 1
ATOM 3147 N N . GLY B 1 76 ? -8.977 23.844 7.188 1 94.94 76 GLY B N 1
ATOM 3148 C CA . GLY B 1 76 ? -9.414 22.484 6.902 1 94.94 76 GLY B CA 1
ATOM 3149 C C . GLY B 1 76 ? -10.008 21.781 8.109 1 94.94 76 GLY B C 1
ATOM 3150 O O . GLY B 1 76 ? -11.023 21.109 8 1 94.94 76 GLY B O 1
ATOM 3151 N N . PHE B 1 77 ? -9.352 22 9.211 1 96.19 77 PHE B N 1
ATOM 3152 C CA . PHE B 1 77 ? -9.82 21.359 10.422 1 96.19 77 PHE B CA 1
ATOM 3153 C C . PHE B 1 77 ? -11.102 22.016 10.93 1 96.19 77 PHE B C 1
ATOM 3155 O O . PHE B 1 77 ? -12.07 21.328 11.25 1 96.19 77 PHE B O 1
ATOM 3162 N N . LEU B 1 78 ? -11.117 23.266 10.984 1 93.69 78 LEU B N 1
ATOM 3163 C CA . LEU B 1 78 ? -12.227 24 11.594 1 93.69 78 LEU B CA 1
ATOM 3164 C C . LEU B 1 78 ? -13.484 23.891 10.742 1 93.69 78 LEU B C 1
ATOM 3166 O O . LEU B 1 78 ? -14.594 23.75 11.273 1 93.69 78 LEU B O 1
ATOM 3170 N N . ASP B 1 79 ? -13.328 23.938 9.43 1 90.88 79 ASP B N 1
ATOM 3171 C CA . ASP B 1 79 ? -14.484 23.953 8.547 1 90.88 79 ASP B CA 1
ATOM 3172 C C . ASP B 1 79 ? -14.945 22.531 8.211 1 90.88 79 ASP B C 1
ATOM 3174 O O . ASP B 1 79 ? -16.141 22.281 8.078 1 90.88 79 ASP B O 1
ATOM 3178 N N . GLN B 1 80 ? -13.992 21.578 8.039 1 90.75 80 GLN B N 1
ATOM 3179 C CA . GLN B 1 80 ? -14.344 20.297 7.449 1 90.75 80 GLN B CA 1
ATOM 3180 C C . GLN B 1 80 ? -13.969 19.141 8.375 1 90.75 80 GLN B C 1
ATOM 3182 O O . GLN B 1 80 ? -14.266 17.984 8.086 1 90.75 80 GLN B O 1
ATOM 3187 N N . GLY B 1 81 ? -13.297 19.469 9.453 1 92.81 81 GLY B N 1
ATOM 3188 C CA . GLY B 1 81 ? -12.844 18.422 10.352 1 92.81 81 GLY B CA 1
ATOM 3189 C C . GLY B 1 81 ? -11.688 17.609 9.789 1 92.81 81 GLY B C 1
ATOM 3190 O O . GLY B 1 81 ? -11.375 16.531 10.297 1 92.81 81 GLY B O 1
ATOM 3191 N N . TYR B 1 82 ? -11.047 18.125 8.758 1 95.69 82 TYR B N 1
ATOM 3192 C CA . TYR B 1 82 ? -9.938 17.406 8.141 1 95.69 82 TYR B CA 1
ATOM 3193 C C . TYR B 1 82 ? -8.625 17.719 8.852 1 95.69 82 TYR B C 1
ATOM 3195 O O . TYR B 1 82 ? -8.344 18.875 9.164 1 95.69 82 TYR B O 1
ATOM 3203 N N . PHE B 1 83 ? -7.879 16.719 9.109 1 97.69 83 PHE B N 1
ATOM 3204 C CA . PHE B 1 83 ? -6.57 16.844 9.742 1 97.69 83 PHE B CA 1
ATOM 3205 C C . PHE B 1 83 ? -5.559 15.922 9.07 1 97.69 83 PHE B C 1
ATOM 3207 O O . PHE B 1 83 ? -5.816 14.734 8.891 1 97.69 83 PHE B O 1
ATOM 3214 N N . PRO B 1 84 ? -4.449 16.406 8.617 1 98 84 PRO B N 1
ATOM 3215 C CA . PRO B 1 84 ? -3.445 15.555 7.977 1 98 84 PRO B CA 1
ATOM 3216 C C . PRO B 1 84 ? -2.73 14.641 8.969 1 98 84 PRO B C 1
ATOM 3218 O O . PRO B 1 84 ? -1.73 15.039 9.57 1 98 84 PRO B O 1
ATOM 3221 N N . LEU B 1 85 ? -3.107 13.438 9 1 97.94 85 LEU B N 1
ATOM 3222 C CA . LEU B 1 85 ? -2.643 12.508 10.031 1 97.94 85 LEU B CA 1
ATOM 3223 C C . LEU B 1 85 ? -1.221 12.039 9.734 1 97.94 85 LEU B C 1
ATOM 3225 O O . LEU B 1 85 ? -0.576 11.422 10.586 1 97.94 85 LEU B O 1
ATOM 3229 N N . ARG B 1 86 ? -0.712 12.367 8.562 1 97.31 86 ARG B N 1
ATOM 3230 C CA . ARG B 1 86 ? 0.658 11.984 8.242 1 97.31 86 ARG B CA 1
ATOM 3231 C C . ARG B 1 86 ? 1.652 13.016 8.766 1 97.31 86 ARG B C 1
ATOM 3233 O O . ARG B 1 86 ? 2.865 12.789 8.727 1 97.31 86 ARG B O 1
ATOM 3240 N N . LEU B 1 87 ? 1.141 14.211 9.195 1 98.38 87 LEU B N 1
ATOM 3241 C CA . LEU B 1 87 ? 1.999 15.117 9.938 1 98.38 87 LEU B CA 1
ATOM 3242 C C . LEU B 1 87 ? 2.365 14.531 11.297 1 98.38 87 LEU B C 1
ATOM 3244 O O . LEU B 1 87 ? 1.488 14.086 12.047 1 98.38 87 LEU B O 1
ATOM 3248 N N . ALA B 1 88 ? 3.604 14.508 11.578 1 98.62 88 ALA B N 1
ATOM 3249 C CA . ALA B 1 88 ? 4.051 13.875 12.812 1 98.62 88 ALA B CA 1
ATOM 3250 C C . ALA B 1 88 ? 3.408 14.539 14.031 1 98.62 88 ALA B C 1
ATOM 3252 O O . ALA B 1 88 ? 3.445 15.758 14.172 1 98.62 88 ALA B O 1
ATOM 3253 N N . PRO B 1 89 ? 2.891 13.75 14.93 1 98.56 89 PRO B N 1
ATOM 3254 C CA . PRO B 1 89 ? 2.248 14.312 16.125 1 98.56 89 PRO B CA 1
ATOM 3255 C C . PRO B 1 89 ? 3.176 15.227 16.922 1 98.56 89 PRO B C 1
ATOM 3257 O O . PRO B 1 89 ? 2.738 16.266 17.422 1 98.56 89 PRO B O 1
ATOM 3260 N N . ALA B 1 90 ? 4.418 14.859 17.016 1 98.75 90 ALA B N 1
ATOM 3261 C CA . ALA B 1 90 ? 5.371 15.703 17.734 1 98.75 90 ALA B CA 1
ATOM 3262 C C . ALA B 1 90 ? 5.488 17.078 17.078 1 98.75 90 ALA B C 1
ATOM 3264 O O . ALA B 1 90 ? 5.555 18.094 17.766 1 98.75 90 ALA B O 1
ATOM 3265 N N . TYR B 1 91 ? 5.516 17.109 15.766 1 98.75 91 TYR B N 1
ATOM 3266 C CA . TYR B 1 91 ? 5.598 18.359 15.016 1 98.75 91 TYR B CA 1
ATOM 3267 C C . TYR B 1 91 ? 4.355 19.219 15.25 1 98.75 91 TYR B C 1
ATOM 3269 O O . TYR B 1 91 ? 4.461 20.422 15.516 1 98.75 91 TYR B O 1
ATOM 3277 N N . THR B 1 92 ? 3.176 18.562 15.172 1 98.69 92 THR B N 1
ATOM 3278 C CA . THR B 1 92 ? 1.922 19.297 15.32 1 98.69 92 THR B CA 1
ATOM 3279 C C . THR B 1 92 ? 1.757 19.797 16.75 1 98.69 92 THR B C 1
ATOM 3281 O O . THR B 1 92 ? 1.21 20.875 16.984 1 98.69 92 THR B O 1
ATOM 3284 N N . THR B 1 93 ? 2.221 19.016 17.703 1 98.75 93 THR B N 1
ATOM 3285 C CA . THR B 1 93 ? 2.199 19.453 19.094 1 98.75 93 THR B CA 1
ATOM 3286 C C . THR B 1 93 ? 3.066 20.688 19.281 1 98.75 93 THR B C 1
ATOM 3288 O O . THR B 1 93 ? 2.65 21.656 19.922 1 98.75 93 THR B O 1
ATOM 3291 N N . ALA B 1 94 ? 4.242 20.625 18.719 1 98.75 94 ALA B N 1
ATOM 3292 C CA . ALA B 1 94 ? 5.133 21.781 18.781 1 98.75 94 ALA B CA 1
ATOM 3293 C C . ALA B 1 94 ? 4.516 23 18.094 1 98.75 94 ALA B C 1
ATOM 3295 O O . ALA B 1 94 ? 4.68 24.125 18.547 1 98.75 94 ALA B O 1
ATOM 3296 N N . LEU B 1 95 ? 3.836 22.734 17.016 1 98.69 95 LEU B N 1
ATOM 3297 C CA . LEU B 1 95 ? 3.195 23.781 16.234 1 98.69 95 LEU B CA 1
ATOM 3298 C C . LEU B 1 95 ? 2.109 24.484 17.047 1 98.69 95 LEU B C 1
ATOM 3300 O O . LEU B 1 95 ? 2.004 25.703 17.031 1 98.69 95 LEU B O 1
ATOM 3304 N N . LEU B 1 96 ? 1.368 23.734 17.797 1 98.56 96 LEU B N 1
ATOM 3305 C CA . LEU B 1 96 ? 0.203 24.281 18.5 1 98.56 96 LEU B CA 1
ATOM 3306 C C . LEU B 1 96 ? 0.594 24.828 19.875 1 98.56 96 LEU B C 1
ATOM 3308 O O . LEU B 1 96 ? 0.076 25.859 20.297 1 98.56 96 LEU B O 1
ATOM 3312 N N . PHE B 1 97 ? 1.541 24.141 20.578 1 98.38 97 PHE B N 1
ATOM 3313 C CA . PHE B 1 97 ? 1.722 24.422 21.984 1 98.38 97 PHE B CA 1
ATOM 3314 C C . PHE B 1 97 ? 3.164 24.797 22.281 1 98.38 97 PHE B C 1
ATOM 3316 O O . PHE B 1 97 ? 3.498 25.156 23.422 1 98.38 97 PHE B O 1
ATOM 3323 N N . GLY B 1 98 ? 3.988 24.75 21.281 1 97.62 98 GLY B N 1
ATOM 3324 C CA . GLY B 1 98 ? 5.395 25.047 21.5 1 97.62 98 GLY B CA 1
ATOM 3325 C C . GLY B 1 98 ? 6.242 23.812 21.719 1 97.62 98 GLY B C 1
ATOM 3326 O O . GLY B 1 98 ? 5.723 22.75 22.094 1 97.62 98 GLY B O 1
ATOM 3327 N N . GLU B 1 99 ? 7.496 23.969 21.438 1 97.06 99 GLU B N 1
ATOM 3328 C CA . GLU B 1 99 ? 8.461 22.875 21.516 1 97.06 99 GLU B CA 1
ATOM 3329 C C . GLU B 1 99 ? 8.484 22.25 22.906 1 97.06 99 GLU B C 1
ATOM 3331 O O . GLU B 1 99 ? 8.648 21.031 23.047 1 97.06 99 GLU B O 1
ATOM 3336 N N . HIS B 1 100 ? 8.312 23.031 23.891 1 96.25 100 HIS B N 1
ATOM 3337 C CA . HIS B 1 100 ? 8.406 22.578 25.281 1 96.25 100 HIS B CA 1
ATOM 3338 C C . HIS B 1 100 ? 7.273 21.625 25.625 1 96.25 100 HIS B C 1
ATOM 3340 O O . HIS B 1 100 ? 7.379 20.859 26.594 1 96.25 100 HIS B O 1
ATOM 3346 N N . ALA B 1 101 ? 6.25 21.625 24.875 1 97.31 101 ALA B N 1
ATOM 3347 C CA . ALA B 1 101 ? 5.059 20.828 25.188 1 97.31 101 ALA B CA 1
ATOM 3348 C C . ALA B 1 101 ? 5.16 19.438 24.594 1 97.31 101 ALA B C 1
ATOM 3350 O O . ALA B 1 101 ? 4.301 18.578 24.844 1 97.31 101 ALA B O 1
ATOM 3351 N N . VAL B 1 102 ? 6.199 19.094 23.844 1 97.94 102 VAL B N 1
ATOM 3352 C CA . VAL B 1 102 ? 6.344 17.797 23.188 1 97.94 102 VAL B CA 1
ATOM 3353 C C . VAL B 1 102 ? 6.945 16.781 24.156 1 97.94 102 VAL B C 1
ATOM 3355 O O . VAL B 1 102 ? 8.125 16.875 24.516 1 97.94 102 VAL B O 1
ATOM 3358 N N . PRO B 1 103 ? 6.156 15.82 24.547 1 96.75 103 PRO B N 1
ATOM 3359 C CA . PRO B 1 103 ? 6.727 14.773 25.406 1 96.75 103 PRO B CA 1
ATOM 3360 C C . PRO B 1 103 ? 7.805 13.953 24.688 1 96.75 103 PRO B C 1
ATOM 3362 O O . PRO B 1 103 ? 7.699 13.695 23.484 1 96.75 103 PRO B O 1
ATOM 3365 N N . THR B 1 104 ? 8.719 13.492 25.453 1 96.38 104 THR B N 1
ATOM 3366 C CA . THR B 1 104 ? 9.852 12.734 24.906 1 96.38 104 THR B CA 1
ATOM 3367 C C . THR B 1 104 ? 9.367 11.461 24.219 1 96.38 104 THR B C 1
ATOM 3369 O O . THR B 1 104 ? 9.898 11.086 23.172 1 96.38 104 THR B O 1
ATOM 3372 N N . ASP B 1 105 ? 8.422 10.859 24.797 1 95.88 105 ASP B N 1
ATOM 3373 C CA . ASP B 1 105 ? 7.906 9.625 24.219 1 95.88 105 ASP B CA 1
ATOM 3374 C C . ASP B 1 105 ? 7.23 9.891 22.875 1 95.88 105 ASP B C 1
ATOM 3376 O O . ASP B 1 105 ? 7.352 9.086 21.938 1 95.88 105 ASP B O 1
ATOM 3380 N N . MET B 1 106 ? 6.539 10.938 22.797 1 96.69 106 MET B N 1
ATOM 3381 C CA . MET B 1 106 ? 5.887 11.32 21.547 1 96.69 106 MET B CA 1
ATOM 3382 C C . MET B 1 106 ? 6.922 11.609 20.469 1 96.69 106 MET B C 1
ATOM 3384 O O . MET B 1 106 ? 6.734 11.242 19.312 1 96.69 106 MET B O 1
ATOM 3388 N N . LEU B 1 107 ? 7.922 12.258 20.891 1 97.69 107 LEU B N 1
ATOM 3389 C CA . LEU B 1 107 ? 9.008 12.586 19.984 1 97.69 107 LEU B CA 1
ATOM 3390 C C . LEU B 1 107 ? 9.68 11.328 19.453 1 97.69 107 LEU B C 1
ATOM 3392 O O . LEU B 1 107 ? 9.906 11.203 18.25 1 97.69 107 LEU B O 1
ATOM 3396 N N . PHE B 1 108 ? 9.93 10.445 20.297 1 97 108 PHE B N 1
ATOM 3397 C CA . PHE B 1 108 ? 10.555 9.188 19.938 1 97 108 PHE B CA 1
ATOM 3398 C C . PHE B 1 108 ? 9.656 8.383 19 1 97 108 PHE B C 1
ATOM 3400 O O . PHE B 1 108 ? 10.117 7.848 17.984 1 97 108 PHE B O 1
ATOM 3407 N N . GLU B 1 109 ? 8.438 8.297 19.312 1 96.06 109 GLU B N 1
ATOM 3408 C CA . GLU B 1 109 ? 7.488 7.555 18.484 1 96.06 109 GLU B CA 1
ATOM 3409 C C . GLU B 1 109 ? 7.348 8.195 17.094 1 96.06 109 GLU B C 1
ATOM 3411 O O . GLU B 1 109 ? 7.25 7.488 16.094 1 96.06 109 GLU B O 1
ATOM 3416 N N . SER B 1 110 ? 7.285 9.492 17.062 1 97.5 110 SER B N 1
ATOM 3417 C CA . SER B 1 110 ? 7.203 10.195 15.789 1 97.5 110 SER B CA 1
ATOM 3418 C C . SER B 1 110 ? 8.406 9.875 14.906 1 97.5 110 SER B C 1
ATOM 3420 O O . SER B 1 110 ? 8.273 9.734 13.688 1 97.5 110 SER B O 1
ATOM 3422 N N . LEU B 1 111 ? 9.578 9.75 15.531 1 97.5 111 LEU B N 1
ATOM 3423 C CA . LEU B 1 111 ? 10.773 9.406 14.766 1 97.5 111 LEU B CA 1
ATOM 3424 C C . LEU B 1 111 ? 10.664 8 14.188 1 97.5 111 LEU B C 1
ATOM 3426 O O . LEU B 1 111 ? 11.062 7.762 13.047 1 97.5 111 LEU B O 1
ATOM 3430 N N . GLN B 1 112 ? 10.164 7.145 14.992 1 95.56 112 GLN B N 1
ATOM 3431 C CA . GLN B 1 112 ? 10.039 5.762 14.539 1 95.56 112 GLN B CA 1
ATOM 3432 C C . GLN B 1 112 ? 9.211 5.676 13.258 1 95.56 112 GLN B C 1
ATOM 3434 O O . GLN B 1 112 ? 9.547 4.918 12.344 1 95.56 112 GLN B O 1
ATOM 3439 N N . TYR B 1 113 ? 8.188 6.48 13.172 1 95.5 113 TYR B N 1
ATOM 3440 C CA . TYR B 1 113 ? 7.316 6.41 12 1 95.5 113 TYR B CA 1
ATOM 3441 C C . TYR B 1 113 ? 7.773 7.383 10.922 1 95.5 113 TYR B C 1
ATOM 3443 O O . TYR B 1 113 ? 7.273 7.352 9.797 1 95.5 113 TYR B O 1
ATOM 3451 N N . TYR B 1 114 ? 8.68 8.227 11.344 1 96.25 114 TYR B N 1
ATOM 3452 C CA . TYR B 1 114 ? 9.391 9.07 10.391 1 96.25 114 TYR B CA 1
ATOM 3453 C C . TYR B 1 114 ? 10.375 8.25 9.562 1 96.25 114 TYR B C 1
ATOM 3455 O O . TYR B 1 114 ? 10.625 8.555 8.398 1 96.25 114 TYR B O 1
ATOM 3463 N N . LEU B 1 115 ? 10.828 7.238 10.133 1 94.31 115 LEU B N 1
ATOM 3464 C CA . LEU B 1 115 ? 11.758 6.328 9.484 1 94.31 115 LEU B CA 1
ATOM 3465 C C . LEU B 1 115 ? 11.016 5.211 8.758 1 94.31 115 LEU B C 1
ATOM 3467 O O . LEU B 1 115 ? 9.828 4.988 9.016 1 94.31 115 LEU B O 1
ATOM 3471 N N . SER B 1 116 ? 11.711 4.59 7.844 1 90.25 116 SER B N 1
ATOM 3472 C CA . SER B 1 116 ? 11.117 3.461 7.137 1 90.25 116 SER B CA 1
ATOM 3473 C C . SER B 1 116 ? 10.891 2.277 8.07 1 90.25 116 SER B C 1
ATOM 3475 O O . SER B 1 116 ? 11.484 2.209 9.148 1 90.25 116 SER B O 1
ATOM 3477 N N . GLN B 1 117 ? 10.023 1.38 7.637 1 88.44 117 GLN B N 1
ATOM 3478 C CA . GLN B 1 117 ? 9.766 0.186 8.438 1 88.44 117 GLN B CA 1
ATOM 3479 C C . GLN B 1 117 ? 11.047 -0.605 8.672 1 88.44 117 GLN B C 1
ATOM 3481 O O . GLN B 1 117 ? 11.266 -1.123 9.773 1 88.44 117 GLN B O 1
ATOM 3486 N N . SER B 1 118 ? 11.836 -0.71 7.711 1 87.06 118 SER B N 1
ATOM 3487 C CA . SER B 1 118 ? 13.094 -1.438 7.828 1 87.06 118 SER B CA 1
ATOM 3488 C C . SER B 1 118 ? 14.008 -0.801 8.875 1 87.06 118 SER B C 1
ATOM 3490 O O . SER B 1 118 ? 14.672 -1.505 9.641 1 87.06 118 SER B O 1
ATOM 3492 N N . GLU B 1 119 ? 14.023 0.44 8.852 1 90.62 119 GLU B N 1
ATOM 3493 C CA . GLU B 1 119 ? 14.852 1.16 9.82 1 90.62 119 GLU B CA 1
ATOM 3494 C C . GLU B 1 119 ? 14.281 1.045 11.227 1 90.62 119 GLU B C 1
ATOM 3496 O O . GLU B 1 119 ? 15.039 0.931 12.203 1 90.62 119 GLU B O 1
ATOM 3501 N N . ARG B 1 120 ? 13.016 1.076 11.297 1 92.44 120 ARG B N 1
ATOM 3502 C CA . ARG B 1 120 ? 12.359 0.881 12.594 1 92.44 120 ARG B CA 1
ATOM 3503 C C . ARG B 1 120 ? 12.695 -0.489 13.172 1 92.44 120 ARG B C 1
ATOM 3505 O O . ARG B 1 120 ? 12.961 -0.614 14.367 1 92.44 120 ARG B O 1
ATOM 3512 N N . ASP B 1 121 ? 12.641 -1.481 12.328 1 90.19 121 ASP B N 1
ATOM 3513 C CA . ASP B 1 121 ? 12.977 -2.838 12.75 1 90.19 121 ASP B CA 1
ATOM 3514 C C . ASP B 1 121 ? 14.43 -2.928 13.211 1 90.19 121 ASP B C 1
ATOM 3516 O O . ASP B 1 121 ? 14.742 -3.635 14.172 1 90.19 121 ASP B O 1
ATOM 3520 N N . LEU B 1 122 ? 15.25 -2.264 12.477 1 90.19 122 LEU B N 1
ATOM 3521 C CA . LEU B 1 122 ? 16.656 -2.227 12.836 1 90.19 122 LEU B CA 1
ATOM 3522 C C . LEU B 1 122 ? 16.859 -1.621 14.219 1 90.19 122 LEU B C 1
ATOM 3524 O O . LEU B 1 122 ? 17.641 -2.139 15.023 1 90.19 122 LEU B O 1
ATOM 3528 N N . ILE B 1 123 ? 16.188 -0.575 14.461 1 92.44 123 ILE B N 1
ATOM 3529 C CA . ILE B 1 123 ? 16.266 0.1 15.75 1 92.44 123 ILE B CA 1
ATOM 3530 C C . ILE B 1 123 ? 15.742 -0.822 16.844 1 92.44 123 ILE B C 1
ATOM 3532 O O . ILE B 1 123 ? 16.375 -0.957 17.906 1 92.44 123 ILE B O 1
ATOM 3536 N N . ALA B 1 124 ? 14.594 -1.412 16.609 1 92.25 124 ALA B N 1
ATOM 3537 C CA . ALA B 1 124 ? 13.992 -2.312 17.578 1 92.25 124 ALA B CA 1
ATOM 3538 C C . ALA B 1 124 ? 14.953 -3.447 17.938 1 92.25 124 ALA B C 1
ATOM 3540 O O . ALA B 1 124 ? 15.078 -3.814 19.109 1 92.25 124 ALA B O 1
ATOM 3541 N N . THR B 1 125 ? 15.578 -3.967 16.922 1 92.25 125 THR B N 1
ATOM 3542 C CA . THR B 1 125 ? 16.531 -5.047 17.141 1 92.25 125 THR B CA 1
ATOM 3543 C C . THR B 1 125 ? 17.766 -4.539 17.891 1 92.25 125 THR B C 1
ATOM 3545 O O . THR B 1 125 ? 18.234 -5.188 18.828 1 92.25 125 THR B O 1
ATOM 3548 N N . ALA B 1 126 ? 18.25 -3.389 17.516 1 90.75 126 ALA B N 1
ATOM 3549 C CA . ALA B 1 126 ? 19.453 -2.814 18.109 1 90.75 126 ALA B CA 1
ATOM 3550 C C . ALA B 1 126 ? 19.219 -2.498 19.594 1 90.75 126 ALA B C 1
ATOM 3552 O O . ALA B 1 126 ? 20.172 -2.52 20.375 1 90.75 126 ALA B O 1
ATOM 3553 N N . LEU B 1 127 ? 18 -2.184 19.938 1 91.31 127 LEU B N 1
ATOM 3554 C CA . LEU B 1 127 ? 17.672 -1.862 21.312 1 91.31 127 LEU B CA 1
ATOM 3555 C C . LEU B 1 127 ? 17.625 -3.123 22.172 1 91.31 127 LEU B C 1
ATOM 3557 O O . LEU B 1 127 ? 17.766 -3.055 23.391 1 91.31 127 LEU B O 1
ATOM 3561 N N . GLN B 1 128 ? 17.453 -4.293 21.531 1 90.44 128 GLN B N 1
ATOM 3562 C CA . GLN B 1 128 ? 17.234 -5.523 22.281 1 90.44 128 GLN B CA 1
ATOM 3563 C C . GLN B 1 128 ? 18.453 -6.434 22.219 1 90.44 128 GLN B C 1
ATOM 3565 O O . GLN B 1 128 ? 18.781 -7.117 23.188 1 90.44 128 GLN B O 1
ATOM 3570 N N . GLU B 1 129 ? 19.047 -6.543 21.016 1 89.81 129 GLU B N 1
ATOM 3571 C CA . GLU B 1 129 ? 20.156 -7.473 20.828 1 89.81 129 GLU B CA 1
ATOM 3572 C C . GLU B 1 129 ? 21.203 -6.914 19.844 1 89.81 129 GLU B C 1
ATOM 3574 O O . GLU B 1 129 ? 21 -5.848 19.266 1 89.81 129 GLU B O 1
ATOM 3579 N N . ASP B 1 130 ? 22.297 -7.699 19.797 1 87.75 130 ASP B N 1
ATOM 3580 C CA . ASP B 1 130 ? 23.359 -7.32 18.859 1 87.75 130 ASP B CA 1
ATOM 3581 C C . ASP B 1 130 ? 22.922 -7.574 17.422 1 87.75 130 ASP B C 1
ATOM 3583 O O . ASP B 1 130 ? 22.281 -8.586 17.125 1 87.75 130 ASP B O 1
ATOM 3587 N N . LEU B 1 131 ? 23.25 -6.582 16.641 1 88.06 131 LEU B N 1
ATOM 3588 C CA . LEU B 1 131 ? 22.938 -6.691 15.211 1 88.06 131 LEU B CA 1
ATOM 3589 C C . LEU B 1 131 ? 23.953 -7.598 14.508 1 88.06 131 LEU B C 1
ATOM 3591 O O . LEU B 1 131 ? 25.125 -7.637 14.883 1 88.06 131 LEU B O 1
ATOM 3595 N N . ASP B 1 132 ? 23.453 -8.359 13.602 1 88.31 132 ASP B N 1
ATOM 3596 C CA . ASP B 1 132 ? 24.406 -9.086 12.758 1 88.31 132 ASP B CA 1
ATOM 3597 C C . ASP B 1 132 ? 25.172 -8.133 11.859 1 88.31 132 ASP B C 1
ATOM 3599 O O . ASP B 1 132 ? 24.938 -6.918 11.883 1 88.31 132 ASP B O 1
ATOM 3603 N N . LYS B 1 133 ? 26.125 -8.688 11.156 1 86.44 133 LYS B N 1
ATOM 3604 C CA . LYS B 1 133 ? 27.047 -7.859 10.391 1 86.44 133 LYS B CA 1
ATOM 3605 C C . LYS B 1 133 ? 26.312 -7.004 9.367 1 86.44 133 LYS B C 1
ATOM 3607 O O . LYS B 1 133 ? 26.562 -5.801 9.258 1 86.44 133 LYS B O 1
ATOM 3612 N N . ASP B 1 134 ? 25.406 -7.562 8.672 1 83.69 134 ASP B N 1
ATOM 3613 C CA . ASP B 1 134 ? 24.672 -6.848 7.637 1 83.69 134 ASP B CA 1
ATOM 3614 C C . ASP B 1 134 ? 23.766 -5.777 8.25 1 83.69 134 ASP B C 1
ATOM 3616 O O . ASP B 1 134 ? 23.688 -4.656 7.742 1 83.69 134 ASP B O 1
ATOM 3620 N N . ALA B 1 135 ? 23.125 -6.156 9.312 1 86.31 135 ALA B N 1
ATOM 3621 C CA . ALA B 1 135 ? 22.234 -5.23 10 1 86.31 135 ALA B CA 1
ATOM 3622 C C . ALA B 1 135 ? 23.016 -4.07 10.609 1 86.31 135 ALA B C 1
ATOM 3624 O O . ALA B 1 135 ? 22.516 -2.941 10.672 1 86.31 135 ALA B O 1
ATOM 3625 N N . GLN B 1 136 ? 24.203 -4.395 11.055 1 87.94 136 GLN B N 1
ATOM 3626 C CA . GLN B 1 136 ? 25.031 -3.355 11.641 1 87.94 136 GLN B CA 1
ATOM 3627 C C . GLN B 1 136 ? 25.438 -2.314 10.594 1 87.94 136 GLN B C 1
ATOM 3629 O O . GLN B 1 136 ? 25.453 -1.117 10.883 1 87.94 136 GLN B O 1
ATOM 3634 N N . GLU B 1 137 ? 25.75 -2.77 9.461 1 85 137 GLU B N 1
ATOM 3635 C CA . GLU B 1 137 ? 26.094 -1.856 8.367 1 85 137 GLU B CA 1
ATOM 3636 C C . GLU B 1 137 ? 24.906 -0.955 8.016 1 85 137 GLU B C 1
ATOM 3638 O O . GLU B 1 137 ? 25.078 0.248 7.812 1 85 137 GLU B O 1
ATOM 3643 N N . ASP B 1 138 ? 23.781 -1.553 7.992 1 84.88 138 ASP B N 1
ATOM 3644 C CA . ASP B 1 138 ? 22.578 -0.797 7.695 1 84.88 138 ASP B CA 1
ATOM 3645 C C . ASP B 1 138 ? 22.297 0.236 8.781 1 84.88 138 ASP B C 1
ATOM 3647 O O . ASP B 1 138 ? 21.859 1.353 8.484 1 84.88 138 ASP B O 1
ATOM 3651 N N . PHE B 1 139 ? 22.516 -0.225 9.93 1 88.94 139 PHE B N 1
ATOM 3652 C CA . PHE B 1 139 ? 22.266 0.645 11.078 1 88.94 139 PHE B CA 1
ATOM 3653 C C . PHE B 1 139 ? 23.203 1.842 11.055 1 88.94 139 PHE B C 1
ATOM 3655 O O . PHE B 1 139 ? 22.781 2.977 11.281 1 88.94 139 PHE B O 1
ATOM 3662 N N . LEU B 1 140 ? 24.438 1.604 10.711 1 87.81 140 LEU B N 1
ATOM 3663 C CA . LEU B 1 140 ? 25.422 2.668 10.641 1 87.81 140 LEU B CA 1
ATOM 3664 C C . LEU B 1 140 ? 25.094 3.646 9.516 1 87.81 140 LEU B C 1
ATOM 3666 O O . LEU B 1 140 ? 25.25 4.859 9.68 1 87.81 140 LEU B O 1
ATOM 3670 N N . ASP B 1 141 ? 24.641 3.131 8.461 1 84.19 141 ASP B N 1
ATOM 3671 C CA . ASP B 1 141 ? 24.234 3.973 7.34 1 84.19 141 ASP B CA 1
ATOM 3672 C C . ASP B 1 141 ? 23.062 4.883 7.734 1 84.19 141 ASP B C 1
ATOM 3674 O O . ASP B 1 141 ? 23.031 6.055 7.355 1 84.19 141 ASP B O 1
ATOM 3678 N N . MET B 1 142 ? 22.156 4.305 8.398 1 88.75 142 MET B N 1
ATOM 3679 C CA . MET B 1 142 ? 21 5.066 8.859 1 88.75 142 MET B CA 1
ATOM 3680 C C . MET B 1 142 ? 21.422 6.191 9.797 1 88.75 142 MET B C 1
ATOM 3682 O O . MET B 1 142 ? 20.984 7.332 9.641 1 88.75 142 MET B O 1
ATOM 3686 N N . LEU B 1 143 ? 22.312 5.863 10.742 1 90.5 143 LEU B N 1
ATOM 3687 C CA . LEU B 1 143 ? 22.781 6.855 11.695 1 90.5 143 LEU B CA 1
ATOM 3688 C C . LEU B 1 143 ? 23.547 7.973 10.992 1 90.5 143 LEU B C 1
ATOM 3690 O O . LEU B 1 143 ? 23.375 9.148 11.328 1 90.5 143 LEU B O 1
ATOM 3694 N N . ASP B 1 144 ? 24.281 7.57 10.07 1 87.56 144 ASP B N 1
ATOM 3695 C CA . ASP B 1 144 ? 25.047 8.555 9.312 1 87.56 144 ASP B CA 1
ATOM 3696 C C . ASP B 1 144 ? 24.125 9.508 8.562 1 87.56 144 ASP B C 1
ATOM 3698 O O . ASP B 1 144 ? 24.328 10.719 8.57 1 87.56 144 ASP B O 1
ATOM 3702 N N . ARG B 1 145 ? 23.141 8.992 7.969 1 85.31 145 ARG B N 1
ATOM 3703 C CA . ARG B 1 145 ? 22.172 9.805 7.234 1 85.31 145 ARG B CA 1
ATOM 3704 C C . ARG B 1 145 ? 21.438 10.75 8.172 1 85.31 145 ARG B C 1
ATOM 3706 O O . ARG B 1 145 ? 21.094 11.867 7.785 1 85.31 145 ARG B O 1
ATOM 3713 N N . LEU B 1 146 ? 21.297 10.305 9.391 1 89.44 146 LEU B N 1
ATOM 3714 C CA . LEU B 1 146 ? 20.562 11.086 10.375 1 89.44 146 LEU B CA 1
ATOM 3715 C C . LEU B 1 146 ? 21.484 12.078 11.078 1 89.44 146 LEU B C 1
ATOM 3717 O O . LEU B 1 146 ? 21.047 12.797 11.984 1 89.44 146 LEU B O 1
ATOM 3721 N N . GLY B 1 147 ? 22.781 12.039 10.719 1 87.44 147 GLY B N 1
ATOM 3722 C CA . GLY B 1 147 ? 23.719 13.008 11.242 1 87.44 147 GLY B CA 1
ATOM 3723 C C . GLY B 1 147 ? 24.391 12.555 12.539 1 87.44 147 GLY B C 1
ATOM 3724 O O . GLY B 1 147 ? 24.922 13.375 13.281 1 87.44 147 GLY B O 1
ATOM 3725 N N . VAL B 1 148 ? 24.203 11.25 12.773 1 90.12 148 VAL B N 1
ATOM 3726 C CA . VAL B 1 148 ? 24.844 10.727 13.977 1 90.12 148 VAL B CA 1
ATOM 3727 C C . VAL B 1 148 ? 26.266 10.266 13.656 1 90.12 148 VAL B C 1
ATOM 3729 O O . VAL B 1 148 ? 26.453 9.383 12.812 1 90.12 148 VAL B O 1
ATOM 3732 N N . LYS B 1 149 ? 27.219 10.781 14.219 1 81 149 LYS B N 1
ATOM 3733 C CA . LYS B 1 149 ? 28.609 10.602 13.852 1 81 149 LYS B CA 1
ATOM 3734 C C . LYS B 1 149 ? 29.219 9.406 14.578 1 81 149 LYS B C 1
ATOM 3736 O O . LYS B 1 149 ? 30.219 8.844 14.133 1 81 149 LYS B O 1
ATOM 3741 N N . ALA B 1 150 ? 28.688 9.062 15.789 1 79.5 150 ALA B N 1
ATOM 3742 C CA . ALA B 1 150 ? 29.266 7.945 16.531 1 79.5 150 ALA B CA 1
ATOM 3743 C C . ALA B 1 150 ? 28.219 6.875 16.828 1 79.5 150 ALA B C 1
ATOM 3745 O O . ALA B 1 150 ? 27.047 7.195 17.078 1 79.5 150 ALA B O 1
ATOM 3746 N N . ILE B 1 151 ? 28.734 5.676 16.672 1 78.06 151 ILE B N 1
ATOM 3747 C CA . ILE B 1 151 ? 27.844 4.57 17 1 78.06 151 ILE B CA 1
ATOM 3748 C C . ILE B 1 151 ? 27.609 4.516 18.5 1 78.06 151 ILE B C 1
ATOM 3750 O O . ILE B 1 151 ? 28.547 4.285 19.281 1 78.06 151 ILE B O 1
ATOM 3754 N N . PRO B 1 152 ? 26.406 4.734 18.828 1 84.69 152 PRO B N 1
ATOM 3755 C CA . PRO B 1 152 ? 26.141 4.684 20.266 1 84.69 152 PRO B CA 1
ATOM 3756 C C . PRO B 1 152 ? 26.172 3.264 20.828 1 84.69 152 PRO B C 1
ATOM 3758 O O . PRO B 1 152 ? 25.984 2.299 20.078 1 84.69 152 PRO B O 1
ATOM 3761 N N . LYS B 1 153 ? 26.547 3.152 22.203 1 84.94 153 LYS B N 1
ATOM 3762 C CA . LYS B 1 153 ? 26.344 1.886 22.891 1 84.94 153 LYS B CA 1
ATOM 3763 C C . LYS B 1 153 ? 24.859 1.55 23 1 84.94 153 LYS B C 1
ATOM 3765 O O . LYS B 1 153 ? 24.016 2.434 22.891 1 84.94 153 LYS B O 1
ATOM 3770 N N . ARG B 1 154 ? 24.516 0.41 23.172 1 85.81 154 ARG B N 1
ATOM 3771 C CA . ARG B 1 154 ? 23.141 -0.056 23.219 1 85.81 154 ARG B CA 1
ATOM 3772 C C . ARG B 1 154 ? 22.328 0.745 24.219 1 85.81 154 ARG B C 1
ATOM 3774 O O . ARG B 1 154 ? 21.172 1.101 23.953 1 85.81 154 ARG B O 1
ATOM 3781 N N . GLU B 1 155 ? 22.984 1.032 25.359 1 88 155 GLU B N 1
ATOM 3782 C CA . GLU B 1 155 ? 22.266 1.722 26.438 1 88 155 GLU B CA 1
ATOM 3783 C C . GLU B 1 155 ? 21.969 3.168 26.062 1 88 155 GLU B C 1
ATOM 3785 O O . GLU B 1 155 ? 21.062 3.791 26.641 1 88 155 GLU B O 1
ATOM 3790 N N . ASN B 1 156 ? 22.609 3.629 25.094 1 91.25 156 ASN B N 1
ATOM 3791 C CA . ASN B 1 156 ? 22.484 5.039 24.734 1 91.25 156 ASN B CA 1
ATOM 3792 C C . ASN B 1 156 ? 21.75 5.215 23.406 1 91.25 156 ASN B C 1
ATOM 3794 O O . ASN B 1 156 ? 21.594 6.34 22.922 1 91.25 156 ASN B O 1
ATOM 3798 N N . ILE B 1 157 ? 21.328 4.148 22.812 1 92.38 157 ILE B N 1
ATOM 3799 C CA . ILE B 1 157 ? 20.703 4.207 21.5 1 92.38 157 ILE B CA 1
ATOM 3800 C C . ILE B 1 157 ? 19.438 5.047 21.578 1 92.38 157 ILE B C 1
ATOM 3802 O O . ILE B 1 157 ? 19.234 5.941 20.75 1 92.38 157 ILE B O 1
ATOM 3806 N N . LYS B 1 158 ? 18.656 4.828 22.562 1 93 158 LYS B N 1
ATOM 3807 C CA . LYS B 1 158 ? 17.375 5.539 22.672 1 93 158 LYS B CA 1
ATOM 3808 C C . LYS B 1 158 ? 17.594 7.035 22.875 1 93 158 LYS B C 1
ATOM 3810 O O . LYS B 1 158 ? 16.938 7.855 22.234 1 93 158 LYS B O 1
ATOM 3815 N N . ALA B 1 159 ? 18.5 7.371 23.75 1 93.88 159 ALA B N 1
ATOM 3816 C CA . ALA B 1 159 ? 18.812 8.773 24.016 1 93.88 159 ALA B CA 1
ATOM 3817 C C . ALA B 1 159 ? 19.328 9.469 22.75 1 93.88 159 ALA B C 1
ATOM 3819 O O . ALA B 1 159 ? 18.938 10.602 22.469 1 93.88 159 ALA B O 1
ATOM 3820 N N . THR B 1 160 ? 20.172 8.781 22.047 1 94.75 160 THR B N 1
ATOM 3821 C CA . THR B 1 160 ? 20.703 9.312 20.797 1 94.75 160 THR B CA 1
ATOM 3822 C C . THR B 1 160 ? 19.578 9.523 19.781 1 94.75 160 THR B C 1
ATOM 3824 O O . THR B 1 160 ? 19.547 10.555 19.109 1 94.75 160 THR B O 1
ATOM 3827 N N . LEU B 1 161 ? 18.688 8.586 19.719 1 95 161 LEU B N 1
ATOM 3828 C CA . LEU B 1 161 ? 17.594 8.664 18.75 1 95 161 LEU B CA 1
ATOM 3829 C C . LEU B 1 161 ? 16.625 9.781 19.109 1 95 161 LEU B C 1
ATOM 3831 O O . LEU B 1 161 ? 16.031 10.414 18.234 1 95 161 LEU B O 1
ATOM 3835 N N . ILE B 1 162 ? 16.484 10.047 20.391 1 96.12 162 ILE B N 1
ATOM 3836 C CA . ILE B 1 162 ? 15.641 11.156 20.828 1 96.12 162 ILE B CA 1
ATOM 3837 C C . ILE B 1 162 ? 16.25 12.484 20.375 1 96.12 162 ILE B C 1
ATOM 3839 O O . ILE B 1 162 ? 15.539 13.391 19.953 1 96.12 162 ILE B O 1
ATOM 3843 N N . GLN B 1 163 ? 17.531 12.562 20.422 1 95.44 163 GLN B N 1
ATOM 3844 C CA . GLN B 1 163 ? 18.219 13.75 19.922 1 95.44 163 GLN B CA 1
ATOM 3845 C C . GLN B 1 163 ? 18.031 13.906 18.406 1 95.44 163 GLN B C 1
ATOM 3847 O O . GLN B 1 163 ? 17.812 15.016 17.922 1 95.44 163 GLN B O 1
ATOM 3852 N N . VAL B 1 164 ? 18.125 12.797 17.781 1 95.94 164 VAL B N 1
ATOM 3853 C CA . VAL B 1 164 ? 17.891 12.789 16.344 1 95.94 164 VAL B CA 1
ATOM 3854 C C . VAL B 1 164 ? 16.469 13.227 16.047 1 95.94 164 VAL B C 1
ATOM 3856 O O . VAL B 1 164 ? 16.234 14.008 15.117 1 95.94 164 VAL B O 1
ATOM 3859 N N . ALA B 1 165 ? 15.547 12.727 16.812 1 97.5 165 ALA B N 1
ATOM 3860 C CA . ALA B 1 165 ? 14.133 13.062 16.641 1 97.5 165 ALA B CA 1
ATOM 3861 C C . ALA B 1 165 ? 13.914 14.57 16.797 1 97.5 165 ALA B C 1
ATOM 3863 O O . ALA B 1 165 ? 13.188 15.172 16 1 97.5 165 ALA B O 1
ATOM 3864 N N . HIS B 1 166 ? 14.516 15.102 17.812 1 97.88 166 HIS B N 1
ATOM 3865 C CA . HIS B 1 166 ? 14.391 16.531 18.047 1 97.88 166 HIS B CA 1
ATOM 3866 C C . HIS B 1 166 ? 14.93 17.344 16.875 1 97.88 166 HIS B C 1
ATOM 3868 O O . HIS B 1 166 ? 14.305 18.312 16.438 1 97.88 166 HIS B O 1
ATOM 3874 N N . LYS B 1 167 ? 16.016 16.938 16.391 1 96.69 167 LYS B N 1
ATOM 3875 C CA . LYS B 1 167 ? 16.641 17.625 15.266 1 96.69 167 LYS B CA 1
ATOM 3876 C C . LYS B 1 167 ? 15.789 17.516 14 1 96.69 167 LYS B C 1
ATOM 3878 O O . LYS B 1 167 ? 15.477 18.531 13.367 1 96.69 167 LYS B O 1
ATOM 3883 N N . GLN B 1 168 ? 15.375 16.281 13.633 1 96.31 168 GLN B N 1
ATOM 3884 C CA . GLN B 1 168 ? 14.711 16 12.367 1 96.31 168 GLN B CA 1
ATOM 3885 C C . GLN B 1 168 ? 13.273 16.531 12.375 1 96.31 168 GLN B C 1
ATOM 3887 O O . GLN B 1 168 ? 12.781 17 11.344 1 96.31 168 GLN B O 1
ATOM 3892 N N . ILE B 1 169 ? 12.609 16.484 13.547 1 98.19 169 ILE B N 1
ATOM 3893 C CA . ILE B 1 169 ? 11.164 16.688 13.594 1 98.19 169 ILE B CA 1
ATOM 3894 C C . ILE B 1 169 ? 10.875 18.125 14.016 1 98.19 169 ILE B C 1
ATOM 3896 O O . ILE B 1 169 ? 9.859 18.703 13.609 1 98.19 169 ILE B O 1
ATOM 3900 N N . ILE B 1 170 ? 11.805 18.719 14.773 1 97.94 170 ILE B N 1
ATOM 3901 C CA . ILE B 1 170 ? 11.5 20.016 15.359 1 97.94 170 ILE B CA 1
ATOM 3902 C C . ILE B 1 170 ? 12.469 21.062 14.805 1 97.94 170 ILE B C 1
ATOM 3904 O O . ILE B 1 170 ? 12.039 22.062 14.227 1 97.94 170 ILE B O 1
ATOM 3908 N N . GLN B 1 171 ? 13.75 20.828 14.828 1 97.12 171 GLN B N 1
ATOM 3909 C CA . GLN B 1 171 ? 14.742 21.859 14.531 1 97.12 171 GLN B CA 1
ATOM 3910 C C . GLN B 1 171 ? 14.836 22.125 13.031 1 97.12 171 GLN B C 1
ATOM 3912 O O . GLN B 1 171 ? 14.797 23.281 12.594 1 97.12 171 GLN B O 1
ATOM 3917 N N . GLU B 1 172 ? 14.945 21.125 12.305 1 95.88 172 GLU B N 1
ATOM 3918 C CA . GLU B 1 172 ? 15.133 21.281 10.867 1 95.88 172 GLU B CA 1
ATOM 3919 C C . GLU B 1 172 ? 13.93 21.953 10.219 1 95.88 172 GLU B C 1
ATOM 3921 O O . GLU B 1 172 ? 14.086 22.875 9.414 1 95.88 172 GLU B O 1
ATOM 3926 N N . PRO B 1 173 ? 12.727 21.578 10.602 1 97.62 173 PRO B N 1
ATOM 3927 C CA . PRO B 1 173 ? 11.57 22.25 9.992 1 97.62 173 PRO B CA 1
ATOM 3928 C C . PRO B 1 173 ? 11.086 23.438 10.812 1 97.62 173 PRO B C 1
ATOM 3930 O O . PRO B 1 173 ? 9.93 23.844 10.688 1 97.62 173 PRO B O 1
ATOM 3933 N N . LYS B 1 174 ? 11.93 24.031 11.625 1 97.94 174 LYS B N 1
ATOM 3934 C CA . LYS B 1 174 ? 11.539 25.031 12.609 1 97.94 174 LYS B CA 1
ATOM 3935 C C . LYS B 1 174 ? 10.969 26.281 11.938 1 97.94 174 LYS B C 1
ATOM 3937 O O . LYS B 1 174 ? 10 26.859 12.422 1 97.94 174 LYS B O 1
ATOM 3942 N N . TYR B 1 175 ? 11.594 26.672 10.828 1 97.88 175 TYR B N 1
ATOM 3943 C CA . TYR B 1 175 ? 11.125 27.875 10.141 1 97.88 175 TYR B CA 1
ATOM 3944 C C . TYR B 1 175 ? 9.688 27.703 9.664 1 97.88 175 TYR B C 1
ATOM 3946 O O . TYR B 1 175 ? 8.859 28.594 9.836 1 97.88 175 TYR B O 1
ATOM 3954 N N . ALA B 1 176 ? 9.391 26.562 9.07 1 98.25 176 ALA B N 1
ATOM 3955 C CA . ALA B 1 176 ? 8.023 26.25 8.672 1 98.25 176 ALA B CA 1
ATOM 3956 C C . ALA B 1 176 ? 7.102 26.141 9.883 1 98.25 176 ALA B C 1
ATOM 3958 O O . ALA B 1 176 ? 6 26.703 9.883 1 98.25 176 ALA B O 1
ATOM 3959 N N . LEU B 1 177 ? 7.57 25.5 10.891 1 98.62 177 LEU B N 1
ATOM 3960 C CA . LEU B 1 177 ? 6.824 25.312 12.133 1 98.62 177 LEU B CA 1
ATOM 3961 C C . LEU B 1 177 ? 6.402 26.641 12.727 1 98.62 177 LEU B C 1
ATOM 3963 O O . LEU B 1 177 ? 5.223 26.844 13.039 1 98.62 177 LEU B O 1
ATOM 3967 N N . ASP B 1 178 ? 7.309 27.562 12.852 1 98.44 178 ASP B N 1
ATOM 3968 C CA . ASP B 1 178 ? 7.055 28.859 13.477 1 98.44 178 ASP B CA 1
ATOM 3969 C C . ASP B 1 178 ? 6.062 29.672 12.664 1 98.44 178 ASP B C 1
ATOM 3971 O O . ASP B 1 178 ? 5.152 30.297 13.219 1 98.44 178 ASP B O 1
ATOM 3975 N N . ASN B 1 179 ? 6.293 29.672 11.398 1 98.38 179 ASN B N 1
ATOM 3976 C CA . ASN B 1 179 ? 5.418 30.453 10.539 1 98.38 179 ASN B CA 1
ATOM 3977 C C . ASN B 1 179 ? 4.004 29.875 10.492 1 98.38 179 ASN B C 1
ATOM 3979 O O . ASN B 1 179 ? 3.023 30.625 10.492 1 98.38 179 ASN B O 1
ATOM 3983 N N . MET B 1 180 ? 3.826 28.594 10.445 1 98.62 180 MET B N 1
ATOM 3984 C CA . MET B 1 180 ? 2.514 27.953 10.492 1 98.62 180 MET B CA 1
ATOM 3985 C C . MET B 1 180 ? 1.835 28.203 11.836 1 98.62 180 MET B C 1
ATOM 3987 O O . MET B 1 180 ? 0.638 28.5 11.883 1 98.62 180 MET B O 1
ATOM 3991 N N . SER B 1 181 ? 2.645 28.125 12.867 1 98.62 181 SER B N 1
ATOM 3992 C CA . SER B 1 181 ? 2.135 28.297 14.227 1 98.62 181 SER B CA 1
ATOM 3993 C C . SER B 1 181 ? 1.547 29.688 14.414 1 98.62 181 SER B C 1
ATOM 3995 O O . SER B 1 181 ? 0.493 29.844 15.039 1 98.62 181 SER B O 1
ATOM 3997 N N . GLU B 1 182 ? 2.176 30.641 13.953 1 98 182 GLU B N 1
ATOM 3998 C CA . GLU B 1 182 ? 1.783 32.031 14.125 1 98 182 GLU B CA 1
ATOM 3999 C C . GLU B 1 182 ? 0.35 32.281 13.656 1 98 182 GLU B C 1
ATOM 4001 O O . GLU B 1 182 ? -0.37 33.094 14.234 1 98 182 GLU B O 1
ATOM 4006 N N . VAL B 1 183 ? -0.067 31.5 12.672 1 97.62 183 VAL B N 1
ATOM 4007 C CA . VAL B 1 183 ? -1.354 31.828 12.062 1 97.62 183 VAL B CA 1
ATOM 4008 C C . VAL B 1 183 ? -2.371 30.734 12.398 1 97.62 183 VAL B C 1
ATOM 4010 O O . VAL B 1 183 ? -3.58 30.953 12.281 1 97.62 183 VAL B O 1
ATOM 4013 N N . ALA B 1 184 ? -1.961 29.562 12.805 1 97.75 184 ALA B N 1
ATOM 4014 C CA . ALA B 1 184 ? -2.875 28.422 12.914 1 97.75 184 ALA B CA 1
ATOM 4015 C C . ALA B 1 184 ? -3.119 28.062 14.383 1 97.75 184 ALA B C 1
ATOM 4017 O O . ALA B 1 184 ? -4.195 27.562 14.734 1 97.75 184 ALA B O 1
ATOM 4018 N N . ALA B 1 185 ? -2.127 28.297 15.234 1 97.75 185 ALA B N 1
ATOM 4019 C CA . ALA B 1 185 ? -2.133 27.75 16.594 1 97.75 185 ALA B CA 1
ATOM 4020 C C . ALA B 1 185 ? -3.338 28.25 17.375 1 97.75 185 ALA B C 1
ATOM 4022 O O . ALA B 1 185 ? -4.078 27.469 17.953 1 97.75 185 ALA B O 1
ATOM 4023 N N . GLU B 1 186 ? -3.521 29.516 17.391 1 95.88 186 GLU B N 1
ATOM 4024 C CA . GLU B 1 186 ? -4.598 30.109 18.188 1 95.88 186 GLU B CA 1
ATOM 4025 C C . GLU B 1 186 ? -5.961 29.578 17.734 1 95.88 186 GLU B C 1
ATOM 4027 O O . GLU B 1 186 ? -6.812 29.266 18.578 1 95.88 186 GLU B O 1
ATOM 4032 N N . CYS B 1 187 ? -6.176 29.484 16.469 1 95.12 187 CYS B N 1
ATOM 4033 C CA . CYS B 1 187 ? -7.43 28.984 15.906 1 95.12 187 CYS B CA 1
ATOM 4034 C C . CYS B 1 187 ? -7.66 27.531 16.281 1 95.12 187 CYS B C 1
ATOM 4036 O O . CYS B 1 187 ? -8.75 27.172 16.719 1 95.12 187 CYS B O 1
ATOM 4038 N N . LEU B 1 188 ? -6.648 26.75 16.172 1 97.31 188 LEU B N 1
ATOM 4039 C CA . LEU B 1 188 ? -6.77 25.312 16.391 1 97.31 188 LEU B CA 1
ATOM 4040 C C . LEU B 1 188 ? -6.922 25 17.875 1 97.31 188 LEU B C 1
ATOM 4042 O O . LEU B 1 188 ? -7.586 24.016 18.234 1 97.31 188 LEU B O 1
ATOM 4046 N N . LYS B 1 189 ? -6.367 25.844 18.719 1 96.69 189 LYS B N 1
ATOM 4047 C CA . LYS B 1 189 ? -6.422 25.641 20.156 1 96.69 189 LYS B CA 1
ATOM 4048 C C . LYS B 1 189 ? -7.836 25.859 20.688 1 96.69 189 LYS B C 1
ATOM 4050 O O . LYS B 1 189 ? -8.148 25.469 21.812 1 96.69 189 LYS B O 1
ATOM 4055 N N . THR B 1 190 ? -8.625 26.438 19.922 1 94.88 190 THR B N 1
ATOM 4056 C CA . THR B 1 190 ? -10.023 26.547 20.312 1 94.88 190 THR B CA 1
ATOM 4057 C C . THR B 1 190 ? -10.68 25.172 20.375 1 94.88 190 THR B C 1
ATOM 4059 O O . THR B 1 190 ? -11.586 24.953 21.188 1 94.88 190 THR B O 1
ATOM 4062 N N . ALA B 1 191 ? -10.211 24.234 19.609 1 94.19 191 ALA B N 1
ATOM 4063 C CA . ALA B 1 191 ? -10.781 22.891 19.562 1 94.19 191 ALA B CA 1
ATOM 4064 C C . ALA B 1 191 ? -9.828 21.859 20.172 1 94.19 191 ALA B C 1
ATOM 4066 O O . ALA B 1 191 ? -10.266 20.812 20.656 1 94.19 191 ALA B O 1
ATOM 4067 N N . ILE B 1 192 ? -8.555 22.172 20.094 1 97.38 192 ILE B N 1
ATOM 4068 C CA . ILE B 1 192 ? -7.523 21.281 20.625 1 97.38 192 ILE B CA 1
ATOM 4069 C C . ILE B 1 192 ? -6.828 21.953 21.812 1 97.38 192 ILE B C 1
ATOM 4071 O O . ILE B 1 192 ? -5.91 22.75 21.625 1 97.38 192 ILE B O 1
ATOM 4075 N N . LYS B 1 193 ? -7.094 21.594 22.938 1 97.06 193 LYS B N 1
ATOM 4076 C CA . LYS B 1 193 ? -6.699 22.359 24.109 1 97.06 193 LYS B CA 1
ATOM 4077 C C . LYS B 1 193 ? -5.398 21.828 24.703 1 97.06 193 LYS B C 1
ATOM 4079 O O . LYS B 1 193 ? -4.656 22.562 25.359 1 97.06 193 LYS B O 1
ATOM 4084 N N . THR B 1 194 ? -5.188 20.516 24.547 1 96.69 194 THR B N 1
ATOM 4085 C CA . THR B 1 194 ? -3.99 19.906 25.109 1 96.69 194 THR B CA 1
ATOM 4086 C C . THR B 1 194 ? -3.33 18.969 24.094 1 96.69 194 THR B C 1
ATOM 4088 O O . THR B 1 194 ? -3.967 18.531 23.141 1 96.69 194 THR B O 1
ATOM 4091 N N . PRO B 1 195 ? -2.064 18.672 24.281 1 96.44 195 PRO B N 1
ATOM 4092 C CA . PRO B 1 195 ? -1.416 17.656 23.438 1 96.44 195 PRO B CA 1
ATOM 4093 C C . PRO B 1 195 ? -2.162 16.328 23.438 1 96.44 195 PRO B C 1
ATOM 4095 O O . PRO B 1 195 ? -2.172 15.633 22.406 1 96.44 195 PRO B O 1
ATOM 4098 N N . GLN B 1 196 ? -2.771 16.031 24.531 1 96.31 196 GLN B N 1
ATOM 4099 C CA . GLN B 1 196 ? -3.537 14.789 24.625 1 96.31 196 GLN B CA 1
ATOM 4100 C C . GLN B 1 196 ? -4.758 14.828 23.703 1 96.31 196 GLN B C 1
ATOM 4102 O O . GLN B 1 196 ? -5.117 13.82 23.094 1 96.31 196 GLN B O 1
ATOM 4107 N N . ASP B 1 197 ? -5.41 15.992 23.625 1 97 197 ASP B N 1
ATOM 4108 C CA . ASP B 1 197 ? -6.523 16.156 22.703 1 97 197 ASP B CA 1
ATOM 4109 C C . ASP B 1 197 ? -6.09 15.891 21.266 1 97 197 ASP B C 1
ATOM 4111 O O . ASP B 1 197 ? -6.84 15.305 20.484 1 97 197 ASP B O 1
ATOM 4115 N N . LEU B 1 198 ? -4.902 16.344 20.969 1 97.25 198 LEU B N 1
ATOM 4116 C CA . LEU B 1 198 ? -4.359 16.156 19.625 1 97.25 198 LEU B CA 1
ATOM 4117 C C . LEU B 1 198 ? -4.172 14.672 19.328 1 97.25 198 LEU B C 1
ATOM 4119 O O . LEU B 1 198 ? -4.52 14.203 18.234 1 97.25 198 LEU B O 1
ATOM 4123 N N . LEU B 1 199 ? -3.631 13.938 20.266 1 97.31 199 LEU B N 1
ATOM 4124 C CA . LEU B 1 199 ? -3.416 12.508 20.078 1 97.31 199 LEU B CA 1
ATOM 4125 C C . LEU B 1 199 ? -4.742 11.781 19.891 1 97.31 199 LEU B C 1
ATOM 4127 O O . LEU B 1 199 ? -4.816 10.805 19.125 1 97.31 199 LEU B O 1
ATOM 4131 N N . VAL B 1 200 ? -5.719 12.273 20.547 1 96.94 200 VAL B N 1
ATOM 4132 C CA . VAL B 1 200 ? -7.051 11.695 20.391 1 96.94 200 VAL B CA 1
ATOM 4133 C C . VAL B 1 200 ? -7.559 11.922 18.969 1 96.94 200 VAL B C 1
ATOM 4135 O O . VAL B 1 200 ? -8.172 11.031 18.375 1 96.94 200 VAL B O 1
ATOM 4138 N N . ILE B 1 201 ? -7.293 13.062 18.453 1 96.94 201 ILE B N 1
ATOM 4139 C CA . ILE B 1 201 ? -7.688 13.367 17.078 1 96.94 201 ILE B CA 1
ATOM 4140 C C . ILE B 1 201 ? -6.984 12.414 16.109 1 96.94 201 ILE B C 1
ATOM 4142 O O . ILE B 1 201 ? -7.621 11.836 15.227 1 96.94 201 ILE B O 1
ATOM 4146 N N . TYR B 1 202 ? -5.676 12.188 16.312 1 97.69 202 TYR B N 1
ATOM 4147 C CA . TYR B 1 202 ? -4.922 11.258 15.477 1 97.69 202 TYR B CA 1
ATOM 4148 C C . TYR B 1 202 ? -5.52 9.859 15.539 1 97.69 202 TYR B C 1
ATOM 4150 O O . TYR B 1 202 ? -5.641 9.18 14.516 1 97.69 202 TYR B O 1
ATOM 4158 N N . SER B 1 203 ? -5.883 9.492 16.734 1 96.69 203 SER B N 1
ATOM 4159 C CA . SER B 1 203 ? -6.418 8.148 16.938 1 96.69 203 SER B CA 1
ATOM 4160 C C . SER B 1 203 ? -7.832 8.023 16.375 1 96.69 203 SER B C 1
ATOM 4162 O O . SER B 1 203 ? -8.148 7.07 15.664 1 96.69 203 SER B O 1
ATOM 4164 N N . ASP B 1 204 ? -8.648 8.992 16.672 1 96.12 204 ASP B N 1
ATOM 4165 C CA . ASP B 1 204 ? -10.07 8.945 16.312 1 96.12 204 ASP B CA 1
ATOM 4166 C C . ASP B 1 204 ? -10.258 9.047 14.805 1 96.12 204 ASP B C 1
ATOM 4168 O O . ASP B 1 204 ? -11.148 8.406 14.242 1 96.12 204 ASP B O 1
ATOM 4172 N N . LYS B 1 205 ? -9.453 9.789 14.172 1 97.69 205 LYS B N 1
ATOM 4173 C CA . LYS B 1 205 ? -9.68 10.086 12.758 1 97.69 205 LYS B CA 1
ATOM 4174 C C . LYS B 1 205 ? -8.945 9.086 11.867 1 97.69 205 LYS B C 1
ATOM 4176 O O . LYS B 1 205 ? -9.203 9.031 10.664 1 97.69 205 LYS B O 1
ATOM 4181 N N . LYS B 1 206 ? -8.047 8.312 12.453 1 97.25 206 LYS B N 1
ATOM 4182 C CA . LYS B 1 206 ? -7.348 7.273 11.695 1 97.25 206 LYS B CA 1
ATOM 4183 C C . LYS B 1 206 ? -8.289 6.129 11.336 1 97.25 206 LYS B C 1
ATOM 4185 O O . LYS B 1 206 ? -8.891 5.512 12.219 1 97.25 206 LYS B O 1
ATOM 4190 N N . PRO B 1 207 ? -8.422 5.84 10.078 1 96.31 207 PRO B N 1
ATOM 4191 C CA . PRO B 1 207 ? -9.312 4.738 9.703 1 96.31 207 PRO B CA 1
ATOM 4192 C C . PRO B 1 207 ? -8.734 3.367 10.055 1 96.31 207 PRO B C 1
ATOM 4194 O O . PRO B 1 207 ? -7.539 3.137 9.875 1 96.31 207 PRO B O 1
ATOM 4197 N N . THR B 1 208 ? -9.477 2.545 10.656 1 92.88 208 THR B N 1
ATOM 4198 C CA . THR B 1 208 ? -9.258 1.111 10.805 1 92.88 208 THR B CA 1
ATOM 4199 C C . THR B 1 208 ? -10.414 0.321 10.203 1 92.88 208 THR B C 1
ATOM 4201 O O . THR B 1 208 ? -11.5 0.865 9.992 1 92.88 208 THR B O 1
ATOM 4204 N N . CYS B 1 209 ? -10.18 -0.847 9.922 1 90.56 209 CYS B N 1
ATOM 4205 C CA . CYS B 1 209 ? -11.227 -1.686 9.344 1 90.56 209 CYS B CA 1
ATOM 4206 C C . CYS B 1 209 ? -12.461 -1.689 10.234 1 90.56 209 CYS B C 1
ATOM 4208 O O . CYS B 1 209 ? -13.586 -1.531 9.742 1 90.56 209 CYS B O 1
ATOM 4210 N N . ARG B 1 210 ? -12.234 -1.812 11.484 1 88.44 210 ARG B N 1
ATOM 4211 C CA . ARG B 1 210 ? -13.336 -1.882 12.445 1 88.44 210 ARG B CA 1
ATOM 4212 C C . ARG B 1 210 ? -14.141 -0.584 12.453 1 88.44 210 ARG B C 1
ATOM 4214 O O . ARG B 1 210 ? -15.367 -0.608 12.414 1 88.44 210 ARG B O 1
ATOM 4221 N N . LYS B 1 211 ? -13.492 0.542 12.531 1 93.94 211 LYS B N 1
ATOM 4222 C CA . LYS B 1 211 ? -14.172 1.833 12.555 1 93.94 211 LYS B CA 1
ATOM 4223 C C . LYS B 1 211 ? -14.984 2.051 11.281 1 93.94 211 LYS B C 1
ATOM 4225 O O . LYS B 1 211 ? -16.141 2.484 11.344 1 93.94 211 LYS B O 1
ATOM 4230 N N . VAL B 1 212 ? -14.383 1.717 10.117 1 96.19 212 VAL B N 1
ATOM 4231 C CA . VAL B 1 212 ? -15.031 1.941 8.828 1 96.19 212 VAL B CA 1
ATOM 4232 C C . VAL B 1 212 ? -16.266 1.043 8.703 1 96.19 212 VAL B C 1
ATOM 4234 O O . VAL B 1 212 ? -17.312 1.487 8.25 1 96.19 212 VAL B O 1
ATOM 4237 N N . LEU B 1 213 ? -16.156 -0.194 9.133 1 93.81 213 LEU B N 1
ATOM 4238 C CA . LEU B 1 213 ? -17.297 -1.114 9.078 1 93.81 213 LEU B CA 1
ATOM 4239 C C . LEU B 1 213 ? -18.438 -0.622 9.953 1 93.81 213 LEU B C 1
ATOM 4241 O O . LEU B 1 213 ? -19.609 -0.746 9.586 1 93.81 213 LEU B O 1
ATOM 4245 N N . LYS B 1 214 ? -18.078 -0.069 11.094 1 93.62 214 LYS B N 1
ATOM 4246 C CA . LYS B 1 214 ? -19.094 0.455 12.008 1 93.62 214 LYS B CA 1
ATOM 4247 C C . LYS B 1 214 ? -19.797 1.667 11.406 1 93.62 214 LYS B C 1
ATOM 4249 O O . LYS B 1 214 ? -20.969 1.93 11.711 1 93.62 214 LYS B O 1
ATOM 4254 N N . MET B 1 215 ? -19.094 2.395 10.602 1 96.69 215 MET B N 1
ATOM 4255 C CA . MET B 1 215 ? -19.641 3.588 9.969 1 96.69 215 MET B CA 1
ATOM 4256 C C . MET B 1 215 ? -20.656 3.213 8.883 1 96.69 215 MET B C 1
ATOM 4258 O O . MET B 1 215 ? -21.516 4.016 8.523 1 96.69 215 MET B O 1
ATOM 4262 N N . ILE B 1 216 ? -20.516 1.989 8.305 1 97 216 ILE B N 1
ATOM 4263 C CA . ILE B 1 216 ? -21.328 1.584 7.164 1 97 216 ILE B CA 1
ATOM 4264 C C . ILE B 1 216 ? -22.734 1.234 7.633 1 97 216 ILE B C 1
ATOM 4266 O O . ILE B 1 216 ? -22.922 0.358 8.484 1 97 216 ILE B O 1
ATOM 4270 N N . GLU B 1 217 ? -23.625 1.967 7.16 1 96.94 217 GLU B N 1
ATOM 4271 C CA . GLU B 1 217 ? -25.047 1.717 7.402 1 96.94 217 GLU B CA 1
ATOM 4272 C C . GLU B 1 217 ? -25.75 1.207 6.141 1 96.94 217 GLU B C 1
ATOM 4274 O O . GLU B 1 217 ? -25.812 1.913 5.133 1 96.94 217 GLU B O 1
ATOM 4279 N N . ALA B 1 218 ? -26.219 0.043 6.195 1 96.12 218 ALA B N 1
ATOM 4280 C CA . ALA B 1 218 ? -26.922 -0.589 5.086 1 96.12 218 ALA B CA 1
ATOM 4281 C C . ALA B 1 218 ? -28.172 -1.314 5.57 1 96.12 218 ALA B C 1
ATOM 4283 O O . ALA B 1 218 ? -28.219 -1.82 6.695 1 96.12 218 ALA B O 1
ATOM 4284 N N . SER B 1 219 ? -29.25 -1.28 4.797 1 95.75 219 SER B N 1
ATOM 4285 C CA . SER B 1 219 ? -30.484 -2.016 5.059 1 95.75 219 SER B CA 1
ATOM 4286 C C . SER B 1 219 ? -30.875 -2.887 3.869 1 95.75 219 SER B C 1
ATOM 4288 O O . SER B 1 219 ? -31.891 -2.637 3.217 1 95.75 219 SER B O 1
ATOM 4290 N N . PRO B 1 220 ? -30.062 -3.877 3.668 1 96.06 220 PRO B N 1
ATOM 4291 C CA . PRO B 1 220 ? -30.391 -4.758 2.545 1 96.06 220 PRO B CA 1
ATOM 4292 C C . PRO B 1 220 ? -31.703 -5.492 2.734 1 96.06 220 PRO B C 1
ATOM 4294 O O . PRO B 1 220 ? -31.984 -6 3.822 1 96.06 220 PRO B O 1
ATOM 4297 N N . VAL B 1 221 ? -32.5 -5.555 1.715 1 95.12 221 VAL B N 1
ATOM 4298 C CA . VAL B 1 221 ? -33.812 -6.156 1.8 1 95.12 221 VAL B CA 1
ATOM 4299 C C . VAL B 1 221 ? -33.844 -7.461 1.007 1 95.12 221 VAL B C 1
ATOM 4301 O O . VAL B 1 221 ? -34.5 -8.422 1.407 1 95.12 221 VAL B O 1
ATOM 4304 N N . SER B 1 222 ? -33.188 -7.566 -0.057 1 96.06 222 SER B N 1
ATOM 4305 C CA . SER B 1 222 ? -33.156 -8.758 -0.904 1 96.06 222 SER B CA 1
ATOM 4306 C C . SER B 1 222 ? -31.906 -9.586 -0.642 1 96.06 222 SER B C 1
ATOM 4308 O O . SER B 1 222 ? -30.922 -9.086 -0.083 1 96.06 222 SER B O 1
ATOM 4310 N N . PRO B 1 223 ? -31.953 -10.828 -1.032 1 95.56 223 PRO B N 1
ATOM 4311 C CA . PRO B 1 223 ? -30.766 -11.664 -0.91 1 95.56 223 PRO B CA 1
ATOM 4312 C C . PRO B 1 223 ? -29.578 -11.109 -1.689 1 95.56 223 PRO B C 1
ATOM 4314 O O . PRO B 1 223 ? -28.438 -11.195 -1.224 1 95.56 223 PRO B O 1
ATOM 4317 N N . ALA B 1 224 ? -29.844 -10.578 -2.814 1 95.5 224 ALA B N 1
ATOM 4318 C CA . ALA B 1 224 ? -28.797 -9.992 -3.637 1 95.5 224 ALA B CA 1
ATOM 4319 C C . ALA B 1 224 ? -28.141 -8.812 -2.93 1 95.5 224 ALA B C 1
ATOM 4321 O O . ALA B 1 224 ? -26.906 -8.672 -2.947 1 95.5 224 ALA B O 1
ATOM 4322 N N . GLU B 1 225 ? -28.984 -7.996 -2.299 1 96.62 225 GLU B N 1
ATOM 4323 C CA . GLU B 1 225 ? -28.453 -6.855 -1.551 1 96.62 225 GLU B CA 1
ATOM 4324 C C . GLU B 1 225 ? -27.641 -7.309 -0.347 1 96.62 225 GLU B C 1
ATOM 4326 O O . GLU B 1 225 ? -26.594 -6.734 -0.051 1 96.62 225 GLU B O 1
ATOM 4331 N N . LYS B 1 226 ? -28.141 -8.328 0.261 1 95.62 226 LYS B N 1
ATOM 4332 C CA . LYS B 1 226 ? -27.422 -8.875 1.411 1 95.62 226 LYS B CA 1
ATOM 4333 C C . LYS B 1 226 ? -26.062 -9.414 1.005 1 95.62 226 LYS B C 1
ATOM 4335 O O . LYS B 1 226 ? -25.062 -9.18 1.695 1 95.62 226 LYS B O 1
ATOM 4340 N N . GLN B 1 227 ? -26.047 -10.07 -0.117 1 94.62 227 GLN B N 1
ATOM 4341 C CA . GLN B 1 227 ? -24.781 -10.625 -0.615 1 94.62 227 GLN B CA 1
ATOM 4342 C C . GLN B 1 227 ? -23.797 -9.523 -0.986 1 94.62 227 GLN B C 1
ATOM 4344 O O . GLN B 1 227 ? -22.625 -9.594 -0.65 1 94.62 227 GLN B O 1
ATOM 4349 N N . ALA B 1 228 ? -24.25 -8.516 -1.674 1 95.88 228 ALA B N 1
ATOM 4350 C CA . ALA B 1 228 ? -23.406 -7.391 -2.053 1 95.88 228 ALA B CA 1
ATOM 4351 C C . ALA B 1 228 ? -22.844 -6.688 -0.82 1 95.88 228 ALA B C 1
ATOM 4353 O O . ALA B 1 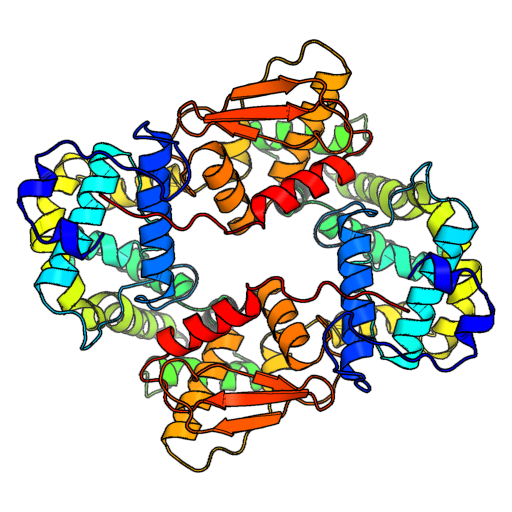228 ? -21.688 -6.281 -0.803 1 95.88 228 ALA B O 1
ATOM 4354 N N . HIS B 1 229 ? -23.688 -6.566 0.177 1 96.19 229 HIS B N 1
ATOM 4355 C CA . HIS B 1 229 ? -23.266 -5.949 1.428 1 96.19 229 HIS B CA 1
ATOM 4356 C C . HIS B 1 229 ? -22.172 -6.773 2.102 1 96.19 229 HIS B C 1
ATOM 4358 O O . HIS B 1 229 ? -21.188 -6.215 2.609 1 96.19 229 HIS B O 1
ATOM 4364 N N . GLN B 1 230 ? -22.359 -8.055 2.066 1 92.19 230 GLN B N 1
ATOM 4365 C CA . GLN B 1 230 ? -21.344 -8.945 2.635 1 92.19 230 GLN B CA 1
ATOM 4366 C C . GLN B 1 230 ? -20.031 -8.836 1.882 1 92.19 230 GLN B C 1
ATOM 4368 O O . GLN B 1 230 ? -18.953 -8.836 2.494 1 92.19 230 GLN B O 1
ATOM 4373 N N . TYR B 1 231 ? -20.109 -8.766 0.556 1 93.56 231 TYR B N 1
ATOM 4374 C CA . TYR B 1 231 ? -18.891 -8.602 -0.245 1 93.56 231 TYR B CA 1
ATOM 4375 C C . TYR B 1 231 ? -18.188 -7.289 0.099 1 93.56 231 TYR B C 1
ATOM 4377 O O . TYR B 1 231 ? -16.969 -7.242 0.185 1 93.56 231 TYR B O 1
ATOM 4385 N N . LEU B 1 232 ? -18.969 -6.262 0.304 1 96.06 232 LEU B N 1
ATOM 4386 C CA . LEU B 1 232 ? -18.391 -4.965 0.643 1 96.06 232 LEU B CA 1
ATOM 4387 C C . LEU B 1 232 ? -17.672 -5.023 1.984 1 96.06 232 LEU B C 1
ATOM 4389 O O . LEU B 1 232 ? -16.562 -4.496 2.123 1 96.06 232 LEU B O 1
ATOM 4393 N N . GLN B 1 233 ? -18.297 -5.668 2.922 1 93.12 233 GLN B N 1
ATOM 4394 C CA . GLN B 1 233 ? -17.672 -5.812 4.234 1 93.12 233 GLN B CA 1
ATOM 4395 C C . GLN B 1 233 ? -16.391 -6.617 4.141 1 93.12 233 GLN B C 1
ATOM 4397 O O . GLN B 1 233 ? -15.383 -6.262 4.766 1 93.12 233 GLN B O 1
ATOM 4402 N N . GLN B 1 234 ? -16.453 -7.645 3.355 1 90.31 234 GLN B N 1
ATOM 4403 C CA . GLN B 1 234 ? -15.258 -8.461 3.135 1 90.31 234 GLN B CA 1
ATOM 4404 C C . GLN B 1 234 ? -14.148 -7.641 2.492 1 90.31 234 GLN B C 1
ATOM 4406 O O . GLN B 1 234 ? -12.977 -7.781 2.855 1 90.31 234 GLN B O 1
ATOM 4411 N N . TYR B 1 235 ? -14.523 -6.828 1.551 1 94.12 235 TYR B N 1
ATOM 4412 C CA . TYR B 1 235 ? -13.555 -5.969 0.876 1 94.12 235 TYR B CA 1
ATOM 4413 C C . TYR B 1 235 ? -12.891 -5.02 1.862 1 94.12 235 TYR B C 1
ATOM 4415 O O . TYR B 1 235 ? -11.664 -4.891 1.877 1 94.12 235 TYR B O 1
ATOM 4423 N N . VAL B 1 236 ? -13.664 -4.418 2.699 1 94.94 236 VAL B N 1
ATOM 4424 C CA . VAL B 1 236 ? -13.156 -3.455 3.672 1 94.94 236 VAL B CA 1
ATOM 4425 C C . VAL B 1 236 ? -12.234 -4.156 4.664 1 94.94 236 VAL B C 1
ATOM 4427 O O . VAL B 1 236 ? -11.172 -3.629 5.016 1 94.94 236 VAL B O 1
ATOM 4430 N N . ARG B 1 237 ? -12.57 -5.336 5.016 1 90.06 237 ARG B N 1
ATOM 4431 C CA . ARG B 1 237 ? -11.758 -6.105 5.945 1 90.06 237 ARG B CA 1
ATOM 4432 C C . ARG B 1 237 ? -10.398 -6.434 5.34 1 90.06 237 ARG B C 1
ATOM 4434 O O . ARG B 1 237 ? -9.414 -6.605 6.062 1 90.06 237 ARG B O 1
ATOM 4441 N N . GLY B 1 238 ? -10.406 -6.484 4.074 1 88.88 238 GLY B N 1
ATOM 4442 C CA . GLY B 1 238 ? -9.18 -6.871 3.391 1 88.88 238 GLY B CA 1
ATOM 4443 C C . GLY B 1 238 ? -8.266 -5.703 3.094 1 88.88 238 GLY B C 1
ATOM 4444 O O . GLY B 1 238 ? -7.125 -5.895 2.67 1 88.88 238 GLY B O 1
ATOM 4445 N N . LEU B 1 239 ? -8.695 -4.508 3.375 1 91.25 239 LEU B N 1
ATOM 4446 C CA . LEU B 1 239 ? -7.914 -3.318 3.041 1 91.25 239 LEU B CA 1
ATOM 4447 C C . LEU B 1 239 ? -6.848 -3.053 4.098 1 91.25 239 LEU B C 1
ATOM 4449 O O . LEU B 1 239 ? -7.098 -3.219 5.293 1 91.25 239 LEU B O 1
ATOM 4453 N N . ASP B 1 240 ? -5.668 -2.691 3.619 1 87.12 240 ASP B N 1
ATOM 4454 C CA . ASP B 1 240 ? -4.66 -2.166 4.539 1 87.12 240 ASP B CA 1
ATOM 4455 C C . ASP B 1 240 ? -4.895 -0.682 4.816 1 87.12 240 ASP B C 1
ATOM 4457 O O . ASP B 1 240 ? -5.926 -0.127 4.43 1 87.12 240 ASP B O 1
ATOM 4461 N N . GLU B 1 241 ? -3.982 -0.099 5.434 1 88.38 241 GLU B N 1
ATOM 4462 C CA . GLU B 1 241 ? -4.148 1.297 5.828 1 88.38 241 GLU B CA 1
ATOM 4463 C C . GLU B 1 241 ? -4.316 2.197 4.605 1 88.38 241 GLU B C 1
ATOM 4465 O O . GLU B 1 241 ? -5.191 3.066 4.582 1 88.38 241 GLU B O 1
ATOM 4470 N N . ILE B 1 242 ? -3.479 2.018 3.602 1 88.38 242 ILE B N 1
ATOM 4471 C CA . ILE B 1 242 ? -3.537 2.832 2.393 1 88.38 242 ILE B CA 1
ATOM 4472 C C . ILE B 1 242 ? -4.859 2.59 1.671 1 88.38 242 ILE B C 1
ATOM 4474 O O . ILE B 1 242 ? -5.5 3.533 1.199 1 88.38 242 ILE B O 1
ATOM 4478 N N . GLY B 1 243 ? -5.297 1.355 1.622 1 91.06 243 GLY B N 1
ATOM 4479 C CA . GLY B 1 243 ? -6.566 1.014 1 1 91.06 243 GLY B CA 1
ATOM 4480 C C . GLY B 1 243 ? -7.758 1.644 1.692 1 91.06 243 GLY B C 1
ATOM 4481 O O . GLY B 1 243 ? -8.688 2.117 1.033 1 91.06 243 GLY B O 1
ATOM 4482 N N . LEU B 1 244 ? -7.699 1.659 2.971 1 94.81 244 LEU B N 1
ATOM 4483 C CA . LEU B 1 244 ? -8.781 2.256 3.744 1 94.81 244 LEU B CA 1
ATOM 4484 C C . LEU B 1 244 ? -8.875 3.756 3.488 1 94.81 244 LEU B C 1
ATOM 4486 O O . LEU B 1 244 ? -9.969 4.309 3.369 1 94.81 244 LEU B O 1
ATOM 4490 N N . ARG B 1 245 ? -7.715 4.348 3.434 1 94.88 245 ARG B N 1
ATOM 4491 C CA . ARG B 1 245 ? -7.68 5.781 3.158 1 94.88 245 ARG B CA 1
ATOM 4492 C C . ARG B 1 245 ? -8.281 6.09 1.791 1 94.88 245 ARG B C 1
ATOM 4494 O O . ARG B 1 245 ? -9.062 7.031 1.649 1 94.88 245 ARG B O 1
ATOM 4501 N N . LYS B 1 246 ? -7.949 5.316 0.803 1 92.5 246 LYS B N 1
ATOM 4502 C CA . LYS B 1 246 ? -8.477 5.492 -0.546 1 92.5 246 LYS B CA 1
ATOM 4503 C C . LYS B 1 246 ? -9.984 5.254 -0.58 1 92.5 246 LYS B C 1
ATOM 4505 O O . LYS B 1 246 ? -10.719 5.984 -1.25 1 92.5 246 LYS B O 1
ATOM 4510 N N . PHE B 1 247 ? -10.391 4.238 0.125 1 95.44 247 PHE B N 1
ATOM 4511 C CA . PHE B 1 247 ? -11.805 3.883 0.2 1 95.44 247 PHE B CA 1
ATOM 4512 C C . PHE B 1 247 ? -12.617 5.023 0.798 1 95.44 247 PHE B C 1
ATOM 4514 O O . PHE B 1 247 ? -13.641 5.422 0.237 1 95.44 247 PHE B O 1
ATOM 4521 N N . LEU B 1 248 ? -12.102 5.605 1.876 1 96 248 LEU B N 1
ATOM 4522 C CA . LEU B 1 248 ? -12.797 6.699 2.541 1 96 248 LEU B CA 1
ATOM 4523 C C . LEU B 1 248 ? -12.828 7.945 1.658 1 96 248 LEU B C 1
ATOM 4525 O O . LEU B 1 248 ? -13.844 8.641 1.595 1 96 248 LEU B O 1
ATOM 4529 N N . ARG B 1 249 ? -11.695 8.141 1.04 1 93.69 249 ARG B N 1
ATOM 4530 C CA . ARG B 1 249 ? -11.648 9.328 0.187 1 93.69 249 ARG B CA 1
ATOM 4531 C C . ARG B 1 249 ? -12.656 9.219 -0.958 1 93.69 249 ARG B C 1
ATOM 4533 O O . ARG B 1 249 ? -13.305 10.203 -1.314 1 93.69 249 ARG B O 1
ATOM 4540 N N . PHE B 1 250 ? -12.766 8.039 -1.502 1 92.31 250 PHE B N 1
ATOM 4541 C CA . PHE B 1 250 ? -13.695 7.793 -2.6 1 92.31 250 PHE B CA 1
ATOM 4542 C C . PHE B 1 250 ? -15.125 8.086 -2.17 1 92.31 250 PHE B C 1
ATOM 4544 O O . PHE B 1 250 ? -15.898 8.68 -2.924 1 92.31 250 PHE B O 1
ATOM 4551 N N . ILE B 1 251 ? -15.453 7.734 -0.924 1 93.5 251 ILE B N 1
ATOM 4552 C CA . ILE B 1 251 ? -16.844 7.773 -0.504 1 93.5 251 ILE B CA 1
ATOM 4553 C C . ILE B 1 251 ? -17.156 9.117 0.163 1 93.5 251 ILE B C 1
ATOM 4555 O O . ILE B 1 251 ? -18.266 9.625 0.062 1 93.5 251 ILE B O 1
ATOM 4559 N N . THR B 1 252 ? -16.156 9.727 0.841 1 93 252 THR B N 1
ATOM 4560 C CA . THR B 1 252 ? -16.469 10.875 1.684 1 93 252 THR B CA 1
ATOM 4561 C C . THR B 1 252 ? -15.688 12.109 1.229 1 93 252 THR B C 1
ATOM 4563 O O . THR B 1 252 ? -15.93 13.211 1.719 1 93 252 THR B O 1
ATOM 4566 N N . GLY B 1 253 ? -14.719 11.938 0.383 1 90.38 253 GLY B N 1
ATOM 4567 C CA . GLY B 1 253 ? -13.844 13.031 -0.013 1 90.38 253 GLY B CA 1
ATOM 4568 C C . GLY B 1 253 ? -12.648 13.195 0.905 1 90.38 253 GLY B C 1
ATOM 4569 O O . GLY B 1 253 ? -11.781 14.039 0.659 1 90.38 253 GLY B O 1
ATOM 4570 N N . SER B 1 254 ? -12.602 12.375 1.986 1 94.69 254 SER B N 1
ATOM 4571 C CA . SER B 1 254 ? -11.531 12.461 2.971 1 94.69 254 SER B CA 1
ATOM 4572 C C . SER B 1 254 ? -10.867 11.102 3.182 1 94.69 254 SER B C 1
ATOM 4574 O O . SER B 1 254 ? -11.539 10.07 3.203 1 94.69 254 SER B O 1
ATOM 4576 N N . ASP B 1 255 ? -9.555 11.094 3.301 1 96.25 255 ASP B N 1
ATOM 4577 C CA . ASP B 1 255 ? -8.836 9.844 3.535 1 96.25 255 ASP B CA 1
ATOM 4578 C C . ASP B 1 255 ? -8.75 9.531 5.027 1 96.25 255 ASP B C 1
ATOM 4580 O O . ASP B 1 255 ? -8.055 8.602 5.43 1 96.25 255 ASP B O 1
ATOM 4584 N N . ILE B 1 256 ? -9.359 10.367 5.855 1 97.81 256 ILE B N 1
ATOM 4585 C CA . ILE B 1 256 ? -9.508 10.141 7.289 1 97.81 256 ILE B CA 1
ATOM 4586 C C . ILE B 1 256 ? -10.992 10.141 7.66 1 97.81 256 ILE B C 1
ATOM 4588 O O . ILE B 1 256 ? -11.844 10.477 6.84 1 97.81 256 ILE B O 1
ATOM 4592 N N . ILE B 1 257 ? -11.266 9.75 8.852 1 97 257 ILE B N 1
ATOM 4593 C CA . ILE B 1 257 ? -12.648 9.742 9.305 1 97 257 ILE B CA 1
ATOM 4594 C C . ILE B 1 257 ? -13.117 11.172 9.562 1 97 257 ILE B C 1
ATOM 4596 O O . ILE B 1 257 ? -12.617 11.836 10.477 1 97 257 ILE B O 1
ATOM 4600 N N . SER B 1 258 ? -14.031 11.617 8.75 1 94.06 258 SER B N 1
ATOM 4601 C CA . SER B 1 258 ? -14.523 12.984 8.859 1 94.06 258 SER B CA 1
ATOM 4602 C C . SER B 1 258 ? -16.047 13.023 8.875 1 94.06 258 SER B C 1
ATOM 4604 O O . SER B 1 258 ? -16.656 14.094 8.984 1 94.06 258 SER B O 1
ATOM 4606 N N . VAL B 1 259 ? -16.672 11.891 8.711 1 93.38 259 VAL B N 1
ATOM 4607 C CA . VAL B 1 259 ? -18.125 11.766 8.758 1 93.38 259 VAL B CA 1
ATOM 4608 C C . VAL B 1 259 ? -18.516 10.672 9.742 1 93.38 259 VAL B C 1
ATOM 4610 O O . VAL B 1 259 ? -17.75 9.75 9.992 1 93.38 259 VAL B O 1
ATOM 4613 N N . PRO B 1 260 ? -19.703 10.812 10.242 1 93.62 260 PRO B N 1
ATOM 4614 C CA . PRO B 1 260 ? -20.109 9.844 11.258 1 93.62 260 PRO B CA 1
ATOM 4615 C C . PRO B 1 260 ? -20.594 8.523 10.664 1 93.62 260 PRO B C 1
ATOM 4617 O O . PRO B 1 260 ? -20.547 7.488 11.328 1 93.62 260 PRO B O 1
ATOM 4620 N N . ARG B 1 261 ? -21.094 8.648 9.422 1 96.31 261 ARG B N 1
ATOM 4621 C CA . ARG B 1 261 ? -21.672 7.441 8.836 1 96.31 261 ARG B CA 1
ATOM 4622 C C . ARG B 1 261 ? -21.516 7.438 7.316 1 96.31 261 ARG B C 1
ATOM 4624 O O . ARG B 1 261 ? -21.359 8.5 6.703 1 96.31 261 ARG B O 1
ATOM 4631 N N . ILE B 1 262 ? -21.562 6.219 6.758 1 96.81 262 ILE B N 1
ATOM 4632 C CA . ILE B 1 262 ? -21.562 5.961 5.32 1 96.81 262 ILE B CA 1
ATOM 4633 C C . ILE B 1 262 ? -22.812 5.148 4.953 1 96.81 262 ILE B C 1
ATOM 4635 O O . ILE B 1 262 ? -23 4.035 5.445 1 96.81 262 ILE B O 1
ATOM 4639 N N . ALA B 1 263 ? -23.609 5.727 4.152 1 97.56 263 ALA B N 1
ATOM 4640 C CA . ALA B 1 263 ? -24.828 5.035 3.744 1 97.56 263 ALA B CA 1
ATOM 4641 C C . ALA B 1 263 ? -24.609 4.234 2.467 1 97.56 263 ALA B C 1
ATOM 4643 O O . ALA B 1 263 ? -23.938 4.703 1.539 1 97.56 263 ALA B O 1
ATOM 4644 N N . ILE B 1 264 ? -25.141 2.988 2.434 1 97.81 264 ILE B N 1
ATOM 4645 C CA . ILE B 1 264 ? -25.062 2.156 1.236 1 97.81 264 ILE B CA 1
ATOM 4646 C C . ILE B 1 264 ? -26.438 2.117 0.558 1 97.81 264 ILE B C 1
ATOM 4648 O O . ILE B 1 264 ? -27.438 1.818 1.198 1 97.81 264 ILE B O 1
ATOM 4652 N N . SER B 1 265 ? -26.484 2.561 -0.651 1 96.81 265 SER B N 1
ATOM 4653 C CA . SER B 1 265 ? -27.656 2.406 -1.5 1 96.81 265 SER B CA 1
ATOM 4654 C C . SER B 1 265 ? -27.422 1.357 -2.582 1 96.81 265 SER B C 1
ATOM 4656 O O . SER B 1 265 ? -26.438 1.427 -3.316 1 96.81 265 SER B O 1
ATOM 4658 N N . PHE B 1 266 ? -28.344 0.427 -2.684 1 97.19 266 PHE B N 1
ATOM 4659 C CA . PHE B 1 266 ? -28.156 -0.667 -3.631 1 97.19 266 PHE B CA 1
ATOM 4660 C C . PHE B 1 266 ? -28.859 -0.365 -4.949 1 97.19 266 PHE B C 1
ATOM 4662 O O . PHE B 1 266 ? -29.891 0.312 -4.969 1 97.19 266 PHE B O 1
ATOM 4669 N N . ASN B 1 267 ? -28.281 -0.757 -6 1 94.69 267 ASN B N 1
ATOM 4670 C CA . ASN B 1 267 ? -28.906 -0.671 -7.309 1 94.69 267 ASN B CA 1
ATOM 4671 C C . ASN B 1 267 ? -28.703 -1.947 -8.117 1 94.69 267 ASN B C 1
ATOM 4673 O O . ASN B 1 267 ? -27.984 -2.85 -7.688 1 94.69 267 ASN B O 1
ATOM 4677 N N . ASN B 1 268 ? -29.375 -2.064 -9.328 1 93.31 268 ASN B N 1
ATOM 4678 C CA . ASN B 1 268 ? -29.328 -3.293 -10.109 1 93.31 268 ASN B CA 1
ATOM 4679 C C . ASN B 1 268 ? -28.578 -3.1 -11.422 1 93.31 268 ASN B C 1
ATOM 4681 O O . ASN B 1 268 ? -28.922 -3.711 -12.438 1 93.31 268 ASN B O 1
ATOM 4685 N N . LEU B 1 269 ? -27.609 -2.195 -11.359 1 89.81 269 LEU B N 1
ATOM 4686 C CA . LEU B 1 269 ? -26.844 -1.963 -12.578 1 89.81 269 LEU B CA 1
ATOM 4687 C C . LEU B 1 269 ? -26.031 -3.197 -12.953 1 89.81 269 LEU B C 1
ATOM 4689 O O . LEU B 1 269 ? -25.531 -3.906 -12.07 1 89.81 269 LEU B O 1
ATOM 4693 N N . GLU B 1 270 ? -25.938 -3.48 -14.289 1 87.44 270 GLU B N 1
ATOM 4694 C CA . GLU B 1 270 ? -25.219 -4.637 -14.805 1 87.44 270 GLU B CA 1
ATOM 4695 C C . GLU B 1 270 ? -24.328 -4.25 -15.984 1 87.44 270 GLU B C 1
ATOM 4697 O O . GLU B 1 270 ? -24.438 -3.141 -16.516 1 87.44 270 GLU B O 1
ATOM 4702 N N . GLY B 1 271 ? -23.438 -5.094 -16.297 1 80 271 GLY B N 1
ATOM 4703 C CA . GLY B 1 271 ? -22.609 -4.887 -17.484 1 80 271 GLY B CA 1
ATOM 4704 C C . GLY B 1 271 ? -21.672 -3.703 -17.344 1 80 271 GLY B C 1
ATOM 4705 O O . GLY B 1 271 ? -21.016 -3.539 -16.312 1 80 271 GLY B O 1
ATOM 4706 N N . LEU B 1 272 ? -21.547 -2.873 -18.328 1 78.06 272 LEU B N 1
ATOM 4707 C CA . LEU B 1 272 ? -20.594 -1.782 -18.422 1 78.06 272 LEU B CA 1
ATOM 4708 C C . LEU B 1 272 ? -20.953 -0.647 -17.469 1 78.06 272 LEU B C 1
ATOM 4710 O O . LEU B 1 272 ? -20.109 0.153 -17.078 1 78.06 272 LEU B O 1
ATOM 4714 N N . SER B 1 273 ? -22.25 -0.691 -17.188 1 79.81 273 SER B N 1
ATOM 4715 C CA . SER B 1 273 ? -22.734 0.393 -16.328 1 79.81 273 SER B CA 1
ATOM 4716 C C . SER B 1 273 ? -22.547 0.065 -14.859 1 79.81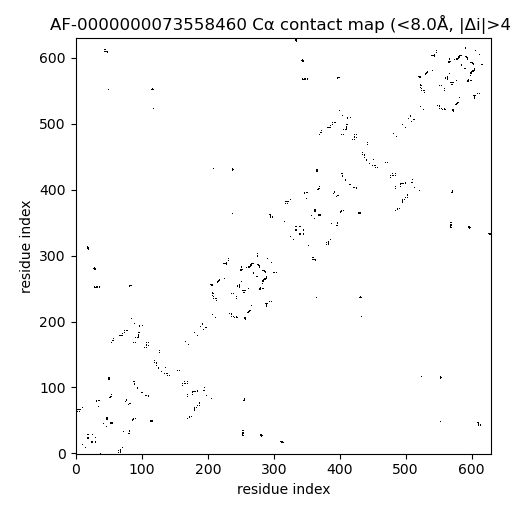 273 SER B C 1
ATOM 4718 O O . SER B 1 273 ? -22.672 0.939 -14 1 79.81 273 SER B O 1
ATOM 4720 N N . ARG B 1 274 ? -22.156 -1.202 -14.617 1 86.44 274 ARG B N 1
ATOM 4721 C CA . ARG B 1 274 ? -22.031 -1.626 -13.227 1 86.44 274 ARG B CA 1
ATOM 4722 C C . ARG B 1 274 ? -20.734 -1.11 -12.609 1 86.44 274 ARG B C 1
ATOM 4724 O O . ARG B 1 274 ? -19.656 -1.532 -12.992 1 86.44 274 ARG B O 1
ATOM 4731 N N . ARG B 1 275 ? -20.938 -0.199 -11.727 1 87.56 275 ARG B N 1
ATOM 4732 C CA . ARG B 1 275 ? -19.812 0.294 -10.953 1 87.56 275 ARG B CA 1
ATOM 4733 C C . ARG B 1 275 ? -20.281 0.963 -9.664 1 87.56 275 ARG B C 1
ATOM 4735 O O . ARG B 1 275 ? -21.344 1.578 -9.633 1 87.56 275 ARG B O 1
ATOM 4742 N N . PRO B 1 276 ? -19.5 0.791 -8.641 1 91.5 276 PRO B N 1
ATOM 4743 C CA . PRO B 1 276 ? -19.812 1.584 -7.453 1 91.5 276 PRO B CA 1
ATOM 4744 C C . PRO B 1 276 ? -19.688 3.086 -7.695 1 91.5 276 PRO B C 1
ATOM 4746 O O . PRO B 1 276 ? -18.781 3.529 -8.398 1 91.5 276 PRO B O 1
ATOM 4749 N N . VAL B 1 277 ? -20.656 3.818 -7.23 1 89.31 277 VAL B N 1
ATOM 4750 C CA . VAL B 1 277 ? -20.656 5.273 -7.359 1 89.31 277 VAL B CA 1
ATOM 4751 C C . VAL B 1 277 ? -20.781 5.914 -5.98 1 89.31 277 VAL B C 1
ATOM 4753 O O . VAL B 1 277 ? -21.609 5.496 -5.164 1 89.31 277 VAL B O 1
ATOM 4756 N N . ALA B 1 278 ? -19.922 6.855 -5.773 1 90.31 278 ALA B N 1
ATOM 4757 C CA . ALA B 1 278 ? -19.953 7.523 -4.477 1 90.31 278 ALA B CA 1
ATOM 4758 C C . ALA B 1 278 ? -20.453 8.953 -4.605 1 90.31 278 ALA B C 1
ATOM 4760 O O . ALA B 1 278 ? -20.188 9.633 -5.598 1 90.31 278 ALA B O 1
ATOM 4761 N N . HIS B 1 279 ? -21.219 9.328 -3.697 1 88.19 279 HIS B N 1
ATOM 4762 C CA . HIS B 1 279 ? -21.641 10.711 -3.504 1 88.19 279 HIS B CA 1
ATOM 4763 C C . HIS B 1 279 ? -21.047 11.297 -2.225 1 88.19 279 HIS B C 1
ATOM 4765 O O . HIS B 1 279 ? -21.609 11.117 -1.14 1 88.19 279 HIS B O 1
ATOM 4771 N N . THR B 1 280 ? -20.047 12 -2.34 1 85.5 280 THR B N 1
ATOM 4772 C CA . THR B 1 280 ? -19.203 12.406 -1.214 1 85.5 280 THR B CA 1
ATOM 4773 C C . THR B 1 280 ? -19.953 13.398 -0.321 1 85.5 280 THR B C 1
ATOM 4775 O O . THR B 1 280 ? -19.688 13.477 0.88 1 85.5 280 THR B O 1
ATOM 4778 N N . CYS B 1 281 ? -20.828 14.18 -0.9 1 83.75 281 CYS B N 1
ATOM 4779 C CA . CYS B 1 281 ? -21.562 15.164 -0.115 1 83.75 281 CYS B CA 1
ATOM 4780 C C . CYS B 1 281 ? -22.391 14.484 0.976 1 83.75 281 CYS B C 1
ATOM 4782 O O . CYS B 1 281 ? -22.406 14.945 2.119 1 83.75 281 CYS B O 1
ATOM 4784 N N . GLY B 1 282 ? -22.984 13.398 0.594 1 87.06 282 GLY B N 1
ATOM 4785 C CA . GLY B 1 282 ? -23.812 12.672 1.545 1 87.06 282 GLY B CA 1
ATOM 4786 C C . GLY B 1 282 ? -23.156 11.422 2.086 1 87.06 282 GLY B C 1
ATOM 4787 O O . GLY B 1 282 ? -23.734 10.695 2.891 1 87.06 282 GLY B O 1
ATOM 4788 N N . ALA B 1 283 ? -21.922 11.227 1.715 1 91.31 283 ALA B N 1
ATOM 4789 C CA . ALA B 1 283 ? -21.203 10.008 2.09 1 91.31 283 ALA B CA 1
ATOM 4790 C C . ALA B 1 283 ? -22.047 8.773 1.8 1 91.31 283 ALA B C 1
ATOM 4792 O O . ALA B 1 283 ? -22.328 7.977 2.699 1 91.31 283 ALA B O 1
ATOM 4793 N N . VAL B 1 284 ? -22.5 8.672 0.552 1 93.75 284 VAL B N 1
ATOM 4794 C CA . VAL B 1 284 ? -23.328 7.562 0.1 1 93.75 284 VAL B CA 1
ATOM 4795 C C . VAL B 1 284 ? -22.594 6.754 -0.965 1 93.75 284 VAL B C 1
ATOM 4797 O O . VAL B 1 284 ? -22 7.324 -1.884 1 93.75 284 VAL B O 1
ATOM 4800 N N . LEU B 1 285 ? -22.578 5.48 -0.799 1 95.75 285 LEU B N 1
ATOM 4801 C CA . LEU B 1 285 ? -22.062 4.566 -1.812 1 95.75 285 LEU B CA 1
ATOM 4802 C C . LEU B 1 285 ? -23.188 3.809 -2.494 1 95.75 285 LEU B C 1
ATOM 4804 O O . LEU B 1 285 ? -23.938 3.086 -1.836 1 95.75 285 LEU B O 1
ATOM 4808 N N . GLU B 1 286 ? -23.344 4.059 -3.783 1 95.06 286 GLU B N 1
ATOM 4809 C CA . GLU B 1 286 ? -24.234 3.219 -4.594 1 95.06 286 GLU B CA 1
ATOM 4810 C C . GLU B 1 286 ? -23.531 1.923 -4.996 1 95.06 286 GLU B C 1
ATOM 4812 O O . GLU B 1 286 ? -22.516 1.949 -5.699 1 95.06 286 GLU B O 1
ATOM 4817 N N . LEU B 1 287 ? -24.062 0.865 -4.559 1 96.81 287 LEU B N 1
ATOM 4818 C CA . LEU B 1 287 ? -23.438 -0.44 -4.734 1 96.81 287 LEU B CA 1
ATOM 4819 C C . LEU B 1 287 ? -24.328 -1.363 -5.562 1 96.81 287 LEU B C 1
ATOM 4821 O O . LEU B 1 287 ? -25.438 -1.71 -5.145 1 96.81 287 LEU B O 1
ATOM 4825 N N . PRO B 1 288 ? -23.906 -1.698 -6.715 1 95.5 288 PRO B N 1
ATOM 4826 C CA . PRO B 1 288 ? -24.641 -2.727 -7.449 1 95.5 288 PRO B CA 1
ATOM 4827 C C . PRO B 1 288 ? -24.766 -4.035 -6.676 1 95.5 288 PRO B C 1
ATOM 4829 O O . PRO B 1 288 ? -23.812 -4.434 -5.984 1 95.5 288 PRO B O 1
ATOM 4832 N N . CYS B 1 289 ? -25.906 -4.672 -6.746 1 96.19 289 CYS B N 1
ATOM 4833 C CA . CYS B 1 289 ? -26.094 -5.934 -6.035 1 96.19 289 CYS B CA 1
ATOM 4834 C C . CYS B 1 289 ? -26.109 -7.109 -7.004 1 96.19 289 CYS B C 1
ATOM 4836 O O . CYS B 1 289 ? -26.672 -8.164 -6.695 1 96.19 289 CYS B O 1
ATOM 4838 N N . THR B 1 290 ? -25.406 -6.949 -8.125 1 94.25 290 THR B N 1
ATOM 4839 C CA . THR B 1 290 ? -25.453 -7.953 -9.188 1 94.25 290 THR B CA 1
ATOM 4840 C C . THR B 1 290 ? -24.125 -8.68 -9.312 1 94.25 290 THR B C 1
ATOM 4842 O O . THR B 1 290 ? -23.812 -9.234 -10.367 1 94.25 290 THR B O 1
ATOM 4845 N N . TYR B 1 291 ? -23.312 -8.562 -8.32 1 91.62 291 TYR B N 1
ATOM 4846 C CA . TYR B 1 291 ? -22.047 -9.289 -8.344 1 91.62 291 TYR B CA 1
ATOM 4847 C C . TYR B 1 291 ? -22.281 -10.781 -8.156 1 91.62 291 TYR B C 1
ATOM 4849 O O . TYR B 1 291 ? -22.969 -11.203 -7.219 1 91.62 291 TYR B O 1
ATOM 4857 N N . ASN B 1 292 ? -21.625 -11.547 -8.992 1 86.38 292 ASN B N 1
ATOM 4858 C CA . ASN B 1 292 ? -21.75 -12.992 -8.883 1 86.38 292 ASN B CA 1
ATOM 4859 C C . ASN B 1 292 ? -20.766 -13.57 -7.875 1 86.38 292 ASN B C 1
ATOM 4861 O O . ASN B 1 292 ? -20.938 -14.688 -7.391 1 86.38 292 ASN B O 1
ATOM 4865 N N . SER B 1 293 ? -19.734 -12.836 -7.641 1 88.75 293 SER B N 1
ATOM 4866 C CA . SER B 1 293 ? -18.672 -13.297 -6.746 1 88.75 293 SER B CA 1
ATOM 4867 C C . SER B 1 293 ? -17.938 -12.125 -6.102 1 88.75 293 SER B C 1
ATOM 4869 O O . SER B 1 293 ? -18.031 -10.992 -6.582 1 88.75 293 SER B O 1
ATOM 4871 N N . PHE B 1 294 ? -17.234 -12.344 -5.012 1 90.69 294 PHE B N 1
ATOM 4872 C CA . PHE B 1 294 ? -16.469 -11.32 -4.316 1 90.69 294 PHE B CA 1
ATOM 4873 C C . PHE B 1 294 ? -15.375 -10.758 -5.227 1 90.69 294 PHE B C 1
ATOM 4875 O O . PHE B 1 294 ? -15.164 -9.547 -5.273 1 90.69 294 PHE B O 1
ATOM 4882 N N . PRO B 1 295 ? -14.68 -11.594 -6.062 1 90.12 295 PRO B N 1
ATOM 4883 C CA . PRO B 1 295 ? -13.641 -11.039 -6.93 1 90.12 295 PRO B CA 1
ATOM 4884 C C . PRO B 1 295 ? -14.18 -10 -7.91 1 90.12 295 PRO B C 1
ATOM 4886 O O . PRO B 1 295 ? -13.477 -9.055 -8.273 1 90.12 295 PRO B O 1
ATOM 4889 N N . GLU B 1 296 ? -15.414 -10.164 -8.266 1 89.31 296 GLU B N 1
ATOM 4890 C CA . GLU B 1 296 ? -16.016 -9.188 -9.18 1 89.31 296 GLU B CA 1
ATOM 4891 C C . GLU B 1 296 ? -16.156 -7.824 -8.508 1 89.31 296 GLU B C 1
ATOM 4893 O O . GLU B 1 296 ? -15.82 -6.797 -9.109 1 89.31 296 GLU B O 1
ATOM 4898 N N . LEU B 1 297 ? -16.656 -7.855 -7.281 1 93.56 297 LEU B N 1
ATOM 4899 C CA . LEU B 1 297 ? -16.781 -6.598 -6.547 1 93.56 297 LEU B CA 1
ATOM 4900 C C . LEU B 1 297 ? -15.406 -5.996 -6.285 1 93.56 297 LEU B C 1
ATOM 4902 O O . LEU B 1 297 ? -15.203 -4.789 -6.461 1 93.56 297 LEU B O 1
ATOM 4906 N N . ARG B 1 298 ? -14.492 -6.836 -5.871 1 92.94 298 ARG B N 1
ATOM 4907 C CA . ARG B 1 298 ? -13.141 -6.371 -5.578 1 92.94 298 ARG B CA 1
ATOM 4908 C C . ARG B 1 298 ? -12.523 -5.691 -6.793 1 92.94 298 ARG B C 1
ATOM 4910 O O . ARG B 1 298 ? -11.906 -4.629 -6.672 1 92.94 298 ARG B O 1
ATOM 4917 N N . MET B 1 299 ? -12.703 -6.281 -7.895 1 87.38 299 MET B N 1
ATOM 4918 C CA . MET B 1 299 ? -12.141 -5.73 -9.125 1 87.38 299 MET B CA 1
ATOM 4919 C C . MET B 1 299 ? -12.727 -4.355 -9.422 1 87.38 299 MET B C 1
ATOM 4921 O O . MET B 1 299 ? -11.992 -3.43 -9.781 1 87.38 299 MET B O 1
ATOM 4925 N N . GLU B 1 300 ? -13.969 -4.254 -9.305 1 89 300 GLU B N 1
ATOM 4926 C CA . GLU B 1 300 ? -14.617 -2.98 -9.602 1 89 300 GLU B CA 1
ATOM 4927 C C . GLU B 1 300 ? -14.203 -1.91 -8.594 1 89 300 GLU B C 1
ATOM 4929 O O . GLU B 1 300 ? -13.961 -0.761 -8.961 1 89 300 GLU B O 1
ATOM 4934 N N . MET B 1 301 ? -14.125 -2.322 -7.336 1 92.31 301 MET B N 1
ATOM 4935 C CA . MET B 1 301 ? -13.703 -1.383 -6.301 1 92.31 301 MET B CA 1
ATOM 4936 C C . MET B 1 301 ? -12.266 -0.929 -6.531 1 92.31 301 MET B C 1
ATOM 4938 O O . MET B 1 301 ? -11.969 0.264 -6.449 1 92.31 301 MET B O 1
ATOM 4942 N N . GLU B 1 302 ? -11.406 -1.882 -6.855 1 88.06 302 GLU B N 1
ATOM 4943 C CA . GLU B 1 302 ? -10 -1.557 -7.09 1 88.06 302 GLU B CA 1
ATOM 4944 C C . GLU B 1 302 ? -9.844 -0.649 -8.305 1 88.06 302 GLU B C 1
ATOM 4946 O O . GLU B 1 302 ? -8.969 0.217 -8.328 1 88.06 302 GLU B O 1
ATOM 4951 N N . HIS B 1 303 ? -10.633 -0.867 -9.258 1 83.81 303 HIS B N 1
ATOM 4952 C CA . HIS B 1 303 ? -10.609 -0.02 -10.445 1 83.81 303 HIS B CA 1
ATOM 4953 C C . HIS B 1 303 ? -10.992 1.417 -10.109 1 83.81 303 HIS B C 1
ATOM 4955 O O . HIS B 1 303 ? -10.336 2.361 -10.555 1 83.81 303 HIS B O 1
ATOM 4961 N N . VAL B 1 304 ? -11.969 1.548 -9.312 1 86 304 VAL B N 1
ATOM 4962 C CA . VAL B 1 304 ? -12.461 2.879 -8.977 1 86 304 VAL B CA 1
ATOM 4963 C C . VAL B 1 304 ? -11.477 3.572 -8.039 1 86 304 VAL B C 1
ATOM 4965 O O . VAL B 1 304 ? -11.234 4.773 -8.164 1 86 304 VAL B O 1
ATOM 4968 N N . LEU B 1 305 ? -10.883 2.822 -7.191 1 86.75 305 LEU B N 1
ATOM 4969 C CA . LEU B 1 305 ? -9.977 3.404 -6.207 1 86.75 305 LEU B CA 1
ATOM 4970 C C . LEU B 1 305 ? -8.617 3.703 -6.828 1 86.75 305 LEU B C 1
ATOM 4972 O O . LEU B 1 305 ? -7.875 4.547 -6.328 1 86.75 305 LEU B O 1
ATOM 4976 N N . GLY B 1 306 ? -8.195 2.98 -7.805 1 76.19 306 GLY B N 1
ATOM 4977 C CA . GLY B 1 306 ? -6.922 3.176 -8.477 1 76.19 306 GLY B CA 1
ATOM 4978 C C . GLY B 1 306 ? -6.941 4.324 -9.469 1 76.19 306 GLY B C 1
ATOM 4979 O O . GLY B 1 306 ? -5.887 4.801 -9.891 1 76.19 306 GLY B O 1
ATOM 4980 N N . SER B 1 307 ? -8.016 4.824 -10.008 1 60 307 SER B N 1
ATOM 4981 C CA . SER B 1 307 ? -8.133 5.855 -11.039 1 60 307 SER B CA 1
ATOM 4982 C C . SER B 1 307 ? -7.906 7.242 -10.453 1 60 307 SER B C 1
ATOM 4984 O O . SER B 1 307 ? -8.43 7.566 -9.383 1 60 307 SER B O 1
ATOM 4986 N N . SER B 1 308 ? -6.609 7.766 -10.078 1 52.84 308 SER B N 1
ATOM 4987 C CA . SER B 1 308 ? -6.211 9.047 -9.5 1 52.84 308 SER B CA 1
ATOM 4988 C C . SER B 1 308 ? -6.902 10.211 -10.211 1 52.84 308 SER B C 1
ATOM 4990 O O . SER B 1 308 ? -6.57 11.375 -9.977 1 52.84 308 SER B O 1
ATOM 4992 N N . TYR B 1 309 ? -7.699 10.531 -11.102 1 41.25 309 TYR B N 1
ATOM 4993 C CA . TYR B 1 309 ? -7.75 11.688 -11.992 1 41.25 309 TYR B CA 1
ATOM 4994 C C . TYR B 1 309 ? -8.109 12.953 -11.219 1 41.25 309 TYR B C 1
ATOM 4996 O O . TYR B 1 309 ? -8.289 14.016 -11.812 1 41.25 309 TYR B O 1
ATOM 5004 N N . LEU B 1 310 ? -8.359 13.141 -9.992 1 39.91 310 LEU B N 1
ATOM 5005 C CA . LEU B 1 310 ? -9.117 14.383 -9.961 1 39.91 310 LEU B CA 1
ATOM 5006 C C . LEU B 1 310 ? -8.188 15.586 -9.828 1 39.91 310 LEU B C 1
ATOM 5008 O O . LEU B 1 310 ? -7.375 15.641 -8.898 1 39.91 310 LEU B O 1
ATOM 5012 N N . ASN B 1 311 ? -7.711 16.156 -10.961 1 37.12 311 ASN B N 1
ATOM 5013 C CA . ASN B 1 311 ? -7.133 17.5 -10.93 1 37.12 311 ASN B CA 1
ATOM 5014 C C . ASN B 1 311 ? -8.109 18.516 -10.352 1 37.12 311 ASN B C 1
ATOM 5016 O O . ASN B 1 311 ? -9.289 18.516 -10.711 1 37.12 311 ASN B O 1
ATOM 5020 N N . MET B 1 312 ? -7.793 19.109 -9.234 1 34.53 312 MET B N 1
ATOM 5021 C CA . MET B 1 312 ? -8.711 20.031 -8.562 1 34.53 312 MET B CA 1
ATOM 5022 C C . MET B 1 312 ? -8.18 21.453 -8.609 1 34.53 312 MET B C 1
ATOM 5024 O O . MET B 1 312 ? -6.969 21.672 -8.602 1 34.53 312 MET B O 1
ATOM 5028 N N . ASP B 1 313 ? -8.969 22.422 -9.289 1 31.95 313 ASP B N 1
ATOM 5029 C CA . ASP B 1 313 ? -8.672 23.844 -9.234 1 31.95 313 ASP B CA 1
ATOM 5030 C C . ASP B 1 313 ? -9.5 24.547 -8.156 1 31.95 313 ASP B C 1
ATOM 5032 O O . ASP B 1 313 ? -10.625 24.125 -7.871 1 31.95 313 ASP B O 1
ATOM 5036 N N . ILE B 1 314 ? -8.93 25.391 -7.258 1 33.78 314 ILE B N 1
ATOM 5037 C CA . ILE B 1 314 ? -9.57 26.25 -6.277 1 33.78 314 ILE B CA 1
ATOM 5038 C C . ILE B 1 314 ? -9.82 27.625 -6.895 1 33.78 314 ILE B C 1
ATOM 5040 O O . ILE B 1 314 ? -8.922 28.219 -7.492 1 33.78 314 ILE B O 1
ATOM 5044 N N . VAL B 1 315 ? -11.172 28.062 -7.262 1 29.62 315 VAL B N 1
ATOM 5045 C CA . VAL B 1 315 ? -11.5 29.422 -7.668 1 29.62 315 VAL B CA 1
ATOM 5046 C C . VAL B 1 315 ? -12.008 30.219 -6.465 1 29.62 315 VAL B C 1
ATOM 5048 O O . VAL B 1 315 ? -12.781 29.703 -5.656 1 29.62 315 VAL B O 1
#

pLDDT: mean 90.1, std 12.27, range [25.28, 98.75]

InterPro domains:
  IPR000569 HECT domain [PF00632] (62-302)
  IPR000569 HECT domain [SM00119] (5-302)
  IPR035983 HECT, E3 ligase catalytic domain [SSF56204] (10-298)